Protein AF-A0A956YXD3-F1 (afdb_monomer_lite)

Sequence (419 aa):
MSHVFISYSRTDVDAANAFAALLRTSGHSVFIDYQSIAPGEDFPERLAREIEKSDMLLYLVSAASVDSRWVKSEVQYAFNHRKQIIVVRLDLTPLPRTLFFLTMTDYVEATYWNTSSTLRPETVEKLSRALSLTPNPAPAPPSPSPATKPGLVVARIGPADFRSIGDAIKKAPEGSTIYVKPGLYRESITLNKPVELIGDGPREDIVIEVTQGNCLRMSTDYAIVRGLTLRQRSGAEAENTAVYVPQGRLVLEDCDLTSDSVACLETKGGGSDPIVRRCRIFNGNQGGIFVHEYGRGTYEDCQVFGNGLAGIEAKVNANPVIRRCQIYDNRGSGIFVHTEGAGSFEDCEIHANLFHGVNIRNQGNPTLRGCTITRNEEYGVRAHDGAKGTVTNCDLRDNGWGTWHIDDSSNVTRRDNQE

Secondary structure (DSSP, 8-state):
--EEEEE--GGGHHHHHHHHHHHHHTT-EEE-------TT--HHHHHHHHHHH-SEEEEEE-HHHHH-HHHHHHHHHHHHTT-EEEEEESSSPPPPGGGGGGTTSPEEE-TTGGGTSS--HHHHHHHHHHHHSPP-PPPPPPP---S-S-PEEE-SSSS-SBS-HHHHHHHSPTTEEEEE-SEEE-S-EEE-S-EEEEESS-GGGEEEEESSS-SEEE-SSEEEEES-EEEE---TT----SEEESSBEEEEES-EEEESSS-SEEEESTTB--EEES-EEE--SS-SEEEETT---EEES-EEES-SS-SEEEETT---EEES-EEES-SS-SEEEETT-EEEEES-EEES-SS-SEEEETT-EEEEES-EEES-SSEEEEE-SS-EEEEES-B--S-TTEEEEE-TT-EEEEES-B-

Foldseek 3Di:
DFEEEEQDAPVCLLVSVQVCVLCVVVPYHYDDDDPDDDPPDDSVVVLLVSLLRGQAYEYEDDPRLQPDPVSLVSLVSNVVVQHHYAYEYCAPDDHPPSVVVCVPPDHQYNVCCPPPSHGDPSSSVVVVVSVVDDGPGPPDPDDPDDDDDPAFEAECDDDGPYPAPQVSQVPDDAAGEYEYEFDEHADAHECQGEYEYEYPDAQVRAEQEYQDAENYEYNYAAYEYERHEQYHHHDPDDQHENYEFQAHEYEYEHYEFEHPHAERYEFHALRAEYEYYNYEQEHGQYERYEYEHNGEYEHENYEQEHYNEESYEFEHNYEYEYEQYEQEHYQYASYEFEHLGEYEYELYEQEHHAEEVYEFEHQGEYEYYNYEQAHHAAEPYEYDHQGEYEHENYEQPHHNNYHYDHDPNYYYHYYNYHD

pLDDT: mean 87.58, std 15.03, range [33.19, 98.94]

Radius of gyration: 24.77 Å; chains: 1; bounding box: 69×68×56 Å

Structure (mmCIF, N/CA/C/O backbone):
data_AF-A0A956YXD3-F1
#
_entry.id   AF-A0A956YXD3-F1
#
loop_
_atom_site.group_PDB
_atom_site.id
_atom_site.type_symbol
_atom_site.label_atom_id
_atom_site.label_alt_id
_atom_site.label_comp_id
_atom_site.label_asym_id
_atom_site.label_entity_id
_atom_site.label_seq_id
_atom_site.pdbx_PDB_ins_code
_atom_site.Cartn_x
_atom_site.Cartn_y
_atom_site.Cartn_z
_atom_site.occupancy
_atom_site.B_iso_or_equiv
_atom_site.auth_seq_id
_atom_site.auth_comp_id
_atom_site.auth_asym_id
_atom_site.auth_atom_id
_atom_site.pdbx_PDB_model_num
ATOM 1 N N . MET A 1 1 ? 7.866 -29.640 29.293 1.00 72.50 1 MET A N 1
ATOM 2 C CA . MET A 1 1 ? 8.375 -30.602 28.297 1.00 72.50 1 MET A CA 1
ATOM 3 C C . MET A 1 1 ? 7.837 -30.139 26.959 1.00 72.50 1 MET A C 1
ATOM 5 O O . MET A 1 1 ? 6.625 -30.016 26.872 1.00 72.50 1 MET A O 1
ATOM 9 N N . SER A 1 2 ? 8.700 -29.788 26.005 1.00 85.44 2 SER A N 1
ATOM 10 C CA . SER A 1 2 ? 8.283 -29.103 24.766 1.00 85.44 2 SER A CA 1
ATOM 11 C C . SER A 1 2 ? 8.669 -29.909 23.532 1.00 85.44 2 SER A C 1
ATOM 13 O O . SER A 1 2 ? 9.699 -30.588 23.558 1.00 85.44 2 SER A O 1
ATOM 15 N N . HIS A 1 3 ? 7.879 -29.801 22.469 1.00 89.56 3 HIS A N 1
ATOM 16 C CA . HIS A 1 3 ? 8.189 -30.326 21.149 1.00 89.56 3 HIS A CA 1
ATOM 17 C C . HIS A 1 3 ? 8.945 -29.283 20.317 1.00 89.56 3 HIS A C 1
ATOM 19 O O . HIS A 1 3 ? 8.449 -28.182 20.083 1.00 89.56 3 HIS A O 1
ATOM 25 N N . VAL A 1 4 ? 10.167 -29.611 19.899 1.00 91.25 4 VAL A N 1
ATOM 26 C CA . VAL A 1 4 ? 11.081 -28.696 19.206 1.00 91.25 4 VAL A CA 1
ATOM 27 C C . VAL A 1 4 ? 11.290 -29.157 17.767 1.00 91.25 4 VAL A C 1
ATOM 29 O O . VAL A 1 4 ? 11.765 -30.271 17.535 1.00 91.25 4 VAL A O 1
ATOM 32 N N . PHE A 1 5 ? 10.995 -28.277 16.812 1.00 92.94 5 PHE A N 1
ATOM 33 C CA . PHE A 1 5 ? 11.357 -28.452 15.407 1.00 92.94 5 PHE A CA 1
ATOM 34 C C . PHE A 1 5 ? 12.743 -27.859 15.159 1.00 92.94 5 PHE A C 1
ATOM 36 O O . PHE A 1 5 ? 12.948 -26.680 15.439 1.00 92.94 5 PHE A O 1
ATOM 43 N N . ILE A 1 6 ? 13.694 -28.621 14.619 1.00 93.44 6 ILE A N 1
ATOM 44 C CA . ILE A 1 6 ? 15.007 -28.077 14.243 1.00 93.44 6 ILE A CA 1
ATOM 45 C C . ILE A 1 6 ? 15.022 -27.789 12.743 1.00 93.44 6 ILE A C 1
ATOM 47 O O . ILE A 1 6 ? 14.970 -28.715 11.939 1.00 93.44 6 ILE A O 1
ATOM 51 N N . SER A 1 7 ? 15.137 -26.510 12.376 1.00 92.19 7 SER A N 1
ATOM 52 C CA . SER A 1 7 ? 15.312 -26.069 10.988 1.00 92.19 7 SER A CA 1
ATOM 53 C C . SER A 1 7 ? 16.785 -25.764 10.722 1.00 92.19 7 SER A C 1
ATOM 55 O O . SER A 1 7 ? 17.401 -24.951 11.419 1.00 92.19 7 SER A O 1
ATOM 57 N N . TYR A 1 8 ? 17.365 -26.456 9.742 1.00 91.94 8 TYR A N 1
ATOM 58 C CA . TYR A 1 8 ? 18.797 -26.428 9.442 1.00 91.94 8 TYR A CA 1
ATOM 59 C C . TYR A 1 8 ? 19.062 -26.778 7.969 1.00 91.94 8 TYR A C 1
ATOM 61 O O . TYR A 1 8 ? 18.238 -27.403 7.299 1.00 91.94 8 TYR A O 1
ATOM 69 N N . SER A 1 9 ? 20.227 -26.390 7.442 1.00 88.94 9 SER A N 1
ATOM 70 C CA . SER A 1 9 ? 20.691 -26.897 6.144 1.00 88.94 9 SER A CA 1
ATOM 71 C C . SER A 1 9 ? 21.234 -28.316 6.298 1.00 88.94 9 SER A C 1
ATOM 73 O O . SER A 1 9 ? 21.919 -28.602 7.270 1.00 88.94 9 SER A O 1
ATOM 75 N N . ARG A 1 10 ? 21.052 -29.193 5.302 1.00 84.44 10 ARG A N 1
ATOM 76 C CA . ARG A 1 10 ? 21.628 -30.558 5.307 1.00 84.44 10 ARG A CA 1
ATOM 77 C C . ARG A 1 10 ? 23.146 -30.589 5.517 1.00 84.44 10 ARG A C 1
ATOM 79 O O . ARG A 1 10 ? 23.666 -31.576 6.021 1.00 84.44 10 ARG A O 1
ATOM 86 N N . THR A 1 11 ? 23.846 -29.519 5.143 1.00 86.12 11 THR A N 1
ATOM 87 C CA . THR A 1 11 ? 25.287 -29.343 5.399 1.00 86.12 11 THR A CA 1
ATOM 88 C C . THR A 1 11 ? 25.628 -29.283 6.887 1.00 86.12 11 THR A C 1
ATOM 90 O O . THR A 1 11 ? 26.762 -29.555 7.260 1.00 86.12 11 THR A O 1
ATOM 93 N N . ASP A 1 12 ? 24.645 -28.959 7.726 1.00 88.62 12 ASP A N 1
ATOM 94 C CA . ASP A 1 12 ? 24.790 -28.714 9.158 1.00 88.62 12 ASP A CA 1
ATOM 95 C C . ASP A 1 12 ? 24.176 -29.858 9.988 1.00 88.62 12 ASP A C 1
ATOM 97 O O . ASP A 1 12 ? 23.850 -29.681 11.163 1.00 88.62 12 ASP A O 1
ATOM 101 N N . VAL A 1 13 ? 23.989 -31.041 9.385 1.00 87.00 13 VAL A N 1
ATOM 102 C CA . VAL A 1 13 ? 23.320 -32.197 10.012 1.00 87.00 13 VAL A CA 1
ATOM 103 C C . VAL A 1 13 ? 23.990 -32.654 11.304 1.00 87.00 13 VAL A C 1
ATOM 105 O O . VAL A 1 13 ? 23.301 -32.994 12.263 1.00 87.00 13 VAL A O 1
ATOM 108 N N . ASP A 1 14 ? 25.317 -32.581 11.385 1.00 87.25 14 ASP A N 1
ATOM 109 C CA . ASP A 1 14 ? 26.050 -32.939 12.601 1.00 87.25 14 ASP A CA 1
ATOM 110 C C . ASP A 1 14 ? 25.746 -31.968 13.750 1.00 87.25 14 ASP A C 1
ATOM 112 O O . ASP A 1 14 ? 25.576 -32.389 14.896 1.00 87.25 14 ASP A O 1
ATOM 116 N N . ALA A 1 15 ? 25.612 -30.672 13.441 1.00 87.81 15 ALA A N 1
ATOM 117 C CA . ALA A 1 15 ? 25.190 -29.663 14.411 1.00 87.81 15 ALA A CA 1
ATOM 118 C C . ALA A 1 15 ? 23.764 -29.922 14.877 1.00 87.81 15 ALA A C 1
ATOM 120 O O . ALA A 1 15 ? 23.498 -29.993 16.078 1.00 87.81 15 ALA A O 1
ATOM 121 N N . ALA A 1 16 ? 22.858 -30.130 13.927 1.00 89.88 16 ALA A N 1
ATOM 122 C CA . ALA A 1 16 ? 21.465 -30.403 14.217 1.00 89.88 16 ALA A CA 1
ATOM 123 C C . ALA A 1 16 ? 21.300 -31.653 15.097 1.00 89.88 16 ALA A C 1
ATOM 125 O O . ALA A 1 16 ? 20.595 -31.600 16.106 1.00 89.88 16 ALA A O 1
ATOM 126 N N . ASN A 1 17 ? 22.015 -32.740 14.798 1.00 89.56 17 ASN A N 1
ATOM 127 C CA . ASN A 1 17 ? 21.982 -33.974 15.584 1.00 89.56 17 ASN A CA 1
ATOM 128 C C . ASN A 1 17 ? 22.461 -33.779 17.022 1.00 89.56 17 ASN A C 1
ATOM 130 O O . ASN A 1 17 ? 21.886 -34.355 17.948 1.00 89.56 17 ASN A O 1
ATOM 134 N N . ALA A 1 18 ? 23.474 -32.949 17.240 1.00 88.25 18 ALA A N 1
ATOM 135 C CA . ALA A 1 18 ? 23.951 -32.678 18.585 1.00 88.25 18 ALA A CA 1
ATOM 136 C C . ALA A 1 18 ? 23.004 -31.803 19.403 1.00 88.25 18 ALA A C 1
ATOM 138 O O . ALA A 1 18 ? 22.763 -32.098 20.576 1.00 88.25 18 ALA A O 1
ATOM 139 N N . PHE A 1 19 ? 22.414 -30.772 18.791 1.00 90.56 19 PHE A N 1
ATOM 140 C CA . PHE A 1 19 ? 21.342 -30.011 19.431 1.00 90.56 19 PHE A CA 1
ATOM 141 C C . PHE A 1 19 ? 20.138 -30.909 19.733 1.00 90.56 19 PHE A C 1
ATOM 143 O O . PHE A 1 19 ? 19.584 -30.835 20.828 1.00 90.56 19 PHE A O 1
ATOM 150 N N . ALA A 1 20 ? 19.781 -31.822 18.827 1.00 90.62 20 ALA A N 1
ATOM 151 C CA . ALA A 1 20 ? 18.720 -32.795 19.058 1.00 90.62 20 ALA A CA 1
ATOM 152 C C . ALA A 1 20 ? 19.033 -33.737 20.231 1.00 90.62 20 ALA A C 1
ATOM 154 O O . ALA A 1 20 ? 18.166 -33.980 21.068 1.00 90.62 20 ALA A O 1
ATOM 155 N N . ALA A 1 21 ? 20.260 -34.261 20.315 1.00 89.50 21 ALA A N 1
ATOM 156 C CA . ALA A 1 21 ? 20.692 -35.125 21.412 1.00 89.50 21 ALA A CA 1
ATOM 157 C C . ALA A 1 21 ? 20.653 -34.395 22.763 1.00 89.50 21 ALA A C 1
ATOM 159 O O . ALA A 1 21 ? 20.149 -34.947 23.746 1.00 89.50 21 ALA A O 1
ATOM 160 N N . LEU A 1 22 ? 21.117 -33.141 22.800 1.00 88.31 22 LEU A N 1
ATOM 161 C CA . LEU A 1 22 ? 21.039 -32.293 23.987 1.00 88.31 22 LEU A CA 1
ATOM 162 C C . LEU A 1 22 ? 19.585 -32.094 24.427 1.00 88.31 22 LEU A C 1
ATOM 164 O O . LEU A 1 22 ? 19.237 -32.414 25.560 1.00 88.31 22 LEU A O 1
ATOM 168 N N . LEU A 1 23 ? 18.729 -31.628 23.517 1.00 89.38 23 LEU A N 1
ATOM 169 C CA . LEU A 1 23 ? 17.316 -31.366 23.791 1.00 89.38 23 LEU A CA 1
ATOM 170 C C . LEU A 1 23 ? 16.584 -32.617 24.296 1.00 89.38 23 LEU A C 1
ATOM 172 O O . LEU A 1 23 ? 15.842 -32.534 25.274 1.00 89.38 23 LEU A O 1
ATOM 176 N N . ARG A 1 24 ? 16.838 -33.781 23.684 1.00 91.56 24 ARG A N 1
ATOM 177 C CA . ARG A 1 24 ? 16.276 -35.073 24.115 1.00 91.56 24 ARG A CA 1
ATOM 178 C C . ARG A 1 24 ? 16.745 -35.472 25.512 1.00 91.56 24 ARG A C 1
ATOM 180 O O . ARG A 1 24 ? 15.934 -35.923 26.314 1.00 91.56 24 ARG A O 1
ATOM 187 N N . THR A 1 25 ? 18.024 -35.265 25.827 1.00 87.25 25 THR A N 1
ATOM 188 C CA . THR A 1 25 ? 18.585 -35.549 27.162 1.00 87.25 25 THR A CA 1
ATOM 189 C C . THR A 1 25 ? 17.997 -34.621 28.229 1.00 87.25 25 THR A C 1
ATOM 191 O O . THR A 1 25 ? 17.760 -35.042 29.357 1.00 87.25 25 THR A O 1
ATOM 194 N N . SER A 1 26 ? 17.677 -33.382 27.855 1.00 84.62 26 SER A N 1
ATOM 195 C CA . SER A 1 26 ? 16.943 -32.417 28.684 1.00 84.62 26 SER A CA 1
ATOM 196 C C . SER A 1 26 ? 15.428 -32.683 28.752 1.00 84.62 26 SER A C 1
ATOM 198 O O . SER A 1 26 ? 14.692 -31.904 29.354 1.00 84.62 26 SER A O 1
ATOM 200 N N . GLY A 1 27 ? 14.947 -33.778 28.154 1.00 87.00 27 GLY A N 1
ATOM 201 C CA . GLY A 1 27 ? 13.556 -34.224 28.209 1.00 87.00 27 GLY A CA 1
ATOM 202 C C . GLY A 1 27 ? 12.644 -33.664 27.115 1.00 87.00 27 GLY A C 1
ATOM 203 O O . GLY A 1 27 ? 11.463 -33.976 27.123 1.00 87.00 27 GLY A O 1
ATOM 204 N N . HIS A 1 28 ? 13.124 -32.863 26.165 1.00 89.19 28 HIS A N 1
ATOM 205 C CA . HIS A 1 28 ? 12.295 -32.344 25.069 1.00 89.19 28 HIS A CA 1
ATOM 206 C C . HIS A 1 28 ? 12.116 -33.377 23.948 1.00 89.19 28 HIS A C 1
ATOM 208 O O . HIS A 1 28 ? 13.030 -34.144 23.639 1.00 89.19 28 HIS A O 1
ATOM 214 N N . SER A 1 29 ? 10.956 -33.384 23.288 1.00 90.94 29 SER A N 1
ATOM 215 C CA . SER A 1 29 ? 10.777 -34.165 22.061 1.00 90.94 29 SER A CA 1
ATOM 216 C C . SER A 1 29 ? 11.278 -33.347 20.872 1.00 90.94 29 SER A C 1
ATOM 218 O O . SER A 1 29 ? 11.001 -32.156 20.772 1.00 90.94 29 SER A O 1
ATOM 220 N N . VAL A 1 30 ? 12.026 -33.968 19.961 1.00 91.19 30 VAL A N 1
ATOM 221 C CA . VAL A 1 30 ? 12.692 -33.249 18.862 1.00 91.19 30 VAL A CA 1
ATOM 222 C C . VAL A 1 30 ? 12.339 -33.865 17.524 1.00 91.19 30 VAL A C 1
ATOM 224 O O . VAL A 1 30 ? 12.601 -35.056 17.316 1.00 91.19 30 VAL A O 1
ATOM 227 N N . PHE A 1 31 ? 11.833 -33.027 16.621 1.00 89.88 31 PHE A N 1
ATOM 228 C CA . PHE A 1 31 ? 11.720 -33.325 15.202 1.00 89.88 31 PHE A CA 1
ATOM 229 C C . PHE A 1 31 ? 12.954 -32.781 14.465 1.00 89.88 31 PHE A C 1
ATOM 231 O O . PHE A 1 31 ? 13.237 -31.582 14.500 1.00 89.88 31 PHE A O 1
ATOM 238 N N . ILE A 1 32 ? 13.711 -33.684 13.841 1.00 82.94 32 ILE A N 1
ATOM 239 C CA . ILE A 1 32 ? 14.901 -33.387 13.042 1.00 82.94 32 ILE A CA 1
ATOM 240 C C . ILE A 1 32 ? 14.959 -34.377 11.874 1.00 82.94 32 ILE A C 1
ATOM 242 O O . ILE A 1 32 ? 14.913 -35.586 12.085 1.00 82.94 32 ILE A O 1
ATOM 246 N N . ASP A 1 33 ? 15.104 -33.835 10.670 1.00 65.38 33 ASP A N 1
ATOM 247 C CA . ASP A 1 33 ? 15.398 -34.539 9.417 1.00 65.38 33 ASP A CA 1
ATOM 248 C C . ASP A 1 33 ? 14.247 -35.280 8.691 1.00 65.38 33 ASP A C 1
ATOM 250 O O . ASP A 1 33 ? 13.277 -35.793 9.246 1.00 65.38 33 ASP A O 1
ATOM 254 N N . TYR A 1 34 ? 14.444 -35.305 7.373 1.00 62.66 34 TYR A N 1
ATOM 255 C CA . TYR A 1 34 ? 13.570 -35.369 6.211 1.00 62.66 34 TYR A CA 1
ATOM 256 C C . TYR A 1 34 ? 13.603 -36.737 5.506 1.00 62.66 34 TYR A C 1
ATOM 258 O O . TYR A 1 34 ? 13.417 -36.814 4.289 1.00 62.66 34 TYR A O 1
ATOM 266 N N . GLN A 1 35 ? 13.872 -37.831 6.219 1.00 50.03 35 GLN A N 1
ATOM 267 C CA . GLN A 1 35 ? 14.003 -39.159 5.607 1.00 50.03 35 GLN A CA 1
ATOM 268 C C . GLN A 1 35 ? 12.926 -40.135 6.076 1.00 50.03 35 GLN A C 1
ATOM 270 O O . GLN A 1 35 ? 13.082 -40.849 7.062 1.00 50.03 35 GLN A O 1
ATOM 275 N N . SER A 1 36 ? 11.817 -40.146 5.332 1.00 44.41 36 SER A N 1
ATOM 276 C CA . SER A 1 36 ? 10.974 -41.312 4.997 1.00 44.41 36 SER A CA 1
ATOM 277 C C . SER A 1 36 ? 9.654 -40.791 4.427 1.00 44.41 36 SER A C 1
ATOM 279 O O . SER A 1 36 ? 8.682 -40.594 5.151 1.00 44.41 36 SER A O 1
ATOM 281 N N . ILE A 1 37 ? 9.629 -40.502 3.126 1.00 44.12 37 ILE A N 1
ATOM 282 C CA . ILE A 1 37 ? 8.395 -40.168 2.408 1.00 44.12 37 ILE A CA 1
ATOM 283 C C . ILE A 1 37 ? 8.151 -41.281 1.403 1.00 44.12 37 ILE A C 1
ATOM 285 O O . ILE A 1 37 ? 9.023 -41.593 0.589 1.00 44.12 37 ILE A O 1
ATOM 289 N N . ALA A 1 38 ? 6.977 -41.899 1.485 1.00 47.72 38 ALA A N 1
ATOM 290 C CA . ALA A 1 38 ? 6.504 -42.778 0.432 1.00 47.72 38 ALA A CA 1
ATOM 291 C C . ALA A 1 38 ? 6.222 -41.936 -0.830 1.00 47.72 38 ALA A C 1
ATOM 293 O O . ALA A 1 38 ? 5.742 -40.808 -0.703 1.00 47.72 38 ALA A O 1
ATOM 294 N N . PRO A 1 39 ? 6.495 -42.438 -2.046 1.00 41.12 39 PRO A N 1
ATOM 295 C CA . PRO A 1 39 ? 6.170 -41.717 -3.274 1.00 41.12 39 PRO A CA 1
ATOM 296 C C . PRO A 1 39 ? 4.698 -41.265 -3.277 1.00 41.12 39 PRO A C 1
ATOM 298 O O . PRO A 1 39 ? 3.807 -42.107 -3.190 1.00 41.12 39 PRO A O 1
ATOM 301 N N . GLY A 1 40 ? 4.447 -39.952 -3.366 1.00 53.19 40 GLY A N 1
ATOM 302 C CA . GLY A 1 40 ? 3.096 -39.375 -3.460 1.00 53.19 40 GLY A CA 1
ATOM 303 C C . GLY A 1 40 ? 2.608 -38.529 -2.272 1.00 53.19 40 GLY A C 1
ATOM 304 O O . GLY A 1 40 ? 1.499 -38.013 -2.350 1.00 53.19 40 GLY A O 1
ATOM 305 N N . GLU A 1 41 ? 3.388 -38.352 -1.200 1.00 53.94 41 GLU A N 1
ATOM 306 C CA . GLU A 1 41 ? 3.047 -37.415 -0.109 1.00 53.94 41 GLU A CA 1
ATOM 307 C C . GLU A 1 41 ? 3.475 -35.969 -0.453 1.00 53.94 41 GLU A C 1
ATOM 309 O O . GLU A 1 41 ? 4.602 -35.746 -0.907 1.00 53.94 41 GLU A O 1
ATOM 314 N N . ASP A 1 42 ? 2.599 -34.983 -0.220 1.00 62.16 42 ASP A N 1
ATOM 315 C CA . ASP A 1 42 ? 2.903 -33.554 -0.393 1.00 62.16 42 ASP A CA 1
ATOM 316 C C . ASP A 1 42 ? 3.879 -33.080 0.705 1.00 62.16 42 ASP A C 1
ATOM 318 O O . ASP A 1 42 ? 3.535 -32.924 1.881 1.00 62.16 42 ASP A O 1
ATOM 322 N N . PHE A 1 43 ? 5.143 -32.910 0.316 1.00 62.16 43 PHE A N 1
ATOM 323 C CA . PHE A 1 43 ? 6.252 -32.576 1.208 1.00 62.16 43 PHE A CA 1
ATOM 324 C C . PHE A 1 43 ? 6.063 -31.236 1.952 1.00 62.16 43 PHE A C 1
ATOM 326 O O . PHE A 1 43 ? 6.197 -31.231 3.180 1.00 62.16 43 PHE A O 1
ATOM 333 N N . PRO A 1 44 ? 5.714 -30.121 1.278 1.00 64.12 44 PRO A N 1
ATOM 334 C CA . PRO A 1 44 ? 5.296 -28.883 1.935 1.00 64.12 44 PRO A CA 1
ATOM 335 C C . PRO A 1 44 ? 4.223 -29.056 3.018 1.00 64.12 44 PRO A C 1
ATOM 337 O O . PRO A 1 44 ? 4.389 -28.528 4.120 1.00 64.12 44 PRO A O 1
ATOM 340 N N . GLU A 1 45 ? 3.154 -29.816 2.755 1.00 66.75 45 GLU A N 1
ATOM 341 C CA . GLU A 1 45 ? 2.076 -30.011 3.737 1.00 66.75 45 GLU A CA 1
ATOM 342 C C . GLU A 1 45 ? 2.524 -30.802 4.968 1.00 66.75 45 GLU A C 1
ATOM 344 O O . GLU A 1 45 ? 2.016 -30.601 6.075 1.00 66.75 45 GLU A O 1
ATOM 349 N N . ARG A 1 46 ? 3.454 -31.745 4.802 1.00 74.25 46 ARG A N 1
ATOM 350 C CA . ARG A 1 46 ? 4.009 -32.489 5.935 1.00 74.25 46 ARG A CA 1
ATOM 351 C C . ARG A 1 46 ? 4.878 -31.595 6.817 1.00 74.25 46 ARG A C 1
ATOM 353 O O . ARG A 1 46 ? 4.718 -31.623 8.033 1.00 74.25 46 ARG A O 1
ATOM 360 N N . LEU A 1 47 ? 5.758 -30.784 6.223 1.00 75.19 47 LEU A N 1
ATOM 361 C CA . LEU A 1 47 ? 6.594 -29.829 6.965 1.00 75.19 47 LEU A CA 1
ATOM 362 C C . LEU A 1 47 ? 5.732 -28.834 7.749 1.00 75.19 47 LEU A C 1
ATOM 364 O O . LEU A 1 47 ? 5.975 -28.606 8.933 1.00 75.19 47 LEU A O 1
ATOM 368 N N . ALA A 1 48 ? 4.693 -28.300 7.107 1.00 76.50 48 ALA A N 1
ATOM 369 C CA . ALA A 1 48 ? 3.707 -27.435 7.742 1.00 76.50 48 ALA A CA 1
ATOM 370 C C . ALA A 1 48 ? 3.078 -28.093 8.983 1.00 76.50 48 ALA A C 1
ATOM 372 O O . ALA A 1 48 ? 3.116 -27.520 10.073 1.00 76.50 48 ALA A O 1
ATOM 373 N N . ARG A 1 49 ? 2.593 -29.337 8.845 1.00 80.44 49 ARG A N 1
ATOM 374 C CA . ARG A 1 49 ? 1.989 -30.108 9.945 1.00 80.44 49 ARG A CA 1
ATOM 375 C C . ARG A 1 49 ? 2.943 -30.349 11.115 1.00 80.44 49 ARG A C 1
ATOM 377 O O . ARG A 1 49 ? 2.523 -30.283 12.267 1.00 80.44 49 ARG A O 1
ATOM 384 N N . GLU A 1 50 ? 4.214 -30.639 10.855 1.00 84.75 50 GLU A N 1
ATOM 385 C CA . GLU A 1 50 ? 5.192 -30.878 11.927 1.00 84.75 50 GLU A CA 1
ATOM 386 C C . GLU A 1 50 ? 5.593 -29.581 12.644 1.00 84.75 50 GLU A C 1
ATOM 388 O O . GLU A 1 50 ? 5.703 -29.560 13.874 1.00 84.75 50 GLU A O 1
ATOM 393 N N . ILE A 1 51 ? 5.714 -28.468 11.914 1.00 85.06 51 ILE A N 1
ATOM 394 C CA . ILE A 1 51 ? 5.905 -27.147 12.527 1.00 85.06 51 ILE A CA 1
ATOM 395 C C . ILE A 1 51 ? 4.688 -26.783 13.387 1.00 85.06 51 ILE A C 1
ATOM 397 O O . ILE A 1 51 ? 4.851 -26.306 14.509 1.00 85.06 51 ILE A O 1
ATOM 401 N N . GLU A 1 52 ? 3.468 -27.044 12.914 1.00 84.50 52 GLU A N 1
ATOM 402 C CA . GLU A 1 52 ? 2.230 -26.800 13.664 1.00 84.50 52 GLU A CA 1
ATOM 403 C C . GLU A 1 52 ? 2.141 -27.599 14.965 1.00 84.50 52 GLU A C 1
ATOM 405 O O . GLU A 1 52 ? 1.707 -27.043 15.976 1.00 84.50 52 GLU A O 1
ATOM 410 N N . LYS A 1 53 ? 2.586 -28.860 14.971 1.00 86.69 53 LYS A N 1
ATOM 411 C CA . LYS A 1 53 ? 2.642 -29.703 16.179 1.00 86.69 53 LYS A CA 1
ATOM 412 C C . LYS A 1 53 ? 3.726 -29.277 17.165 1.00 86.69 53 LYS A C 1
ATOM 414 O O . LYS A 1 53 ? 3.622 -29.586 18.348 1.00 86.69 53 LYS A O 1
ATOM 419 N N . SER A 1 54 ? 4.778 -28.623 16.684 1.00 90.19 54 SER A N 1
ATOM 420 C CA . SER A 1 54 ? 5.913 -28.210 17.509 1.00 90.19 54 SER A CA 1
ATOM 421 C C . SER A 1 54 ? 5.565 -26.983 18.345 1.00 90.19 54 SER A C 1
ATOM 423 O O . SER A 1 54 ? 4.897 -26.071 17.868 1.00 90.19 54 SER A O 1
ATOM 425 N N . ASP A 1 55 ? 6.030 -26.910 19.587 1.00 86.06 55 ASP A N 1
ATOM 426 C CA . ASP A 1 55 ? 5.834 -25.732 20.441 1.00 86.06 55 ASP A CA 1
ATOM 427 C C . ASP A 1 55 ? 6.736 -24.569 19.998 1.00 86.06 55 ASP A C 1
ATOM 429 O O . ASP A 1 55 ? 6.389 -23.395 20.134 1.00 86.06 55 ASP A O 1
ATOM 433 N N . MET A 1 56 ? 7.905 -24.901 19.445 1.00 89.06 56 MET A N 1
ATOM 434 C CA . MET A 1 56 ? 8.930 -23.943 19.043 1.00 89.06 56 MET A CA 1
ATOM 435 C C . MET A 1 56 ? 9.786 -24.465 17.889 1.00 89.06 56 MET A C 1
ATOM 437 O O . MET A 1 56 ? 9.887 -25.673 17.660 1.00 89.06 56 MET A O 1
ATOM 441 N N . LEU A 1 57 ? 10.437 -23.533 17.197 1.00 92.38 57 LEU A N 1
ATOM 442 C CA . LEU 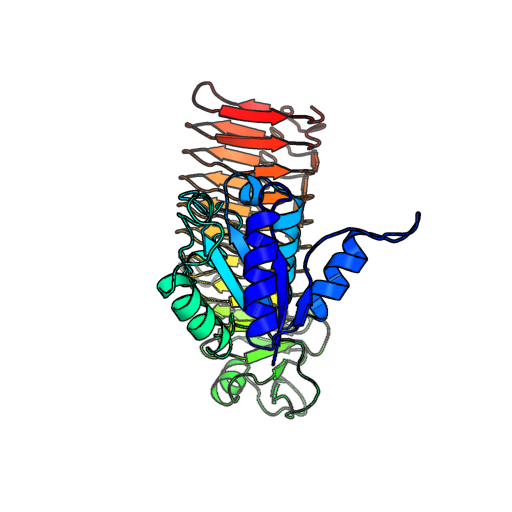A 1 57 ? 11.410 -23.800 16.151 1.00 92.38 57 LEU A CA 1
ATOM 443 C C . LEU A 1 57 ? 12.806 -23.365 16.616 1.00 92.38 57 LEU A C 1
ATOM 445 O O . LEU A 1 57 ? 13.024 -22.216 16.996 1.00 92.38 57 LEU A O 1
ATOM 449 N N . LEU A 1 58 ? 13.766 -24.283 16.562 1.00 93.25 58 LEU A N 1
ATOM 450 C CA . LEU A 1 58 ? 15.188 -24.008 16.717 1.00 93.25 58 LEU A CA 1
ATOM 451 C C . LEU A 1 58 ? 15.789 -23.793 15.325 1.00 93.25 58 LEU A C 1
ATOM 453 O O . LEU A 1 58 ? 15.899 -24.737 14.543 1.00 93.25 58 LEU A O 1
ATOM 457 N N . TYR A 1 59 ? 16.160 -22.557 15.007 1.00 93.81 59 TYR A N 1
ATOM 458 C CA . TYR A 1 59 ? 16.750 -22.206 13.719 1.00 93.81 59 TYR A CA 1
ATOM 459 C C . TYR A 1 59 ? 18.275 -22.190 13.825 1.00 93.81 59 TYR A C 1
ATOM 461 O O . TYR A 1 59 ? 18.836 -21.347 14.527 1.00 93.81 59 TYR A O 1
ATOM 469 N N . LEU A 1 60 ? 18.943 -23.100 13.115 1.00 93.06 60 LEU A N 1
ATOM 470 C CA . LEU A 1 60 ? 20.400 -23.134 13.023 1.00 93.06 60 LEU A CA 1
ATOM 471 C C . LEU A 1 60 ? 20.878 -22.259 11.858 1.00 93.06 60 LEU A C 1
ATOM 473 O O . LEU A 1 60 ? 20.761 -22.640 10.695 1.00 93.06 60 LEU A O 1
ATOM 477 N N . VAL A 1 61 ? 21.415 -21.086 12.186 1.00 91.56 61 VAL A N 1
ATOM 478 C CA . VAL A 1 61 ? 21.908 -20.089 11.233 1.00 91.56 61 VAL A CA 1
ATOM 479 C C . VAL A 1 61 ? 23.356 -20.382 10.858 1.00 91.56 61 VAL A C 1
ATOM 481 O O . VAL A 1 61 ? 24.264 -20.259 11.677 1.00 91.56 61 VAL A O 1
ATOM 484 N N . SER A 1 62 ? 23.547 -20.711 9.593 1.00 90.94 62 SER A N 1
ATOM 485 C CA . SER A 1 62 ? 24.810 -20.841 8.864 1.00 90.94 62 SER A CA 1
ATOM 486 C C . SER A 1 62 ? 24.703 -20.208 7.472 1.00 90.94 62 SER A C 1
ATOM 488 O O . SER A 1 62 ? 23.587 -20.012 6.972 1.00 90.94 62 SER A O 1
ATOM 490 N N . ALA A 1 63 ? 25.833 -19.988 6.795 1.00 88.44 63 ALA A N 1
ATOM 491 C CA . ALA A 1 63 ? 25.882 -19.574 5.387 1.00 88.44 63 ALA A CA 1
ATOM 492 C C . ALA A 1 63 ? 24.996 -20.449 4.474 1.00 88.44 63 ALA A C 1
ATOM 494 O O . ALA A 1 63 ? 24.268 -19.944 3.624 1.00 88.44 63 ALA A O 1
ATOM 495 N N . ALA A 1 64 ? 24.983 -21.766 4.694 1.00 87.19 64 ALA A N 1
ATOM 496 C CA . ALA A 1 64 ? 24.178 -22.687 3.896 1.00 87.19 64 ALA A CA 1
ATOM 497 C C . ALA A 1 64 ? 22.678 -22.607 4.233 1.00 87.19 64 ALA A C 1
ATOM 499 O O . ALA A 1 64 ? 21.823 -22.659 3.345 1.00 87.19 64 ALA A O 1
ATOM 500 N N . SER A 1 65 ? 22.338 -22.449 5.514 1.00 88.81 65 SER A N 1
ATOM 501 C CA . SER A 1 65 ? 20.946 -22.324 5.963 1.00 88.81 65 SER A CA 1
ATOM 502 C C . SER A 1 65 ? 20.283 -21.048 5.429 1.00 88.81 65 SER A C 1
ATOM 504 O O . SER A 1 65 ? 19.131 -21.084 4.994 1.00 88.81 65 SER A O 1
ATOM 506 N N . VAL A 1 66 ? 21.032 -19.937 5.370 1.00 84.75 66 VAL A N 1
ATOM 507 C CA . VAL A 1 66 ? 20.521 -18.643 4.913 1.00 84.75 66 VAL A CA 1
ATOM 508 C C . VAL A 1 66 ? 20.378 -18.564 3.400 1.00 84.75 66 VAL A C 1
ATOM 510 O O . VAL A 1 66 ? 19.733 -17.639 2.919 1.00 84.75 66 VAL A O 1
ATOM 513 N N . ASP A 1 67 ? 20.930 -19.510 2.644 1.00 81.19 67 ASP A N 1
ATOM 514 C CA . ASP A 1 67 ? 20.727 -19.633 1.198 1.00 81.19 67 ASP A CA 1
ATOM 515 C C . ASP A 1 67 ? 19.666 -20.686 0.847 1.00 81.19 67 ASP A C 1
ATOM 517 O O . ASP A 1 67 ? 19.073 -20.646 -0.235 1.00 81.19 67 ASP A O 1
ATOM 521 N N . SER A 1 68 ? 19.316 -21.563 1.791 1.00 80.38 68 SER A N 1
ATOM 522 C CA . SER A 1 68 ? 18.296 -22.591 1.603 1.00 80.38 68 SER A CA 1
ATOM 523 C C . SER A 1 68 ? 16.879 -22.004 1.546 1.00 80.38 68 SER A C 1
ATOM 525 O O . SER A 1 68 ? 16.348 -21.469 2.522 1.00 80.38 68 SER A O 1
ATOM 527 N N . ARG A 1 69 ? 16.214 -22.157 0.390 1.00 68.81 69 ARG A N 1
ATOM 528 C CA . ARG A 1 69 ? 14.794 -21.791 0.205 1.00 68.81 69 ARG A CA 1
ATOM 529 C C . ARG A 1 69 ? 13.881 -22.528 1.190 1.00 68.81 69 ARG A C 1
ATOM 531 O O . ARG A 1 69 ? 12.902 -21.951 1.656 1.00 68.81 69 ARG A O 1
ATOM 538 N N . TRP A 1 70 ? 14.205 -23.781 1.500 1.00 75.50 70 TRP A N 1
ATOM 539 C CA . TRP A 1 70 ? 13.418 -24.623 2.399 1.00 75.50 70 TRP A CA 1
ATOM 540 C C . TRP A 1 70 ? 13.492 -24.127 3.838 1.00 75.50 70 TRP A C 1
ATOM 542 O O . TRP A 1 70 ? 12.457 -23.832 4.420 1.00 75.50 70 TRP A O 1
ATOM 552 N N . VAL A 1 71 ? 14.702 -23.898 4.351 1.00 83.50 71 VAL A N 1
ATOM 553 C CA . VAL A 1 71 ? 14.917 -23.363 5.705 1.00 83.50 71 VAL A CA 1
ATOM 554 C C . VAL A 1 71 ? 14.238 -22.002 5.866 1.00 83.50 71 VAL A C 1
ATOM 556 O O . VAL A 1 71 ? 13.509 -21.777 6.827 1.00 83.50 71 VAL A O 1
ATOM 559 N N . LYS A 1 72 ? 14.371 -21.106 4.875 1.00 79.44 72 LYS A N 1
ATOM 560 C CA . LYS A 1 72 ? 13.644 -19.823 4.867 1.00 79.44 72 LYS A CA 1
ATOM 561 C C . LYS A 1 72 ? 12.132 -20.004 4.955 1.00 79.44 72 LYS A C 1
ATOM 563 O O . LYS A 1 72 ? 11.478 -19.256 5.676 1.00 79.44 72 LYS A O 1
ATOM 568 N N . SER A 1 73 ? 11.588 -20.970 4.216 1.00 72.19 73 SER A N 1
ATOM 569 C CA . SER A 1 73 ? 10.150 -21.245 4.197 1.00 72.19 73 SER A CA 1
ATOM 570 C C . SER A 1 73 ? 9.673 -21.778 5.546 1.00 72.19 73 SER A C 1
ATOM 572 O O . SER A 1 73 ? 8.652 -21.317 6.033 1.00 72.19 73 SER A O 1
ATOM 574 N N . GLU A 1 74 ? 10.429 -22.666 6.192 1.00 83.31 74 GLU A N 1
ATOM 575 C CA . GLU A 1 74 ? 10.112 -23.193 7.526 1.00 83.31 74 GLU A CA 1
ATOM 576 C C . GLU A 1 74 ? 10.159 -22.110 8.604 1.00 83.31 74 GLU A C 1
ATOM 578 O O . GLU A 1 74 ? 9.223 -21.977 9.389 1.00 83.31 74 GLU A O 1
ATOM 583 N N . VAL A 1 75 ? 11.215 -21.292 8.614 1.00 85.12 75 VAL A N 1
ATOM 584 C CA . VAL A 1 75 ? 11.370 -20.182 9.565 1.00 85.12 75 VAL A CA 1
ATOM 585 C C . VAL A 1 75 ? 10.256 -19.151 9.374 1.00 85.12 75 VAL A C 1
ATOM 587 O O . VAL A 1 75 ? 9.659 -18.699 10.352 1.00 85.12 75 VAL A O 1
ATOM 590 N N . GLN A 1 76 ? 9.919 -18.814 8.125 1.00 76.50 76 GLN A N 1
ATOM 591 C CA . GLN A 1 76 ? 8.805 -17.917 7.816 1.00 76.50 76 GLN A CA 1
ATOM 592 C C . GLN A 1 76 ? 7.451 -18.532 8.196 1.00 76.50 76 GLN A C 1
ATOM 594 O O . GLN A 1 76 ? 6.594 -17.835 8.737 1.00 76.50 76 GLN A O 1
ATOM 599 N N . TYR A 1 77 ? 7.248 -19.826 7.942 1.00 77.69 77 TYR A N 1
ATOM 600 C CA . TYR A 1 77 ? 6.021 -20.537 8.296 1.00 77.69 77 TYR A CA 1
ATOM 601 C C . TYR A 1 77 ? 5.831 -20.580 9.813 1.00 77.69 77 TYR A C 1
ATOM 603 O O . TYR A 1 77 ? 4.764 -20.221 10.308 1.00 77.69 77 TYR A O 1
ATOM 611 N N . ALA A 1 78 ? 6.878 -20.932 10.559 1.00 81.50 78 ALA A N 1
ATOM 612 C CA . ALA A 1 78 ? 6.887 -20.927 12.016 1.00 81.50 78 ALA A CA 1
ATOM 613 C C . ALA A 1 78 ? 6.620 -19.527 12.585 1.00 81.50 78 ALA A C 1
ATOM 615 O O . ALA A 1 78 ? 5.818 -19.386 13.509 1.00 81.50 78 ALA A O 1
ATOM 616 N N . PHE A 1 79 ? 7.213 -18.486 11.990 1.00 79.62 79 PHE A N 1
ATOM 617 C CA . PHE A 1 79 ? 6.941 -17.096 12.354 1.00 79.62 79 PHE A CA 1
ATOM 618 C C . PHE A 1 79 ? 5.464 -16.735 12.139 1.00 79.62 79 PHE A C 1
ATOM 620 O O . PHE A 1 79 ? 4.809 -16.224 13.048 1.00 79.62 79 PHE A O 1
ATOM 627 N N . ASN A 1 80 ? 4.908 -17.073 10.971 1.00 67.25 80 ASN A N 1
ATOM 628 C CA . ASN A 1 80 ? 3.501 -16.828 10.641 1.00 67.25 80 ASN A CA 1
ATOM 629 C C . ASN A 1 80 ? 2.537 -17.577 11.584 1.00 67.25 80 ASN A C 1
ATOM 631 O O . ASN A 1 80 ? 1.455 -17.074 11.880 1.00 67.25 80 ASN A O 1
ATOM 635 N N . HIS A 1 81 ? 2.950 -18.735 12.108 1.00 73.62 81 HIS A N 1
ATOM 636 C CA . HIS A 1 81 ? 2.195 -19.546 13.072 1.00 73.62 81 HIS A CA 1
ATOM 637 C C . HIS A 1 81 ? 2.523 -19.224 14.538 1.00 73.62 81 HIS A C 1
ATOM 639 O O . HIS A 1 81 ? 2.161 -19.987 15.435 1.00 73.62 81 HIS A O 1
ATOM 645 N N . ARG A 1 82 ? 3.191 -18.089 14.794 1.00 74.19 82 ARG A N 1
ATOM 646 C CA . ARG A 1 82 ? 3.562 -17.597 16.133 1.00 74.19 82 ARG A CA 1
ATOM 647 C C . ARG A 1 82 ? 4.343 -18.610 16.974 1.00 74.19 82 ARG A C 1
ATOM 649 O O . ARG A 1 82 ? 4.227 -18.621 18.200 1.00 74.19 82 ARG A O 1
ATOM 656 N N . LYS A 1 83 ? 5.136 -19.466 16.333 1.00 81.81 83 LYS A N 1
ATOM 657 C CA . LYS A 1 83 ? 6.050 -20.359 17.045 1.00 81.81 83 LYS A CA 1
ATOM 658 C C . LYS A 1 83 ? 7.165 -19.530 17.668 1.00 81.81 83 LYS A C 1
ATOM 660 O O . LYS A 1 83 ? 7.641 -18.567 17.067 1.00 81.81 83 LYS A O 1
ATOM 665 N N . GLN A 1 84 ? 7.599 -19.911 18.865 1.00 84.62 84 GLN A N 1
ATOM 666 C CA . GLN A 1 84 ? 8.821 -19.355 19.435 1.00 84.62 84 GLN A CA 1
ATOM 667 C C . GLN A 1 84 ? 9.989 -19.775 18.543 1.00 84.62 84 GLN A C 1
ATOM 669 O O . GLN A 1 84 ? 10.184 -20.967 18.323 1.00 84.62 84 GLN A O 1
ATOM 674 N N . ILE A 1 85 ? 10.742 -18.811 18.015 1.00 88.69 85 ILE A N 1
ATOM 675 C CA . ILE A 1 85 ? 11.930 -19.092 17.207 1.00 88.69 85 ILE A CA 1
ATOM 676 C C . ILE A 1 85 ? 13.156 -18.810 18.064 1.00 88.69 85 ILE A C 1
ATOM 678 O O . ILE A 1 85 ? 13.406 -17.668 18.442 1.00 88.69 85 ILE A O 1
ATOM 682 N N . ILE A 1 86 ? 13.918 -19.855 18.371 1.00 89.94 86 ILE A N 1
ATOM 683 C CA . ILE A 1 86 ? 15.219 -19.736 19.025 1.00 89.94 86 ILE A CA 1
ATOM 684 C C . ILE A 1 86 ? 16.274 -19.777 17.929 1.00 89.94 86 ILE A C 1
ATOM 686 O O . ILE A 1 86 ? 16.399 -20.766 17.208 1.00 89.94 86 ILE A O 1
ATOM 690 N N . VAL A 1 87 ? 17.026 -18.690 17.798 1.00 90.25 87 VAL A N 1
ATOM 691 C CA . VAL A 1 87 ? 18.039 -18.543 16.755 1.00 90.25 87 VAL A CA 1
ATOM 692 C C . VAL A 1 87 ? 19.398 -18.955 17.312 1.00 90.25 87 VAL A C 1
ATOM 694 O O . VAL A 1 87 ? 19.900 -18.349 18.260 1.00 90.25 87 VAL A O 1
ATOM 697 N N . VAL A 1 88 ? 20.001 -19.976 16.710 1.00 91.62 88 VAL A N 1
ATOM 698 C CA . VAL A 1 88 ? 21.329 -20.485 17.059 1.00 91.62 88 VAL A CA 1
ATOM 699 C C . VAL A 1 88 ? 22.296 -20.150 15.935 1.00 91.62 88 VAL A C 1
ATOM 701 O O . VAL A 1 88 ? 22.119 -20.615 14.814 1.00 91.62 88 VAL A O 1
ATOM 704 N N . ARG A 1 89 ? 23.337 -19.368 16.210 1.00 88.94 89 ARG A N 1
ATOM 705 C CA . ARG A 1 89 ? 24.341 -19.001 15.200 1.00 88.94 89 ARG A CA 1
ATOM 706 C C . ARG A 1 89 ? 25.476 -20.016 15.181 1.00 88.94 89 ARG A C 1
ATOM 708 O O . ARG A 1 89 ? 26.230 -20.111 16.147 1.00 88.94 89 ARG A O 1
ATOM 715 N N . LEU A 1 90 ? 25.592 -20.770 14.089 1.00 88.38 90 LEU A N 1
ATOM 716 C CA . LEU A 1 90 ? 26.678 -21.727 13.848 1.00 88.38 90 LEU A CA 1
ATOM 717 C C . LEU A 1 90 ? 27.925 -21.064 13.252 1.00 88.38 90 LEU A C 1
ATOM 719 O O . LEU A 1 90 ? 29.021 -21.601 13.384 1.00 88.38 90 LEU A O 1
ATOM 723 N N . ASP A 1 91 ? 27.774 -19.903 12.616 1.00 83.94 91 ASP A N 1
ATOM 724 C CA . ASP A 1 91 ? 28.867 -19.101 12.069 1.00 83.94 91 ASP A CA 1
ATOM 725 C C . ASP A 1 91 ? 28.553 -17.588 12.148 1.00 83.94 91 ASP A C 1
ATOM 727 O O . ASP A 1 91 ? 27.534 -17.156 12.697 1.00 83.94 91 ASP A O 1
ATOM 731 N N . LEU A 1 92 ? 29.465 -16.755 11.632 1.00 81.06 92 LEU A N 1
ATOM 732 C CA . LEU A 1 92 ? 29.333 -15.293 11.650 1.00 81.06 92 LEU A CA 1
ATOM 733 C C . LEU A 1 92 ? 28.416 -14.741 10.547 1.00 81.06 92 LEU A C 1
ATOM 735 O O . LEU A 1 92 ? 28.350 -13.522 10.374 1.00 81.06 92 LEU A O 1
ATOM 739 N N . THR A 1 93 ? 27.692 -15.597 9.826 1.00 81.19 93 THR A N 1
ATOM 740 C CA . THR A 1 93 ? 26.809 -15.171 8.741 1.00 81.19 93 THR A CA 1
ATOM 741 C C . THR A 1 93 ? 25.744 -14.205 9.269 1.00 81.19 93 THR A C 1
ATOM 743 O O . THR A 1 93 ? 25.105 -14.480 10.294 1.00 81.19 93 THR A O 1
ATOM 746 N N . PRO A 1 94 ? 25.549 -13.043 8.618 1.00 77.31 94 PRO A N 1
ATOM 747 C CA . PRO A 1 94 ? 24.464 -12.140 8.963 1.00 77.31 94 PRO A CA 1
ATOM 748 C C . PRO A 1 94 ? 23.122 -12.733 8.523 1.00 77.31 94 PRO A C 1
ATOM 750 O O . PRO A 1 94 ? 23.015 -13.348 7.462 1.00 77.31 94 PRO A O 1
ATOM 753 N N . LEU A 1 95 ? 22.069 -12.504 9.311 1.00 76.69 95 LEU A N 1
ATOM 754 C CA . LEU A 1 95 ? 20.721 -12.888 8.901 1.00 76.69 95 LEU A CA 1
ATOM 755 C C . LEU A 1 95 ? 20.330 -12.165 7.597 1.00 76.69 95 LEU A C 1
ATOM 757 O O . LEU A 1 95 ? 20.546 -10.954 7.477 1.00 76.69 95 LEU A O 1
ATOM 761 N N . PRO A 1 96 ? 19.715 -12.865 6.627 1.00 69.00 96 PRO A N 1
ATOM 762 C CA . PRO A 1 96 ? 19.161 -12.236 5.437 1.00 69.00 96 PRO A CA 1
ATOM 763 C C . PRO A 1 96 ? 18.157 -11.151 5.805 1.00 69.00 96 PRO A C 1
ATOM 765 O O . PRO A 1 96 ? 17.367 -11.320 6.733 1.00 69.00 96 PRO A O 1
ATOM 768 N N . ARG A 1 97 ? 18.094 -10.082 5.004 1.00 63.59 97 ARG A N 1
ATOM 769 C CA . ARG A 1 97 ? 17.100 -9.005 5.183 1.00 63.59 97 ARG A CA 1
ATOM 770 C C . ARG A 1 97 ? 15.655 -9.519 5.201 1.00 63.59 97 ARG A C 1
ATOM 772 O O . ARG A 1 97 ? 14.799 -8.891 5.806 1.00 63.59 97 ARG A O 1
ATOM 779 N N . THR A 1 98 ? 15.380 -10.663 4.575 1.00 55.00 98 THR A N 1
ATOM 780 C CA . THR A 1 98 ? 14.064 -11.322 4.587 1.00 55.00 98 THR A CA 1
ATOM 781 C C . THR A 1 98 ? 13.681 -11.902 5.949 1.00 55.00 98 THR A C 1
ATOM 783 O O . THR A 1 98 ? 12.501 -12.083 6.207 1.00 55.00 98 THR A O 1
ATOM 786 N N . LEU A 1 99 ? 14.653 -12.168 6.827 1.00 72.25 99 LEU A N 1
ATOM 787 C CA . LEU A 1 99 ? 14.447 -12.650 8.195 1.00 72.25 99 LEU A CA 1
ATOM 788 C C . LEU A 1 99 ? 14.667 -11.532 9.228 1.00 72.25 99 LEU A C 1
ATOM 790 O O . LEU A 1 99 ? 15.035 -11.806 10.369 1.00 72.25 99 LEU A O 1
ATOM 794 N N . PHE A 1 100 ? 14.451 -10.263 8.848 1.00 59.88 100 PHE A N 1
ATOM 795 C CA . PHE A 1 100 ? 14.671 -9.115 9.740 1.00 59.88 100 PHE A CA 1
ATOM 796 C C . PHE A 1 100 ? 13.842 -9.190 11.031 1.00 59.88 100 PHE A C 1
ATOM 798 O O . PHE A 1 100 ? 14.223 -8.616 12.040 1.00 59.88 100 PHE A O 1
ATOM 805 N N . PHE A 1 101 ? 12.726 -9.922 11.032 1.00 60.94 101 PHE A N 1
ATOM 806 C CA . PHE A 1 101 ? 11.918 -10.146 12.231 1.00 60.94 101 PHE A CA 1
ATOM 807 C C . PHE A 1 101 ? 12.674 -10.887 13.347 1.00 60.94 101 PHE A C 1
ATOM 809 O O . PHE A 1 101 ? 12.281 -10.797 14.506 1.00 60.94 101 PHE A O 1
ATOM 816 N N . LEU A 1 102 ? 13.777 -11.569 13.022 1.00 69.50 102 LEU A N 1
ATOM 817 C CA . LEU A 1 102 ? 14.657 -12.225 13.988 1.00 69.50 102 LEU A CA 1
ATOM 818 C C . LEU A 1 102 ? 15.756 -11.302 14.537 1.00 69.50 102 LEU A C 1
ATOM 820 O O . LEU A 1 102 ? 16.455 -11.697 15.464 1.00 69.50 102 LEU A O 1
ATOM 824 N N . THR A 1 103 ? 15.922 -10.071 14.024 1.00 58.47 103 THR A N 1
ATOM 825 C CA . THR A 1 103 ? 16.988 -9.162 14.499 1.00 58.47 103 THR A CA 1
ATOM 826 C C . THR A 1 103 ? 16.746 -8.619 15.904 1.00 58.47 103 THR A C 1
ATOM 828 O O . THR A 1 103 ? 17.653 -8.046 16.497 1.00 58.47 103 THR A O 1
ATOM 831 N N . MET A 1 104 ? 15.524 -8.781 16.416 1.00 52.78 104 MET A N 1
ATOM 832 C CA . MET A 1 104 ? 15.104 -8.397 17.767 1.00 52.78 104 MET A CA 1
ATOM 833 C C . MET A 1 104 ? 15.158 -9.576 18.757 1.00 52.78 104 MET A C 1
ATOM 835 O O . MET A 1 104 ? 14.745 -9.425 19.904 1.00 52.78 104 MET A O 1
ATOM 839 N N . THR A 1 105 ? 15.606 -10.758 18.318 1.00 60.59 105 THR A N 1
ATOM 840 C CA . THR A 1 105 ? 15.706 -11.970 19.141 1.00 60.59 105 THR A CA 1
ATOM 841 C C . THR A 1 105 ? 17.135 -12.139 19.653 1.00 60.59 105 THR A C 1
ATOM 843 O O . THR A 1 105 ? 18.087 -12.023 18.883 1.00 60.59 105 THR A O 1
ATOM 846 N N . ASP A 1 106 ? 17.294 -12.453 20.940 1.00 65.88 106 ASP A N 1
ATOM 847 C CA . ASP A 1 106 ? 18.597 -12.834 21.492 1.00 65.88 106 ASP A CA 1
ATOM 848 C C . ASP A 1 106 ? 19.097 -14.136 20.843 1.00 65.88 106 ASP A C 1
ATOM 850 O O . ASP A 1 106 ? 18.373 -15.134 20.770 1.00 65.88 106 ASP A O 1
ATOM 854 N N . TYR A 1 107 ? 20.350 -14.138 20.385 1.00 79.06 107 TYR A N 1
ATOM 855 C CA . TYR A 1 107 ? 20.964 -15.295 19.731 1.00 79.06 107 TYR A CA 1
ATOM 856 C C . TYR A 1 107 ? 21.643 -16.235 20.732 1.00 79.06 107 TYR A C 1
ATOM 858 O O . TYR A 1 107 ? 22.335 -15.808 21.662 1.00 79.06 107 TYR A O 1
ATOM 866 N N . VAL A 1 108 ? 21.538 -17.538 20.474 1.00 82.00 108 VAL A N 1
ATOM 867 C CA . VAL A 1 108 ? 22.410 -18.546 21.081 1.00 82.00 108 VAL A CA 1
ATOM 868 C C . VAL A 1 108 ? 23.644 -18.698 20.193 1.00 82.00 108 VAL A C 1
ATOM 870 O O . VAL A 1 108 ? 23.573 -19.199 19.075 1.00 82.00 108 VAL A O 1
ATOM 873 N N . GLU A 1 109 ? 24.793 -18.247 20.684 1.00 83.44 109 GLU A N 1
ATOM 874 C CA . GLU A 1 109 ? 26.061 -18.362 19.959 1.00 83.44 109 GLU A CA 1
ATOM 875 C C . GLU A 1 109 ? 26.617 -19.796 20.052 1.00 83.44 109 GLU A C 1
ATOM 877 O O . GLU A 1 109 ? 26.821 -20.341 21.144 1.00 83.44 109 GLU A O 1
ATOM 882 N N . ALA A 1 110 ? 26.869 -20.402 18.890 1.00 79.06 110 ALA A N 1
ATOM 883 C CA . ALA A 1 110 ? 27.431 -21.743 18.714 1.00 79.06 110 ALA A CA 1
ATOM 884 C C . ALA A 1 110 ? 28.508 -21.773 17.607 1.00 79.06 110 ALA A C 1
ATOM 886 O O . ALA A 1 110 ? 28.787 -22.818 17.020 1.00 79.06 110 ALA A O 1
ATOM 887 N N . THR A 1 111 ? 29.156 -20.630 17.364 1.00 70.25 111 THR A N 1
ATOM 888 C CA . THR A 1 111 ? 30.132 -20.364 16.286 1.00 70.25 111 THR A CA 1
ATOM 889 C C . THR A 1 111 ? 31.381 -21.257 16.273 1.00 70.25 111 THR A C 1
ATOM 891 O O . THR A 1 111 ? 32.154 -21.229 15.320 1.00 70.25 111 THR A O 1
ATOM 894 N N . TYR A 1 112 ? 31.573 -22.080 17.307 1.00 63.59 112 TYR A N 1
ATOM 895 C CA . TYR A 1 112 ? 32.685 -23.026 17.451 1.00 63.59 112 TYR A CA 1
ATOM 896 C C . TYR A 1 112 ? 32.226 -24.490 17.524 1.00 63.59 112 TYR A C 1
ATOM 898 O O . TYR A 1 112 ? 32.933 -25.344 18.054 1.00 63.59 112 TYR A O 1
ATOM 906 N N . TRP A 1 113 ? 31.025 -24.800 17.033 1.00 65.62 113 TRP A N 1
ATOM 907 C CA . TRP A 1 113 ? 30.485 -26.161 17.055 1.00 65.62 113 TRP A CA 1
ATOM 908 C C . TRP A 1 113 ? 31.417 -27.193 16.380 1.00 65.62 113 TRP A C 1
ATOM 910 O O . TRP A 1 113 ? 31.609 -28.303 16.879 1.00 65.62 113 TRP A O 1
ATOM 920 N N . ASN A 1 114 ? 32.059 -26.801 15.276 1.00 57.94 114 ASN A N 1
ATOM 921 C CA . ASN A 1 114 ? 32.898 -27.672 14.448 1.00 57.94 114 ASN A CA 1
ATOM 922 C C . ASN A 1 114 ? 34.233 -28.101 15.088 1.00 57.94 114 ASN A C 1
ATOM 924 O O . ASN A 1 114 ? 34.944 -28.911 14.500 1.00 57.94 114 ASN A O 1
ATOM 928 N N . THR A 1 115 ? 34.599 -27.561 16.256 1.00 56.59 115 THR A N 1
ATOM 929 C CA . THR A 1 115 ? 35.931 -27.771 16.848 1.00 56.59 115 THR A CA 1
ATOM 930 C C . THR A 1 115 ? 35.973 -28.839 17.942 1.00 56.59 115 THR A C 1
ATOM 932 O O . THR A 1 115 ? 37.067 -29.277 18.286 1.00 56.59 115 THR A O 1
ATOM 935 N N . SER A 1 116 ? 34.836 -29.298 18.483 1.00 57.91 116 SER A N 1
ATOM 936 C CA . SER A 1 116 ? 34.843 -30.347 19.523 1.00 57.91 116 SER A CA 1
ATOM 937 C C . SER A 1 116 ? 33.690 -31.355 19.476 1.00 57.91 116 SER A C 1
ATOM 939 O O . SER A 1 116 ? 33.627 -32.217 20.357 1.00 57.91 116 SER A O 1
ATOM 941 N N . SER A 1 117 ? 32.770 -31.290 18.499 1.00 62.38 117 SER A N 1
ATOM 942 C CA . SER A 1 117 ? 31.561 -32.153 18.413 1.00 62.38 117 SER A CA 1
ATOM 943 C C . SER A 1 117 ? 30.742 -32.233 19.719 1.00 62.38 117 SER A C 1
ATOM 945 O O . SER A 1 117 ? 29.903 -33.108 19.913 1.00 62.38 117 SER A O 1
ATOM 947 N N . THR A 1 118 ? 30.990 -31.298 20.632 1.00 68.19 118 THR A N 1
ATOM 948 C CA . THR A 1 118 ? 30.419 -31.195 21.971 1.00 68.19 118 THR A CA 1
ATOM 949 C C . THR A 1 118 ? 30.057 -29.735 22.181 1.00 68.19 118 THR A C 1
ATOM 951 O O . THR A 1 118 ? 30.861 -28.839 21.919 1.00 68.19 118 THR A O 1
ATOM 954 N N . LEU A 1 119 ? 28.817 -29.475 22.600 1.00 78.75 119 LEU A N 1
ATOM 955 C CA . LEU A 1 119 ? 28.352 -28.109 22.811 1.00 78.75 119 LEU A CA 1
ATOM 956 C C . LEU A 1 119 ? 29.083 -27.538 24.024 1.00 78.75 119 LEU A C 1
ATOM 958 O O . LEU A 1 119 ? 29.191 -28.198 25.059 1.00 78.75 119 LEU A O 1
ATOM 962 N N . ARG A 1 120 ? 29.588 -26.308 23.905 1.00 81.50 120 ARG A N 1
ATOM 963 C CA . ARG A 1 120 ? 30.234 -25.633 25.034 1.00 81.50 120 ARG A CA 1
ATOM 964 C C . ARG A 1 120 ? 29.216 -25.433 26.165 1.00 81.50 120 ARG A C 1
ATOM 966 O O . ARG A 1 120 ? 28.058 -25.130 25.864 1.00 81.50 120 ARG A O 1
ATOM 973 N N . PRO A 1 121 ? 29.628 -25.519 27.443 1.00 80.69 121 PRO A N 1
ATOM 974 C CA . PRO A 1 121 ? 28.727 -25.316 28.579 1.00 80.69 121 PRO A CA 1
ATOM 975 C C . PRO A 1 121 ? 27.912 -24.015 28.496 1.00 80.69 121 PRO A C 1
ATOM 977 O O . PRO A 1 121 ? 26.716 -24.029 28.757 1.00 80.69 121 PRO A O 1
ATOM 980 N N . GLU A 1 122 ? 28.517 -22.918 28.028 1.00 81.06 122 GLU A N 1
ATOM 981 C CA . GLU A 1 122 ? 27.837 -21.625 27.840 1.00 81.06 122 GLU A CA 1
ATOM 982 C C . GLU A 1 122 ? 26.705 -21.681 26.801 1.00 81.06 122 GLU A C 1
ATOM 984 O O . GLU A 1 122 ? 25.648 -21.075 26.985 1.00 81.06 122 GLU A O 1
ATOM 989 N N . THR A 1 123 ? 26.905 -22.416 25.701 1.00 83.06 123 THR A N 1
ATOM 990 C CA . THR A 1 123 ? 25.879 -22.627 24.671 1.00 83.06 123 THR A CA 1
ATOM 991 C C . THR A 1 123 ? 24.723 -23.444 25.244 1.00 83.06 123 THR A C 1
ATOM 993 O O . THR A 1 123 ? 23.562 -23.107 25.015 1.00 83.06 123 THR A O 1
ATOM 996 N N . VAL A 1 124 ? 25.032 -24.480 26.034 1.00 84.62 124 VAL A N 1
ATOM 997 C CA . VAL A 1 124 ? 24.033 -25.313 26.722 1.00 84.62 124 VAL A CA 1
ATOM 998 C C . VAL A 1 124 ? 23.218 -24.484 27.715 1.00 84.62 124 VAL A C 1
ATOM 1000 O O . VAL A 1 124 ? 21.991 -24.577 27.728 1.00 84.62 124 VAL A O 1
ATOM 1003 N N . GLU A 1 125 ? 23.871 -23.643 28.515 1.00 84.38 125 GLU A N 1
ATOM 1004 C CA . GLU A 1 125 ? 23.219 -22.780 29.502 1.00 84.38 125 GLU A CA 1
ATOM 1005 C C . GLU A 1 125 ? 22.302 -21.746 28.833 1.00 84.38 125 GLU A C 1
ATOM 1007 O O . GLU A 1 125 ? 21.129 -21.630 29.197 1.00 84.38 125 GLU A O 1
ATOM 1012 N N . LYS A 1 126 ? 22.794 -21.037 27.806 1.00 84.06 126 LYS A N 1
ATOM 1013 C CA . LYS A 1 126 ? 21.992 -20.058 27.052 1.00 84.06 126 LYS A CA 1
ATOM 1014 C C . LYS A 1 126 ? 20.794 -20.702 26.370 1.00 84.06 126 LYS A C 1
ATOM 1016 O O . LYS A 1 126 ? 19.701 -20.143 26.431 1.00 84.06 126 LYS A O 1
ATOM 1021 N N . LEU A 1 127 ? 20.981 -21.872 25.759 1.00 85.31 127 LEU A N 1
ATOM 1022 C CA . LEU A 1 127 ? 19.882 -22.610 25.149 1.00 85.31 127 LEU A CA 1
ATOM 1023 C C . LEU A 1 127 ? 18.861 -23.041 26.208 1.00 85.31 127 LEU A C 1
ATOM 1025 O O . LEU A 1 127 ? 17.673 -22.803 26.030 1.00 85.31 127 LEU A O 1
ATOM 1029 N N . SER A 1 128 ? 19.309 -23.584 27.342 1.00 84.44 128 SER A N 1
ATOM 1030 C CA . SER A 1 128 ? 18.429 -23.982 28.452 1.00 84.44 128 SER A CA 1
ATOM 1031 C C . SER A 1 128 ? 17.618 -22.800 28.988 1.00 84.44 128 SER A C 1
ATOM 1033 O O . SER A 1 128 ? 16.418 -22.925 29.238 1.00 84.44 128 SER A O 1
ATOM 1035 N N . ARG A 1 129 ? 18.243 -21.621 29.100 1.00 83.81 129 ARG A N 1
ATOM 1036 C CA . ARG A 1 129 ? 17.558 -20.377 29.466 1.00 83.81 129 ARG A CA 1
ATOM 1037 C C . ARG A 1 129 ? 16.537 -19.971 28.405 1.00 83.81 129 ARG A C 1
ATOM 1039 O O . ARG A 1 129 ? 15.401 -19.697 28.766 1.00 83.81 129 ARG A O 1
ATOM 1046 N N . ALA A 1 130 ? 16.906 -19.976 27.124 1.00 81.06 130 ALA A N 1
ATOM 1047 C CA . ALA A 1 130 ? 16.008 -19.626 26.022 1.00 81.06 130 ALA A CA 1
ATOM 1048 C C . ALA A 1 130 ? 14.782 -20.554 25.937 1.00 81.06 130 ALA A C 1
ATOM 1050 O O . ALA A 1 130 ? 13.680 -20.082 25.678 1.00 81.06 130 ALA A O 1
ATOM 1051 N N . LEU A 1 131 ? 14.963 -21.847 26.227 1.00 79.94 131 LEU A N 1
ATOM 1052 C CA . LEU A 1 131 ? 13.894 -22.852 26.308 1.00 79.94 131 LEU A CA 1
ATOM 1053 C C . LEU A 1 131 ? 12.986 -22.678 27.536 1.00 79.94 131 LEU A C 1
ATOM 1055 O O . LEU A 1 131 ? 11.832 -23.097 27.509 1.00 79.94 131 LEU A O 1
ATOM 1059 N N . SER A 1 132 ? 13.516 -22.097 28.616 1.00 74.56 132 SER A N 1
ATOM 1060 C CA . SER A 1 132 ? 12.792 -21.868 29.876 1.00 74.56 132 SER A CA 1
ATOM 1061 C C . SER A 1 132 ? 12.050 -20.532 29.902 1.00 74.56 132 SER A C 1
ATOM 1063 O O . SER A 1 132 ? 11.150 -20.341 30.720 1.00 74.56 132 SER A O 1
ATOM 1065 N N . LEU A 1 133 ? 12.425 -19.593 29.028 1.00 67.19 133 LEU A N 1
ATOM 1066 C CA . LEU A 1 133 ? 11.676 -18.362 28.826 1.00 67.19 133 LEU A CA 1
ATOM 1067 C C . LEU A 1 133 ? 10.335 -18.724 28.189 1.00 67.19 133 LEU A C 1
ATOM 1069 O O . LEU A 1 133 ? 10.287 -19.246 27.075 1.00 67.19 133 LEU A O 1
ATOM 1073 N N . THR A 1 134 ? 9.240 -18.429 28.892 1.00 50.88 134 THR A N 1
ATOM 1074 C CA . THR A 1 134 ? 7.911 -18.432 28.278 1.00 50.88 134 THR A CA 1
ATOM 1075 C C . THR A 1 134 ? 7.952 -17.509 27.062 1.00 50.88 134 THR A C 1
ATOM 1077 O O . THR A 1 134 ? 8.533 -16.425 27.182 1.00 50.88 134 THR A O 1
ATOM 1080 N N . PRO A 1 135 ? 7.373 -17.910 25.917 1.00 47.47 135 PRO A N 1
ATOM 1081 C CA . PRO A 1 135 ? 7.475 -17.156 24.677 1.00 47.47 135 PRO A CA 1
ATOM 1082 C C . PRO A 1 135 ? 7.151 -15.688 24.932 1.00 47.47 135 PRO A C 1
ATOM 1084 O O . PRO A 1 135 ? 6.075 -15.378 25.439 1.00 47.47 135 PRO A O 1
ATOM 1087 N N . ASN A 1 136 ? 8.079 -14.790 24.592 1.00 38.94 136 ASN A N 1
ATOM 1088 C CA . ASN A 1 136 ? 7.717 -13.395 24.405 1.00 38.94 136 ASN A CA 1
ATOM 1089 C C . ASN A 1 136 ? 6.791 -13.397 23.183 1.00 38.94 136 ASN A C 1
ATOM 1091 O O . ASN A 1 136 ? 7.263 -13.749 22.096 1.00 38.94 136 ASN A O 1
ATOM 1095 N N . PRO A 1 137 ? 5.480 -13.152 23.334 1.00 37.12 137 PRO A N 1
ATOM 1096 C CA . PRO A 1 137 ? 4.589 -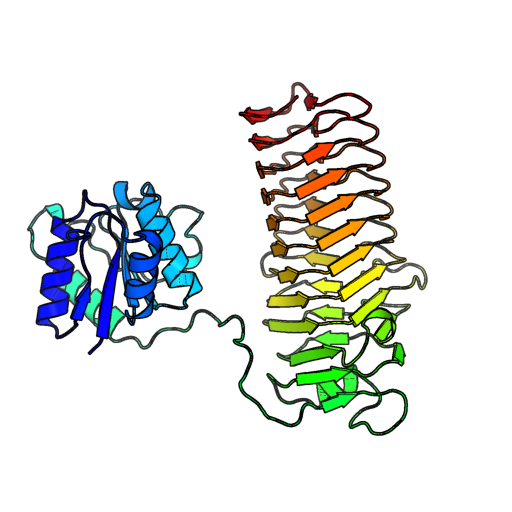13.251 22.199 1.00 37.12 137 PRO A CA 1
ATOM 1097 C C . PRO A 1 137 ? 5.031 -12.195 21.189 1.00 37.12 137 PRO A C 1
ATOM 1099 O O . PRO A 1 137 ? 5.010 -11.000 21.479 1.00 37.12 137 PRO A O 1
ATOM 1102 N N . ALA A 1 138 ? 5.412 -12.626 19.984 1.00 40.03 138 ALA A N 1
ATOM 1103 C CA . ALA A 1 138 ? 5.289 -11.739 18.839 1.00 40.03 138 ALA A CA 1
ATOM 1104 C C . ALA A 1 138 ? 3.851 -11.185 18.878 1.00 40.03 138 ALA A C 1
ATOM 1106 O O . ALA A 1 138 ? 2.924 -11.987 19.073 1.00 40.03 138 ALA A O 1
ATOM 1107 N N . PRO A 1 139 ? 3.638 -9.859 18.780 1.00 37.09 139 PRO A N 1
ATOM 1108 C CA . PRO A 1 139 ? 2.305 -9.288 18.893 1.00 37.09 139 PRO A CA 1
ATOM 1109 C C . PRO A 1 139 ? 1.397 -9.983 17.879 1.00 37.09 139 PRO A C 1
ATOM 1111 O O . PRO A 1 139 ? 1.644 -9.970 16.672 1.00 37.09 139 PRO A O 1
ATOM 1114 N N . ALA A 1 140 ? 0.390 -10.677 18.399 1.00 34.28 140 ALA A N 1
ATOM 1115 C CA . ALA A 1 140 ? -0.568 -11.418 17.605 1.00 34.28 140 ALA A CA 1
ATOM 1116 C C . ALA A 1 140 ? -1.226 -10.475 16.578 1.00 34.28 140 ALA A C 1
ATOM 1118 O O . ALA A 1 140 ? -1.761 -9.450 16.997 1.00 34.28 140 ALA A O 1
ATOM 1119 N N . PRO A 1 141 ? -1.300 -10.791 15.268 1.00 40.19 141 PRO A N 1
ATOM 1120 C CA . PRO A 1 141 ? -2.439 -10.302 14.495 1.00 40.19 141 PRO A CA 1
ATOM 1121 C C . PRO A 1 141 ? -3.672 -10.911 15.171 1.00 40.19 141 PRO A C 1
ATOM 1123 O O . PRO A 1 141 ? -3.694 -12.133 15.267 1.00 40.19 141 PRO A O 1
ATOM 1126 N N . PRO A 1 142 ? -4.633 -10.159 15.726 1.00 36.78 142 PRO A N 1
ATOM 1127 C CA . PRO A 1 142 ? -5.738 -10.745 16.470 1.00 36.78 142 PRO A CA 1
ATOM 1128 C C . PRO A 1 142 ? -6.393 -11.838 15.640 1.00 36.78 142 PRO A C 1
ATOM 1130 O O . PRO A 1 142 ? -6.793 -11.652 14.490 1.00 36.78 142 PRO A O 1
ATOM 1133 N N . SER A 1 143 ? -6.425 -13.019 16.241 1.00 33.19 143 SER A N 1
ATOM 1134 C CA . SER A 1 143 ? -7.258 -14.106 15.764 1.00 33.19 143 SER A CA 1
ATOM 1135 C C . SER A 1 143 ? -8.718 -13.654 15.905 1.00 33.19 143 SER A C 1
ATOM 1137 O O . SER A 1 143 ? -9.013 -12.970 16.889 1.00 33.19 143 SER A O 1
ATOM 1139 N N . PRO A 1 144 ? -9.631 -14.013 14.981 1.00 35.66 144 PRO A N 1
ATOM 1140 C CA . PRO A 1 144 ? -11.051 -13.737 15.166 1.00 35.66 144 PRO A CA 1
ATOM 1141 C C . PRO A 1 144 ? -11.482 -14.334 16.507 1.00 35.66 144 PRO A C 1
ATOM 1143 O O . PRO A 1 144 ? -11.372 -15.540 16.732 1.00 35.66 144 PRO A O 1
ATOM 1146 N N . SER A 1 145 ? -11.865 -13.457 17.432 1.00 35.78 145 SER A N 1
ATOM 1147 C CA . SER A 1 145 ? -12.226 -13.839 18.790 1.00 35.78 145 SER A CA 1
ATOM 1148 C C . SER A 1 145 ? -13.451 -14.764 18.758 1.00 35.78 145 SER A C 1
ATOM 1150 O O . SER A 1 145 ? -14.420 -14.449 18.058 1.00 35.78 145 SER A O 1
ATOM 1152 N N . PRO A 1 146 ? -13.469 -15.884 19.503 1.00 36.03 146 PRO A N 1
ATOM 1153 C CA . PRO A 1 146 ? -14.707 -16.606 19.761 1.00 36.03 146 PRO A CA 1
ATOM 1154 C C . PRO A 1 146 ? -15.662 -15.684 20.545 1.00 36.03 146 PRO A C 1
ATOM 1156 O O . PRO A 1 146 ? -15.253 -15.071 21.530 1.00 36.03 146 PRO A O 1
ATOM 1159 N N . ALA A 1 147 ? -16.917 -15.573 20.089 1.00 40.69 147 ALA A N 1
ATOM 1160 C CA . ALA A 1 147 ? -18.063 -14.909 20.740 1.00 40.69 147 ALA A CA 1
ATOM 1161 C C . ALA A 1 147 ? -17.992 -14.926 22.291 1.00 40.69 147 ALA A C 1
ATOM 1163 O O . ALA A 1 147 ? -17.682 -15.957 22.875 1.00 40.69 147 ALA A O 1
ATOM 1164 N N . THR A 1 148 ? -18.294 -13.888 23.081 1.00 44.12 148 THR A N 1
ATOM 1165 C CA . THR A 1 148 ? -19.140 -12.693 22.912 1.00 44.12 148 THR A CA 1
ATOM 1166 C C . THR A 1 148 ? -18.897 -11.793 24.136 1.00 44.12 148 THR A C 1
ATOM 1168 O O . THR A 1 148 ? -19.309 -12.137 25.243 1.00 44.12 148 THR A O 1
ATOM 1171 N N . LYS A 1 149 ? -18.284 -10.617 23.965 1.00 48.34 149 LYS A N 1
ATOM 1172 C CA . LYS A 1 149 ? -18.754 -9.429 24.702 1.00 48.34 149 LYS A CA 1
ATOM 1173 C C . LYS A 1 149 ? -19.815 -8.798 23.799 1.00 48.34 149 LYS A C 1
ATOM 1175 O O . LYS A 1 149 ? -19.575 -8.778 22.591 1.00 48.34 149 LYS A O 1
ATOM 1180 N N . PRO A 1 150 ? -20.976 -8.345 24.306 1.00 59.31 150 PRO A N 1
ATOM 1181 C CA . PRO A 1 150 ? -21.923 -7.633 23.457 1.00 59.31 150 PRO A CA 1
ATOM 1182 C C . PRO A 1 150 ? -21.183 -6.432 22.865 1.00 59.31 150 PRO A C 1
ATOM 1184 O O . PRO A 1 150 ? -20.703 -5.571 23.603 1.00 59.31 150 PRO A O 1
ATOM 1187 N N . GLY A 1 151 ? -20.967 -6.463 21.549 1.00 80.50 151 GLY A N 1
ATOM 1188 C CA . GLY A 1 151 ? -20.312 -5.363 20.859 1.00 80.50 151 GLY A CA 1
ATOM 1189 C C . GLY A 1 151 ? -21.195 -4.131 20.956 1.00 80.50 151 GLY A C 1
ATOM 1190 O O . GLY A 1 151 ? -22.420 -4.246 20.940 1.00 80.50 151 GLY A O 1
ATOM 1191 N N . LEU A 1 152 ? -20.571 -2.966 21.089 1.00 94.62 152 LEU A N 1
ATOM 1192 C CA . LEU A 1 152 ? -21.310 -1.714 21.189 1.00 94.62 152 LEU A CA 1
ATOM 1193 C C . LEU A 1 152 ? -21.925 -1.399 19.830 1.00 94.62 152 LEU A C 1
ATOM 1195 O O . LEU A 1 152 ? -21.221 -1.405 18.822 1.00 94.62 152 LEU A O 1
ATOM 1199 N N . VAL A 1 153 ? -23.217 -1.103 19.796 1.00 96.12 153 VAL A N 1
ATOM 1200 C CA . VAL A 1 153 ? -23.918 -0.740 18.566 1.00 96.12 153 VAL A CA 1
ATOM 1201 C C . VAL A 1 153 ? -23.974 0.774 18.436 1.00 96.12 153 VAL A C 1
ATOM 1203 O O . VAL A 1 153 ? -24.489 1.484 19.303 1.00 96.12 153 VAL A O 1
ATOM 1206 N N . VAL A 1 154 ? -23.490 1.272 17.305 1.00 97.75 154 VAL A N 1
ATOM 1207 C CA . VAL A 1 154 ? -23.613 2.663 16.882 1.00 97.75 154 VAL A CA 1
ATOM 1208 C C . VAL A 1 154 ? -24.638 2.734 15.758 1.00 97.75 154 VAL A C 1
ATOM 1210 O O . VAL A 1 154 ? -24.478 2.081 14.729 1.00 97.75 154 VAL A O 1
ATOM 1213 N N . ALA A 1 155 ? -25.686 3.539 15.929 1.00 94.25 155 ALA A N 1
ATOM 1214 C CA . ALA A 1 155 ? -26.652 3.802 14.862 1.00 94.25 155 ALA A CA 1
ATOM 1215 C C . ALA A 1 155 ? -27.180 5.234 14.931 1.00 94.25 155 ALA A C 1
ATOM 1217 O O . ALA A 1 155 ? -27.428 5.768 16.015 1.00 94.25 155 ALA A O 1
ATOM 1218 N N . ARG A 1 156 ? -27.439 5.851 13.774 1.00 91.44 156 ARG A N 1
ATOM 1219 C CA . ARG A 1 156 ? -28.079 7.179 13.699 1.00 91.44 156 ARG A CA 1
ATOM 1220 C C . ARG A 1 156 ? -29.572 7.145 14.026 1.00 91.44 156 ARG A C 1
ATOM 1222 O O . ARG A 1 156 ? -30.101 8.129 14.535 1.00 91.44 156 ARG A O 1
ATOM 1229 N N . ILE A 1 157 ? -30.237 6.028 13.736 1.00 84.50 157 ILE A N 1
ATOM 1230 C CA . ILE A 1 157 ? -31.684 5.832 13.884 1.00 84.50 157 ILE A CA 1
ATOM 1231 C C . ILE A 1 157 ? -31.922 4.467 14.543 1.00 84.50 157 ILE A C 1
ATOM 1233 O O . ILE A 1 157 ? -31.144 3.539 14.343 1.00 84.50 157 ILE A O 1
ATOM 1237 N N . GLY A 1 158 ? -32.990 4.342 15.334 1.00 87.38 158 GLY A N 1
ATOM 1238 C CA . GLY A 1 158 ? -33.379 3.074 15.958 1.00 87.38 158 GLY A CA 1
ATOM 1239 C C . GLY A 1 158 ? -32.558 2.710 17.204 1.00 87.38 158 GLY A C 1
ATOM 1240 O O . GLY A 1 158 ? -31.891 3.580 17.774 1.00 87.38 158 GLY A O 1
ATOM 1241 N N . PRO A 1 159 ? -32.635 1.455 17.676 1.00 86.62 159 PRO A N 1
ATOM 1242 C CA . PRO A 1 159 ? -31.898 0.991 18.852 1.00 86.62 159 PRO A CA 1
ATOM 1243 C C . PRO A 1 159 ? -30.378 1.071 18.648 1.00 86.62 159 PRO A C 1
ATOM 1245 O O . PRO A 1 159 ? -29.866 0.591 17.640 1.00 86.62 159 PRO A O 1
ATOM 1248 N N . ALA A 1 160 ? -29.666 1.688 19.592 1.00 93.31 160 ALA A N 1
ATOM 1249 C CA . ALA A 1 160 ? -28.205 1.761 19.620 1.00 93.31 160 ALA A CA 1
ATOM 1250 C C . ALA A 1 160 ? -27.713 2.098 21.031 1.00 93.31 160 ALA A C 1
ATOM 1252 O O . ALA A 1 160 ? -28.418 2.789 21.770 1.00 93.31 160 ALA A O 1
ATOM 1253 N N . ASP A 1 161 ? -26.488 1.688 21.351 1.00 96.19 161 ASP A N 1
ATOM 1254 C CA . ASP A 1 161 ? -25.782 2.114 22.562 1.00 96.19 161 ASP A CA 1
ATOM 1255 C C . ASP A 1 161 ? -25.259 3.550 22.413 1.00 96.19 161 ASP A C 1
ATOM 1257 O O . ASP A 1 161 ? -25.270 4.334 23.363 1.00 96.19 161 ASP A O 1
ATOM 1261 N N . PHE A 1 162 ? -24.834 3.919 21.198 1.00 97.62 162 PHE A N 1
ATOM 1262 C CA . PHE A 1 162 ? -24.258 5.229 20.891 1.00 97.62 162 PHE A CA 1
ATOM 1263 C C . PHE A 1 162 ? -24.784 5.814 19.574 1.00 97.62 162 PHE A C 1
ATOM 1265 O O . PHE A 1 162 ? -25.200 5.106 18.655 1.00 97.62 162 PHE A O 1
ATOM 1272 N N . ARG A 1 163 ? -24.732 7.149 19.466 1.00 96.62 163 ARG A N 1
ATOM 1273 C CA . ARG A 1 163 ? -25.066 7.911 18.241 1.00 96.62 163 ARG A CA 1
ATOM 1274 C C . ARG A 1 163 ? -23.845 8.453 17.492 1.00 96.62 163 ARG A C 1
ATOM 1276 O O . ARG A 1 163 ? -23.995 8.942 16.371 1.00 96.62 163 ARG A O 1
ATOM 1283 N N . SER A 1 164 ? -22.678 8.382 18.130 1.00 97.81 164 SER A N 1
ATOM 1284 C CA . SER A 1 164 ? -21.366 8.761 17.606 1.00 97.81 164 SER A CA 1
ATOM 1285 C C . SER A 1 164 ? -20.422 7.576 17.764 1.00 97.81 164 SER A C 1
ATOM 1287 O O . SER A 1 164 ? -20.409 6.910 18.804 1.00 97.81 164 SER A O 1
ATOM 1289 N N . ILE A 1 165 ? -19.627 7.336 16.729 1.00 98.19 165 ILE A N 1
ATOM 1290 C CA . ILE A 1 165 ? -18.572 6.327 16.723 1.00 98.19 165 ILE A CA 1
ATOM 1291 C C . ILE A 1 165 ? -17.461 6.740 17.694 1.00 98.19 165 ILE A C 1
ATOM 1293 O O . ILE A 1 165 ? -16.986 5.918 18.475 1.00 98.19 165 ILE A O 1
ATOM 1297 N N . GLY A 1 166 ? -17.075 8.018 17.704 1.00 97.44 166 GLY A N 1
ATOM 1298 C CA . GLY A 1 166 ? -16.062 8.544 18.614 1.00 97.44 166 GLY A CA 1
ATOM 1299 C C . GLY A 1 166 ? -16.430 8.362 20.088 1.00 97.44 166 GLY A C 1
ATOM 1300 O O . GLY A 1 166 ? -15.577 7.983 20.893 1.00 97.44 166 GLY A O 1
ATOM 1301 N N . ASP A 1 167 ? -17.693 8.577 20.461 1.00 97.62 167 ASP A N 1
ATOM 1302 C CA . ASP A 1 167 ? -18.147 8.351 21.839 1.00 97.62 167 ASP A CA 1
ATOM 1303 C C . ASP A 1 167 ? -18.197 6.867 22.208 1.00 97.62 167 ASP A C 1
ATOM 1305 O O . ASP A 1 167 ? -17.801 6.510 23.324 1.00 97.62 167 ASP A O 1
ATOM 1309 N N . ALA A 1 168 ? -18.591 6.005 21.264 1.00 97.62 168 ALA A N 1
ATOM 1310 C CA . ALA A 1 168 ? -18.492 4.562 21.444 1.00 97.62 168 ALA A CA 1
ATOM 1311 C C . ALA A 1 168 ? -17.041 4.161 21.709 1.00 97.62 168 ALA A C 1
ATOM 1313 O O . ALA A 1 168 ? -16.776 3.551 22.740 1.00 97.62 168 ALA A O 1
ATOM 1314 N N . ILE A 1 169 ? -16.089 4.599 20.874 1.00 97.19 169 ILE A N 1
ATOM 1315 C CA . ILE A 1 169 ? -14.657 4.336 21.070 1.00 97.19 169 ILE A CA 1
ATOM 1316 C C . ILE A 1 169 ? -14.224 4.805 22.453 1.00 97.19 169 ILE A C 1
ATOM 1318 O O . ILE A 1 169 ? -13.675 4.006 23.199 1.00 97.19 169 ILE A O 1
ATOM 1322 N N . LYS A 1 170 ? -14.516 6.044 22.871 1.00 96.50 170 LYS A N 1
ATOM 1323 C CA . LYS A 1 170 ? -14.129 6.544 24.207 1.00 96.50 170 LYS A CA 1
ATOM 1324 C C . LYS A 1 170 ? -14.596 5.623 25.337 1.00 96.50 170 LYS A C 1
ATOM 1326 O O . LYS A 1 170 ? -13.815 5.367 26.253 1.00 96.50 170 LYS A O 1
ATOM 1331 N N . LYS A 1 171 ? -15.825 5.102 25.272 1.00 96.31 171 LYS A N 1
ATOM 1332 C CA . LYS A 1 171 ? -16.413 4.243 26.317 1.00 96.31 171 LYS A CA 1
ATOM 1333 C C . LYS A 1 171 ? -16.071 2.760 26.184 1.00 96.31 171 LYS A C 1
ATOM 1335 O O . LYS A 1 171 ? -16.132 2.047 27.182 1.00 96.31 171 LYS A O 1
ATOM 1340 N N . ALA A 1 172 ? -15.693 2.309 24.995 1.00 93.56 172 ALA A N 1
ATOM 1341 C CA . ALA A 1 172 ? -15.405 0.915 24.715 1.00 93.56 172 ALA A CA 1
ATOM 1342 C C . ALA A 1 172 ? -14.193 0.413 25.526 1.00 93.56 172 ALA A C 1
ATOM 1344 O O . ALA A 1 172 ? -13.165 1.097 25.569 1.00 93.56 172 ALA A O 1
ATOM 1345 N N . PRO A 1 173 ? -14.259 -0.764 26.168 1.00 90.62 173 PRO A N 1
ATOM 1346 C CA . PRO A 1 173 ? -13.067 -1.425 26.692 1.00 90.62 173 PRO A CA 1
ATOM 1347 C C . PRO A 1 173 ? -12.063 -1.723 25.568 1.00 90.62 173 PRO A C 1
ATOM 1349 O O . PRO A 1 173 ? -12.459 -1.917 24.419 1.00 90.62 173 PRO A O 1
ATOM 1352 N N . GLU A 1 174 ? -10.774 -1.806 25.884 1.00 88.06 174 GLU A N 1
ATOM 1353 C CA . GLU A 1 174 ? -9.769 -2.224 24.898 1.00 88.06 174 GLU A CA 1
ATOM 1354 C C . GLU A 1 174 ? -10.060 -3.638 24.366 1.00 88.06 174 GLU A C 1
ATOM 1356 O O . GLU A 1 174 ? -10.546 -4.513 25.092 1.00 88.06 174 GLU A O 1
ATOM 1361 N N . GLY A 1 175 ? -9.800 -3.841 23.076 1.00 84.00 175 GLY A N 1
ATOM 1362 C CA . GLY A 1 175 ? -10.064 -5.078 22.343 1.00 84.00 175 GLY A CA 1
ATOM 1363 C C . GLY A 1 175 ? -11.545 -5.358 22.074 1.00 84.00 175 GLY A C 1
ATOM 1364 O O . GLY A 1 175 ? -11.886 -6.478 21.710 1.00 84.00 175 GLY A O 1
ATOM 1365 N N . SER A 1 176 ? -12.442 -4.393 22.296 1.00 88.62 176 SER A N 1
ATOM 1366 C CA . SER A 1 176 ? -13.869 -4.576 22.013 1.00 88.62 176 SER A CA 1
ATOM 1367 C C . SER A 1 176 ? -14.233 -4.266 20.562 1.00 88.62 176 SER A C 1
ATOM 1369 O O . SER A 1 176 ? -13.570 -3.483 19.878 1.00 88.62 176 SER A O 1
ATOM 1371 N N . THR A 1 177 ? -15.331 -4.880 20.122 1.00 94.69 177 THR A N 1
ATOM 1372 C CA . THR A 1 177 ? -15.936 -4.659 18.810 1.00 94.69 177 THR A CA 1
ATOM 1373 C C . THR A 1 177 ? -17.054 -3.623 18.906 1.00 94.69 177 THR A C 1
ATOM 1375 O O . THR A 1 177 ? -17.899 -3.675 19.805 1.00 94.69 177 THR A O 1
ATOM 1378 N N . ILE A 1 178 ? -17.067 -2.694 17.956 1.00 97.56 178 ILE A N 1
ATOM 1379 C CA . ILE A 1 178 ? -18.072 -1.654 17.772 1.00 97.56 178 ILE A CA 1
ATOM 1380 C C . ILE A 1 178 ? -18.727 -1.888 16.410 1.00 97.56 178 ILE A C 1
ATOM 1382 O O . ILE A 1 178 ? -18.069 -1.784 15.374 1.00 97.56 178 ILE A O 1
ATOM 1386 N N . TYR A 1 179 ? -20.020 -2.196 16.413 1.00 97.00 179 TYR A N 1
ATOM 1387 C CA . TYR A 1 179 ? -20.819 -2.401 15.209 1.00 97.00 179 TYR A CA 1
ATOM 1388 C C . TYR A 1 179 ? -21.452 -1.083 14.771 1.00 97.00 179 TYR A C 1
ATOM 1390 O O . TYR A 1 179 ? -22.178 -0.454 15.541 1.00 97.00 179 TYR A O 1
ATOM 1398 N N . VAL A 1 180 ? -21.198 -0.662 13.536 1.00 98.06 180 VAL A N 1
ATOM 1399 C CA . VAL A 1 180 ? -21.707 0.592 12.976 1.00 98.06 180 VAL A CA 1
ATOM 1400 C C . VAL A 1 180 ? -22.804 0.281 11.972 1.00 98.06 180 VAL A C 1
ATOM 1402 O O . VAL A 1 180 ? -22.547 -0.268 10.906 1.00 98.06 180 VAL A O 1
ATOM 1405 N N . LYS A 1 181 ? -24.040 0.645 12.304 1.00 96.62 181 LYS A N 1
ATOM 1406 C CA . LYS A 1 181 ? -25.188 0.512 11.404 1.00 96.62 181 LYS A CA 1
ATOM 1407 C C . LYS A 1 181 ? -25.154 1.577 10.296 1.00 96.62 181 LYS A C 1
ATOM 1409 O O . LYS A 1 181 ? -24.552 2.638 10.504 1.00 96.62 181 LYS A O 1
ATOM 1414 N N . PRO A 1 182 ? -25.866 1.352 9.174 1.00 97.06 182 PRO A N 1
ATOM 1415 C CA . PRO A 1 182 ? -26.083 2.342 8.124 1.00 97.06 182 PRO A CA 1
ATOM 1416 C C . PRO A 1 182 ? -26.407 3.738 8.652 1.00 97.06 182 PRO A C 1
ATOM 1418 O O . PRO A 1 182 ? -27.224 3.924 9.561 1.00 97.06 182 PRO A O 1
ATOM 1421 N N . GLY A 1 183 ? -25.742 4.733 8.081 1.00 94.88 183 GLY A N 1
ATOM 1422 C CA . GLY A 1 183 ? -25.869 6.124 8.467 1.00 94.88 183 GLY A CA 1
ATOM 1423 C C . GLY A 1 183 ? -24.704 6.979 7.986 1.00 94.88 183 GLY A C 1
ATOM 1424 O O . GLY A 1 183 ? -23.613 6.495 7.695 1.00 94.88 183 GLY A O 1
ATOM 1425 N N . LEU A 1 184 ? -24.953 8.288 7.952 1.00 97.19 184 LEU A N 1
ATOM 1426 C CA . LEU A 1 184 ? -23.923 9.299 7.761 1.00 97.19 184 LEU A CA 1
ATOM 1427 C C . LEU A 1 184 ? -23.422 9.793 9.124 1.00 97.19 184 LEU A C 1
ATOM 1429 O O . LEU A 1 184 ? -24.178 10.389 9.901 1.00 97.19 184 LEU A O 1
ATOM 1433 N N . TYR A 1 185 ? -22.140 9.573 9.384 1.00 98.06 185 TYR A N 1
ATOM 1434 C CA . TYR A 1 185 ? -21.426 9.946 10.597 1.00 98.06 185 TYR A CA 1
ATOM 1435 C C . TYR A 1 185 ? -20.470 11.094 10.279 1.00 98.06 185 TYR A C 1
ATOM 1437 O O . TYR A 1 185 ? -19.423 10.900 9.668 1.00 98.06 185 TYR A O 1
ATOM 1445 N N . ARG A 1 186 ? -20.855 12.315 10.666 1.00 97.38 186 ARG A N 1
ATOM 1446 C CA . ARG A 1 186 ? -20.033 13.516 10.465 1.00 97.38 186 ARG A CA 1
ATOM 1447 C C . ARG A 1 186 ? -19.135 13.766 11.664 1.00 97.38 186 ARG A C 1
ATOM 1449 O O . ARG A 1 186 ? -19.461 14.575 12.529 1.00 97.38 186 ARG A O 1
ATOM 1456 N N . GLU A 1 187 ? -18.046 13.019 11.735 1.00 96.00 187 GLU A N 1
ATOM 1457 C CA . GLU A 1 187 ? -17.092 13.055 12.840 1.00 96.00 187 GLU A CA 1
ATOM 1458 C C . GLU A 1 187 ? -15.718 12.546 12.393 1.00 96.00 187 GLU A C 1
ATOM 1460 O O . GLU A 1 187 ? -15.614 11.723 11.487 1.00 96.00 187 GLU A O 1
ATOM 1465 N N . SER A 1 188 ? -14.661 13.035 13.045 1.00 96.06 188 SER A N 1
ATOM 1466 C CA . SER A 1 188 ? -13.298 12.531 12.860 1.00 96.06 188 SER A CA 1
ATOM 1467 C C . SER A 1 188 ? -13.003 11.457 13.903 1.00 96.06 188 SER A C 1
ATOM 1469 O O . SER A 1 188 ? -13.192 11.675 15.104 1.00 96.06 188 SER A O 1
ATOM 1471 N N . ILE A 1 189 ? -12.538 10.294 13.453 1.00 98.19 189 ILE A N 1
ATOM 1472 C CA . ILE A 1 189 ? -12.288 9.134 14.303 1.00 98.19 189 ILE A CA 1
ATOM 1473 C C . ILE A 1 189 ? -10.803 9.014 14.612 1.00 98.19 189 ILE A C 1
ATOM 1475 O O . ILE A 1 189 ? -9.971 8.846 13.724 1.00 98.19 189 ILE A O 1
ATOM 1479 N N . THR A 1 190 ? -10.467 9.036 15.899 1.00 98.19 190 THR A N 1
ATOM 1480 C CA . THR A 1 190 ? -9.117 8.724 16.380 1.00 98.19 190 THR A CA 1
ATOM 1481 C C . THR A 1 190 ? -9.110 7.357 17.050 1.00 98.19 190 THR A C 1
ATOM 1483 O O . THR A 1 190 ? -9.774 7.152 18.066 1.00 98.19 190 THR A O 1
ATOM 1486 N N . LEU A 1 191 ? -8.325 6.432 16.501 1.00 97.75 191 LEU A N 1
ATOM 1487 C CA . LEU A 1 191 ? -8.082 5.108 17.070 1.00 97.75 191 LEU A CA 1
ATOM 1488 C C . LEU A 1 191 ? -6.916 5.209 18.060 1.00 97.75 191 LEU A C 1
ATOM 1490 O O . LEU A 1 191 ? -5.761 4.989 17.705 1.00 97.75 191 LEU A O 1
ATOM 1494 N N . ASN A 1 192 ? -7.211 5.623 19.292 1.00 96.69 192 ASN A N 1
ATOM 1495 C CA . ASN A 1 192 ? -6.221 5.837 20.358 1.00 96.69 192 ASN A CA 1
ATOM 1496 C C . ASN A 1 192 ? -6.081 4.658 21.332 1.00 96.69 192 ASN A C 1
ATOM 1498 O O . ASN A 1 192 ? -5.303 4.734 22.277 1.00 96.69 192 ASN A O 1
ATOM 1502 N N . LYS A 1 193 ? -6.825 3.579 21.099 1.00 91.19 193 LYS A N 1
ATOM 1503 C CA . LYS A 1 193 ? -6.722 2.317 21.829 1.00 91.19 193 LYS A CA 1
ATOM 1504 C C . LYS A 1 193 ? -7.173 1.157 20.942 1.00 91.19 193 LYS A C 1
ATOM 1506 O O . LYS A 1 193 ? -7.912 1.409 19.983 1.00 91.19 193 LYS A O 1
ATOM 1511 N N . PRO A 1 194 ? -6.785 -0.089 21.255 1.00 91.56 194 PRO A N 1
ATOM 1512 C CA . PRO A 1 194 ? -7.172 -1.238 20.453 1.00 91.56 194 PRO A CA 1
ATOM 1513 C C . PRO A 1 194 ? -8.686 -1.430 20.456 1.00 91.56 194 PRO A C 1
ATOM 1515 O O . PRO A 1 194 ? -9.283 -1.634 21.511 1.00 91.56 194 PRO A O 1
ATOM 1518 N N . VAL A 1 195 ? -9.304 -1.359 19.281 1.00 94.38 195 VAL A N 1
ATOM 1519 C CA . VAL A 1 195 ? -10.732 -1.616 19.050 1.00 94.38 195 VAL A CA 1
ATOM 1520 C C . VAL A 1 195 ? -10.929 -2.175 17.645 1.00 94.38 195 VAL A C 1
ATOM 1522 O O . VAL A 1 195 ? -10.084 -1.989 16.763 1.00 94.38 195 VAL A O 1
ATOM 1525 N N . GLU A 1 196 ? -12.067 -2.826 17.435 1.00 97.25 196 GLU A N 1
ATOM 1526 C CA . GLU A 1 196 ? -12.535 -3.233 16.115 1.00 97.25 196 GLU A CA 1
ATOM 1527 C C . GLU A 1 196 ? -13.771 -2.421 15.742 1.00 97.25 196 GLU A C 1
ATOM 1529 O O . GLU A 1 196 ? -14.763 -2.427 16.466 1.00 97.25 196 GLU A O 1
ATOM 1534 N N . LEU A 1 197 ? -13.728 -1.729 14.609 1.00 97.75 197 LEU A N 1
ATOM 1535 C CA . LEU A 1 197 ? -14.862 -1.012 14.047 1.00 97.75 197 LEU A CA 1
ATOM 1536 C C . LEU A 1 197 ? -15.394 -1.795 12.847 1.00 97.75 197 LEU A C 1
ATOM 1538 O O . LEU A 1 197 ? -14.704 -1.920 11.837 1.00 97.75 197 LEU A O 1
ATOM 1542 N N . ILE A 1 198 ? -16.604 -2.337 12.958 1.00 97.81 198 ILE A N 1
ATOM 1543 C CA . ILE A 1 198 ? -17.191 -3.222 11.948 1.00 97.81 198 ILE A CA 1
ATOM 1544 C C . ILE A 1 198 ? -18.483 -2.605 11.424 1.00 97.81 198 ILE A C 1
ATOM 1546 O O . ILE A 1 198 ? -19.414 -2.361 12.189 1.00 97.81 198 ILE A O 1
ATOM 1550 N N . GLY A 1 199 ? -18.552 -2.375 10.117 1.00 95.62 199 GLY A N 1
ATOM 1551 C CA . GLY A 1 199 ? -19.791 -2.026 9.440 1.00 95.62 199 GLY A CA 1
ATOM 1552 C C . GLY A 1 199 ? -20.794 -3.178 9.494 1.00 95.62 199 GLY A C 1
ATOM 1553 O O . GLY A 1 199 ? -20.487 -4.303 9.111 1.00 95.62 199 GLY A O 1
ATOM 1554 N N . ASP A 1 200 ? -21.995 -2.898 9.987 1.00 93.25 200 ASP A N 1
ATOM 1555 C CA . ASP A 1 200 ? -23.099 -3.850 10.118 1.00 93.25 200 ASP A CA 1
ATOM 1556 C C . ASP A 1 200 ? -24.200 -3.485 9.114 1.00 93.25 200 ASP A C 1
ATOM 1558 O O . ASP A 1 200 ? -25.254 -2.934 9.451 1.00 93.25 200 ASP A O 1
ATOM 1562 N N . GLY A 1 201 ? -23.870 -3.716 7.843 1.00 88.06 201 GLY A N 1
ATOM 1563 C CA . GLY A 1 201 ? -24.656 -3.363 6.667 1.00 88.06 201 GLY A CA 1
ATOM 1564 C C . GLY A 1 201 ? -23.767 -3.193 5.426 1.00 88.06 201 GLY A C 1
ATOM 1565 O O . GLY A 1 201 ? -22.553 -3.397 5.510 1.00 88.06 201 GLY A O 1
ATOM 1566 N N . PRO A 1 202 ? -24.349 -2.826 4.271 1.00 88.69 202 PRO A N 1
ATOM 1567 C CA . PRO A 1 202 ? -23.585 -2.467 3.077 1.00 88.69 202 PRO A CA 1
ATOM 1568 C C . PRO A 1 202 ? -22.642 -1.291 3.362 1.00 88.69 202 PRO A C 1
ATOM 1570 O O . PRO A 1 202 ? -23.052 -0.293 3.959 1.00 88.69 202 PRO A O 1
ATOM 1573 N N . ARG A 1 203 ? -21.376 -1.388 2.938 1.00 91.75 203 ARG A N 1
ATOM 1574 C CA . ARG A 1 203 ? -20.344 -0.382 3.256 1.00 91.75 203 ARG A CA 1
ATOM 1575 C C . ARG A 1 203 ? -20.657 0.997 2.682 1.00 91.75 203 ARG A C 1
ATOM 1577 O O . ARG A 1 203 ? -20.306 2.007 3.288 1.00 91.75 203 ARG A O 1
ATOM 1584 N N . GLU A 1 204 ? -21.323 1.041 1.532 1.00 90.94 204 GLU A N 1
ATOM 1585 C CA . GLU A 1 204 ? -21.771 2.258 0.851 1.00 90.94 204 GLU A CA 1
ATOM 1586 C C . GLU A 1 204 ? -22.800 3.052 1.668 1.00 90.94 204 GLU A C 1
ATOM 1588 O O . GLU A 1 204 ? -22.876 4.275 1.541 1.00 90.94 204 GLU A O 1
ATOM 1593 N N . ASP A 1 205 ? -23.530 2.381 2.563 1.00 94.06 205 ASP A N 1
ATOM 1594 C CA . ASP A 1 205 ? -24.540 2.996 3.421 1.00 94.06 205 ASP A CA 1
ATOM 1595 C C . ASP A 1 205 ? -23.977 3.423 4.787 1.00 94.06 205 ASP A C 1
ATOM 1597 O O . ASP A 1 205 ? -24.679 4.058 5.579 1.00 94.06 205 ASP A O 1
ATOM 1601 N N . ILE A 1 206 ? -22.719 3.089 5.091 1.00 98.00 206 ILE A N 1
ATOM 1602 C CA . ILE A 1 206 ? -22.060 3.390 6.366 1.00 98.00 206 ILE A CA 1
ATOM 1603 C C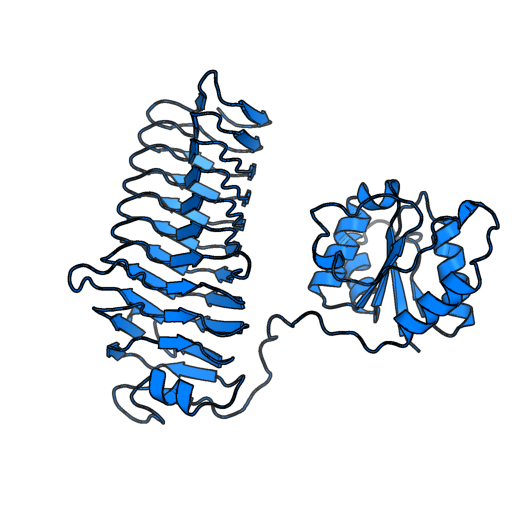 . ILE A 1 206 ? -20.912 4.363 6.104 1.00 98.00 206 ILE A C 1
ATOM 1605 O O . ILE A 1 206 ? -19.767 3.974 5.870 1.00 98.00 206 ILE A O 1
ATOM 1609 N N . VAL A 1 207 ? -21.234 5.655 6.130 1.00 98.44 207 VAL A N 1
ATOM 1610 C CA . VAL A 1 207 ? -20.330 6.713 5.671 1.00 98.44 207 VAL A CA 1
ATOM 1611 C C . VAL A 1 207 ? -19.823 7.527 6.851 1.00 98.44 207 VAL A C 1
ATOM 1613 O O . VAL A 1 207 ? -20.604 8.197 7.524 1.00 98.44 207 VAL A O 1
ATOM 1616 N N . ILE A 1 208 ? -18.509 7.536 7.054 1.00 98.56 208 ILE A N 1
ATOM 1617 C CA . ILE A 1 208 ? -17.820 8.516 7.894 1.00 98.56 208 ILE A CA 1
ATOM 1618 C C . ILE A 1 208 ? -17.366 9.655 6.987 1.00 98.56 208 ILE A C 1
ATOM 1620 O O . ILE A 1 208 ? -16.636 9.432 6.024 1.00 98.56 208 ILE A O 1
ATOM 1624 N N . GLU A 1 209 ? -17.814 10.872 7.276 1.00 97.69 209 GLU A N 1
ATOM 1625 C CA . GLU A 1 209 ? -17.514 12.062 6.481 1.00 97.69 209 GLU A CA 1
ATOM 1626 C C . GLU A 1 209 ? -16.936 13.175 7.350 1.00 97.69 209 GLU A C 1
ATOM 1628 O O . GLU A 1 209 ? -17.479 13.504 8.403 1.00 97.69 209 GLU A O 1
ATOM 1633 N N . VAL A 1 210 ? -15.883 13.826 6.863 1.00 95.00 210 VAL A N 1
ATOM 1634 C CA . VAL A 1 210 ? -15.331 15.038 7.483 1.00 95.00 210 VAL A CA 1
ATOM 1635 C C . VAL A 1 210 ? -15.053 16.097 6.429 1.00 95.00 210 VAL A C 1
ATOM 1637 O O . VAL A 1 210 ? -14.716 15.765 5.299 1.00 95.00 210 VAL A O 1
ATOM 1640 N N . THR A 1 211 ? -15.153 17.370 6.809 1.00 91.62 211 THR A N 1
ATOM 1641 C CA . THR A 1 211 ? -14.668 18.508 6.006 1.00 91.62 211 THR A CA 1
ATOM 1642 C C . THR A 1 211 ? -13.331 19.055 6.513 1.00 91.62 211 THR A C 1
ATOM 1644 O O . THR A 1 211 ? -12.640 19.776 5.804 1.00 91.62 211 THR A O 1
ATOM 1647 N N . GLN A 1 212 ? -12.952 18.720 7.748 1.00 87.69 212 GLN A N 1
ATOM 1648 C CA . GLN A 1 212 ? -11.697 19.122 8.378 1.00 87.69 212 GLN A CA 1
ATOM 1649 C C . GLN A 1 212 ? -11.095 17.929 9.122 1.00 87.69 212 GLN A C 1
ATOM 1651 O O . GLN A 1 212 ? -11.812 17.190 9.797 1.00 87.69 212 GLN A O 1
ATOM 1656 N N . GLY A 1 213 ? -9.778 17.762 9.016 1.00 91.44 213 GLY A N 1
ATOM 1657 C CA . GLY A 1 213 ? -9.067 16.613 9.571 1.00 91.44 213 GLY A CA 1
ATOM 1658 C C . GLY A 1 213 ? -9.249 15.342 8.740 1.00 91.44 213 GLY A C 1
ATOM 1659 O O . GLY A 1 213 ? -9.796 15.365 7.634 1.00 91.44 213 GLY A O 1
ATOM 1660 N N . ASN A 1 214 ? -8.783 14.221 9.290 1.00 95.06 214 ASN A N 1
ATOM 1661 C CA . ASN A 1 214 ? -8.930 12.898 8.686 1.00 95.06 214 ASN A CA 1
ATOM 1662 C C . ASN A 1 214 ? -10.257 12.246 9.096 1.00 95.06 214 ASN A C 1
ATOM 1664 O O . ASN A 1 214 ? -10.735 12.474 10.211 1.00 95.06 214 ASN A O 1
ATOM 1668 N N . CYS A 1 215 ? -10.829 11.381 8.249 1.00 96.94 215 CYS A N 1
ATOM 1669 C CA . CYS A 1 215 ? -11.946 10.531 8.692 1.00 96.94 215 CYS A CA 1
ATOM 1670 C C . CYS A 1 215 ? -11.463 9.568 9.775 1.00 96.94 215 CYS A C 1
ATOM 1672 O O . CYS A 1 215 ? -12.133 9.385 10.787 1.00 96.94 215 CYS A O 1
ATOM 1674 N N . LEU A 1 216 ? -10.281 8.986 9.558 1.00 98.25 216 LEU A N 1
ATOM 1675 C CA . LEU A 1 216 ? -9.650 8.040 10.460 1.00 98.25 216 LEU A CA 1
ATOM 1676 C C . LEU A 1 216 ? -8.181 8.405 10.686 1.00 98.25 216 LEU A C 1
ATOM 1678 O O . LEU A 1 216 ? -7.404 8.510 9.736 1.00 98.25 216 LEU A O 1
ATOM 1682 N N . ARG A 1 217 ? -7.786 8.535 11.951 1.00 97.94 217 ARG A N 1
ATOM 1683 C CA . ARG A 1 217 ? -6.394 8.711 12.372 1.00 97.94 217 ARG A CA 1
ATOM 1684 C C . ARG A 1 217 ? -5.975 7.582 13.303 1.00 97.94 217 ARG A C 1
ATOM 1686 O O . ARG A 1 217 ? -6.569 7.396 14.367 1.00 97.94 217 ARG A O 1
ATOM 1693 N N . MET A 1 218 ? -4.915 6.870 12.934 1.00 97.50 218 MET A N 1
ATOM 1694 C CA . MET A 1 218 ? -4.304 5.854 13.790 1.00 97.50 218 MET A CA 1
ATOM 1695 C C . MET A 1 218 ? -3.460 6.510 14.890 1.00 97.50 218 MET A C 1
ATOM 1697 O O . MET A 1 218 ? -2.726 7.468 14.646 1.00 97.50 218 MET A O 1
ATOM 1701 N N . SER A 1 219 ? -3.607 6.062 16.137 1.00 96.75 219 SER A N 1
ATOM 1702 C CA . SER A 1 219 ? -2.901 6.612 17.313 1.00 96.75 219 SER A CA 1
ATOM 1703 C C . SER A 1 219 ? -2.647 5.562 18.398 1.00 96.75 219 SER A C 1
ATOM 1705 O O . SER A 1 219 ? -2.411 5.902 19.552 1.00 96.75 219 SER A O 1
ATOM 1707 N N . THR A 1 220 ? -2.697 4.288 18.029 1.00 89.62 220 THR A N 1
ATOM 1708 C CA . THR A 1 220 ? -2.449 3.130 18.892 1.00 89.62 220 THR A CA 1
ATOM 1709 C C . THR A 1 220 ? -1.614 2.109 18.118 1.00 89.62 220 THR A C 1
ATOM 1711 O O . THR A 1 220 ? -1.377 2.294 16.924 1.00 89.62 220 THR A O 1
ATOM 1714 N N . ASP A 1 221 ? -1.161 1.043 18.771 1.00 84.81 221 ASP A N 1
ATOM 1715 C CA . ASP A 1 221 ? -0.310 0.029 18.138 1.00 84.81 221 ASP A CA 1
ATOM 1716 C C . ASP A 1 221 ? -1.092 -0.906 17.221 1.00 84.81 221 ASP A C 1
ATOM 1718 O O . ASP A 1 221 ? -0.515 -1.504 16.315 1.00 84.81 221 ASP A O 1
ATOM 1722 N N . TYR A 1 222 ? -2.399 -1.052 17.441 1.00 90.12 222 TYR A N 1
ATOM 1723 C CA . TYR A 1 222 ? -3.225 -1.970 16.673 1.00 90.12 222 TYR A CA 1
ATOM 1724 C C . TYR A 1 222 ? -4.710 -1.589 16.692 1.00 90.12 222 TYR A C 1
ATOM 1726 O O . TYR A 1 222 ? -5.251 -1.282 17.751 1.00 90.12 222 TYR A O 1
ATOM 1734 N N . ALA A 1 223 ? -5.382 -1.649 15.542 1.00 91.50 223 ALA A N 1
ATOM 1735 C CA . ALA A 1 223 ? -6.833 -1.493 15.437 1.00 91.50 223 ALA A CA 1
ATOM 1736 C C . ALA A 1 223 ? -7.363 -2.117 14.137 1.00 91.50 223 ALA A C 1
ATOM 1738 O O . ALA A 1 223 ? -6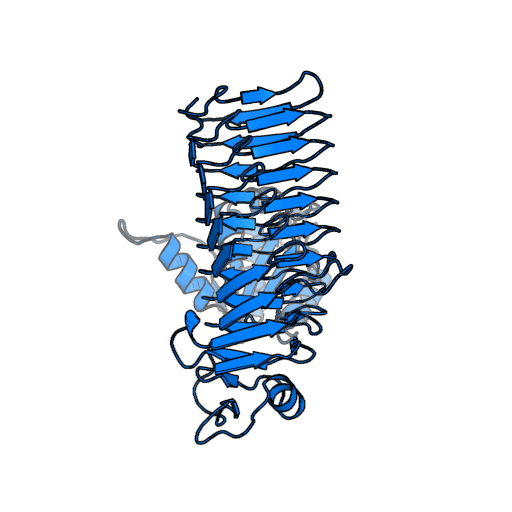.618 -2.258 13.164 1.00 91.50 223 ALA A O 1
ATOM 1739 N N . ILE A 1 224 ? -8.654 -2.455 14.113 1.00 97.62 224 ILE A N 1
ATOM 1740 C CA . ILE A 1 224 ? -9.332 -3.020 12.937 1.00 97.62 224 ILE A CA 1
ATOM 1741 C C . ILE A 1 224 ? -10.458 -2.098 12.500 1.00 97.62 224 ILE A C 1
ATOM 1743 O O . ILE A 1 224 ? -11.239 -1.639 13.329 1.00 97.62 224 ILE A O 1
ATOM 1747 N N . VAL A 1 225 ? -10.578 -1.880 11.194 1.00 98.69 225 VAL A N 1
ATOM 1748 C CA . VAL A 1 225 ? -11.707 -1.190 10.574 1.00 98.69 225 VAL A CA 1
ATOM 1749 C C . VAL A 1 225 ? -12.173 -1.986 9.357 1.00 98.69 225 VAL A C 1
ATOM 1751 O O . VAL A 1 225 ? -11.369 -2.298 8.479 1.00 98.69 225 VAL A O 1
ATOM 1754 N N . ARG A 1 226 ? -13.464 -2.331 9.308 1.00 98.25 226 ARG A N 1
ATOM 1755 C CA . ARG A 1 226 ? -14.047 -3.171 8.254 1.00 98.25 226 ARG A CA 1
ATOM 1756 C C . ARG A 1 226 ? -15.364 -2.640 7.724 1.00 98.25 226 ARG A C 1
ATOM 1758 O O . ARG A 1 226 ? -16.228 -2.283 8.519 1.00 98.25 226 ARG A O 1
ATOM 1765 N N . GLY A 1 227 ? -15.551 -2.695 6.407 1.00 96.88 227 GLY A N 1
ATOM 1766 C CA . GLY A 1 227 ? -16.866 -2.514 5.783 1.00 96.88 227 GLY A CA 1
ATOM 1767 C C . GLY A 1 227 ? -17.448 -1.107 5.930 1.00 96.88 227 GLY A C 1
ATOM 1768 O O . GLY A 1 227 ? -18.647 -0.969 6.149 1.00 96.88 227 GLY A O 1
ATOM 1769 N N . LEU A 1 228 ? -16.612 -0.067 5.842 1.00 98.44 228 LEU A N 1
ATOM 1770 C CA . LEU A 1 228 ? -17.033 1.335 5.962 1.00 98.44 228 LEU A CA 1
ATOM 1771 C C . LEU A 1 228 ? -16.630 2.151 4.731 1.00 98.44 228 LEU A C 1
ATOM 1773 O O . LEU A 1 228 ? -15.638 1.852 4.066 1.00 98.44 228 LEU A O 1
ATOM 1777 N N . THR A 1 229 ? -17.348 3.245 4.496 1.00 98.75 229 THR A N 1
ATOM 1778 C CA . THR A 1 229 ? -16.949 4.300 3.559 1.00 98.75 229 THR A CA 1
ATOM 1779 C C . THR A 1 229 ? -16.345 5.477 4.326 1.00 98.75 229 THR A C 1
ATOM 1781 O O . THR A 1 229 ? -16.980 6.035 5.220 1.00 98.75 229 THR A O 1
ATOM 1784 N N . LEU A 1 230 ? -15.125 5.879 3.971 1.00 98.62 230 LEU A N 1
ATOM 1785 C CA . LEU A 1 230 ? -14.364 6.969 4.584 1.00 98.62 230 LEU A CA 1
ATOM 1786 C C . LEU A 1 230 ? -14.205 8.103 3.567 1.00 98.62 230 LEU A C 1
ATOM 1788 O O . LEU A 1 230 ? -13.468 7.983 2.586 1.00 98.62 230 LEU A O 1
ATOM 1792 N N . ARG A 1 231 ? -14.922 9.204 3.794 1.00 97.81 231 ARG A N 1
ATOM 1793 C CA . ARG A 1 231 ? -15.066 10.304 2.840 1.00 97.81 231 ARG A CA 1
ATOM 1794 C C . ARG A 1 231 ? -14.519 11.613 3.392 1.00 97.81 231 ARG A C 1
ATOM 1796 O O . ARG A 1 231 ? -15.214 12.354 4.089 1.00 97.81 231 ARG A O 1
ATOM 1803 N N . GLN A 1 232 ? -13.277 11.918 3.035 1.00 95.44 232 GLN A N 1
ATOM 1804 C CA . GLN A 1 232 ? -12.694 13.227 3.300 1.00 95.44 232 GLN A CA 1
ATOM 1805 C C . GLN A 1 232 ? -13.211 14.207 2.242 1.00 95.44 232 GLN A C 1
ATOM 1807 O O . GLN A 1 232 ? -13.083 13.975 1.041 1.00 95.44 232 GLN A O 1
ATOM 1812 N N . ARG A 1 233 ? -13.841 15.287 2.697 1.00 92.75 233 ARG A N 1
ATOM 1813 C CA . ARG A 1 233 ? -14.312 16.405 1.880 1.00 92.75 233 ARG A CA 1
ATOM 1814 C C . ARG A 1 233 ? -13.430 17.618 2.134 1.00 92.75 233 ARG A C 1
ATOM 1816 O O . ARG A 1 233 ? -12.991 17.849 3.257 1.00 92.75 233 ARG A O 1
ATOM 1823 N N . SER A 1 234 ? -13.214 18.441 1.120 1.00 80.06 234 SER A N 1
ATOM 1824 C CA . SER A 1 234 ? -12.441 19.667 1.289 1.00 80.06 234 SER A CA 1
ATOM 1825 C C . SER A 1 234 ? -13.263 20.712 2.048 1.00 80.06 234 SER A C 1
ATOM 1827 O O . SER A 1 234 ? -14.293 21.190 1.573 1.00 80.06 234 SER A O 1
ATOM 1829 N N . GLY A 1 235 ? -12.811 21.061 3.249 1.00 63.34 235 GLY A N 1
ATOM 1830 C CA . GLY A 1 235 ? -12.946 22.394 3.818 1.00 63.34 235 GLY A CA 1
ATOM 1831 C C . GLY A 1 235 ? -11.595 23.079 3.635 1.00 63.34 235 GLY A C 1
ATOM 1832 O O . GLY A 1 235 ? -10.577 22.471 3.946 1.00 63.34 235 GLY A O 1
ATOM 1833 N N . ALA A 1 236 ? -11.594 24.285 3.069 1.00 52.88 236 ALA A N 1
ATOM 1834 C CA . ALA A 1 236 ? -10.425 25.040 2.608 1.00 52.88 236 ALA A CA 1
ATOM 1835 C C . ALA A 1 236 ? -9.091 24.819 3.377 1.00 52.88 236 ALA A C 1
ATOM 1837 O O . ALA A 1 236 ? -9.065 24.743 4.603 1.00 52.88 236 ALA A O 1
ATOM 1838 N N . GLU A 1 237 ? -7.987 24.812 2.616 1.00 55.91 237 GLU A N 1
ATOM 1839 C CA . GLU A 1 237 ? -6.577 24.978 3.040 1.00 55.91 237 GLU A CA 1
ATOM 1840 C C . GLU A 1 237 ? -5.860 23.844 3.802 1.00 55.91 237 GLU A C 1
ATOM 1842 O O . GLU A 1 237 ? -4.665 23.975 4.055 1.00 55.91 237 GLU A O 1
ATOM 1847 N N . ALA A 1 238 ? -6.493 22.715 4.131 1.00 59.81 238 ALA A N 1
ATOM 1848 C CA . ALA A 1 238 ? -5.825 21.668 4.917 1.00 59.81 238 ALA A CA 1
ATOM 1849 C C . ALA A 1 238 ? -5.423 20.425 4.097 1.00 59.81 238 ALA A C 1
ATOM 1851 O O . ALA A 1 238 ? -6.261 19.854 3.410 1.00 59.81 238 ALA A O 1
ATOM 1852 N N . GLU A 1 239 ? -4.176 19.953 4.247 1.00 81.69 239 GLU A N 1
ATOM 1853 C CA . GLU A 1 239 ? -3.623 18.719 3.646 1.00 81.69 239 GLU A CA 1
ATOM 1854 C C . GLU A 1 239 ? -4.124 17.445 4.363 1.00 81.69 239 GLU A C 1
ATOM 1856 O O . GLU A 1 239 ? -3.358 16.668 4.928 1.00 81.69 239 GLU A O 1
ATOM 1861 N N . ASN A 1 240 ? -5.441 17.231 4.392 1.00 89.38 240 ASN A N 1
ATOM 1862 C CA . ASN A 1 240 ? -6.044 16.078 5.067 1.00 89.38 240 ASN A CA 1
ATOM 1863 C C . ASN A 1 240 ? -6.300 14.895 4.126 1.00 89.38 240 ASN A C 1
ATOM 1865 O O . ASN A 1 240 ? -6.696 15.069 2.974 1.00 89.38 240 ASN A O 1
ATOM 1869 N N . THR A 1 241 ? -6.176 13.685 4.660 1.00 94.56 241 THR A N 1
ATOM 1870 C CA . THR A 1 241 ? -6.455 12.411 3.976 1.00 94.56 241 THR A CA 1
ATOM 1871 C C . THR A 1 241 ? -7.678 11.724 4.576 1.00 94.56 241 THR A C 1
ATOM 1873 O O . THR A 1 241 ? -8.066 12.029 5.707 1.00 94.56 241 THR A O 1
ATOM 1876 N N . ALA A 1 242 ? -8.297 10.772 3.872 1.00 97.38 242 ALA A N 1
ATOM 1877 C CA . ALA A 1 242 ? -9.380 9.985 4.474 1.00 97.38 242 ALA A CA 1
ATOM 1878 C C . ALA A 1 242 ? -8.859 9.123 5.626 1.00 97.38 242 ALA A C 1
ATOM 1880 O O . ALA A 1 242 ? -9.439 9.129 6.715 1.00 97.38 242 ALA A O 1
ATOM 1881 N N . VAL A 1 243 ? -7.726 8.457 5.414 1.00 98.62 243 VAL A N 1
ATOM 1882 C CA . VAL A 1 243 ? -7.054 7.647 6.427 1.00 98.62 243 VAL A CA 1
ATOM 1883 C C . VAL A 1 243 ? -5.610 8.093 6.582 1.00 98.62 243 VAL A C 1
ATOM 1885 O O . VAL A 1 243 ? -4.854 8.105 5.613 1.00 98.62 243 VAL A O 1
ATOM 1888 N N . TYR A 1 244 ? -5.218 8.390 7.818 1.00 98.25 244 TYR A N 1
ATOM 1889 C CA . TYR A 1 244 ? -3.848 8.734 8.173 1.00 98.25 244 TYR A CA 1
ATOM 1890 C C . TYR A 1 244 ? -3.272 7.744 9.188 1.00 98.25 244 TYR A C 1
ATOM 1892 O O . TYR A 1 244 ? -3.799 7.583 10.297 1.00 98.25 244 TYR A O 1
ATOM 1900 N N . VAL A 1 245 ? -2.168 7.097 8.811 1.00 98.44 245 VAL A N 1
ATOM 1901 C CA . VAL A 1 245 ? -1.463 6.092 9.614 1.00 98.44 245 VAL A CA 1
ATOM 1902 C C . VAL A 1 245 ? -0.033 6.573 9.899 1.00 98.44 245 VAL A C 1
ATOM 1904 O O . VAL A 1 245 ? 0.890 6.240 9.152 1.00 98.44 245 VAL A O 1
ATOM 1907 N N . PRO A 1 246 ? 0.178 7.365 10.967 1.00 96.19 246 PRO A N 1
ATOM 1908 C CA . PRO A 1 246 ? 1.516 7.802 11.379 1.00 96.19 246 PRO A CA 1
ATOM 1909 C C . PRO A 1 246 ? 2.308 6.725 12.138 1.00 96.19 246 PRO A C 1
ATOM 1911 O O . PRO A 1 246 ? 3.500 6.880 12.385 1.00 96.19 246 PRO A O 1
ATOM 1914 N N . GLN A 1 247 ? 1.626 5.675 12.600 1.00 90.19 247 GLN A N 1
ATOM 1915 C CA . GLN A 1 247 ? 2.196 4.606 13.412 1.00 90.19 247 GLN A CA 1
ATOM 1916 C C . GLN A 1 247 ? 1.242 3.414 13.475 1.00 90.19 247 GLN A C 1
ATOM 1918 O O . GLN A 1 247 ? 0.032 3.566 13.289 1.00 90.19 247 GLN A O 1
ATOM 1923 N N . GLY A 1 248 ? 1.789 2.265 13.850 1.00 84.88 248 GLY A N 1
ATOM 1924 C CA . GLY A 1 248 ? 1.028 1.114 14.296 1.00 84.88 248 GLY A CA 1
ATOM 1925 C C . GLY A 1 248 ? 0.417 0.258 13.188 1.00 84.88 248 GLY A C 1
ATOM 1926 O O . GLY A 1 248 ? 0.517 0.510 11.986 1.00 84.88 248 GLY A O 1
ATOM 1927 N N . ARG A 1 249 ? -0.186 -0.815 13.691 1.00 92.56 249 ARG A N 1
ATOM 1928 C CA . ARG A 1 249 ? -0.962 -1.898 13.091 1.00 92.56 249 ARG A CA 1
ATOM 1929 C C . ARG A 1 249 ? -2.386 -1.570 12.649 1.00 92.56 249 ARG A C 1
ATOM 1931 O O . ARG A 1 249 ? -3.282 -2.150 13.256 1.00 92.56 249 ARG A O 1
ATOM 1938 N N . LEU A 1 250 ? -2.661 -0.704 11.671 1.00 97.50 250 LEU A N 1
ATOM 1939 C CA . LEU A 1 250 ? -4.052 -0.562 11.194 1.00 97.50 250 LEU A CA 1
ATOM 1940 C C . LEU A 1 250 ? -4.413 -1.689 10.216 1.00 97.50 250 LEU A C 1
ATOM 1942 O O . LEU A 1 250 ? -3.807 -1.783 9.153 1.00 97.50 250 LEU A O 1
ATOM 1946 N N . VAL A 1 251 ? -5.419 -2.504 10.540 1.00 97.81 251 VAL A N 1
ATOM 1947 C CA . VAL A 1 251 ? -6.044 -3.437 9.590 1.00 97.81 251 VAL A CA 1
ATOM 1948 C C . VAL A 1 251 ? -7.290 -2.784 9.005 1.00 97.81 251 VAL A C 1
ATOM 1950 O O . VAL A 1 251 ? -8.249 -2.528 9.730 1.00 97.81 251 VAL A O 1
ATOM 1953 N N . LEU A 1 252 ? -7.271 -2.516 7.703 1.00 98.31 252 LEU A N 1
ATOM 1954 C CA . LEU A 1 252 ? -8.366 -1.894 6.968 1.00 98.31 252 LEU A CA 1
ATOM 1955 C C . LEU A 1 252 ? -8.855 -2.853 5.884 1.00 98.31 252 LEU A C 1
ATOM 1957 O O . LEU A 1 252 ? -8.121 -3.124 4.935 1.00 98.31 252 LEU A O 1
ATOM 1961 N N . GLU A 1 253 ? -10.070 -3.378 6.018 1.00 98.12 253 GLU A N 1
ATOM 1962 C CA . GLU A 1 253 ? -10.590 -4.374 5.074 1.00 98.12 253 GLU A CA 1
ATOM 1963 C C . GLU A 1 253 ? -11.968 -4.003 4.537 1.00 98.12 253 GLU A C 1
ATOM 1965 O O . GLU A 1 253 ? -12.823 -3.501 5.264 1.00 98.12 253 GLU A O 1
ATOM 1970 N N . ASP A 1 254 ? -12.199 -4.284 3.258 1.00 97.00 254 ASP A N 1
ATOM 1971 C CA . ASP A 1 254 ? -13.511 -4.129 2.628 1.00 97.00 254 ASP A CA 1
ATOM 1972 C C . ASP A 1 254 ? -14.062 -2.689 2.710 1.00 97.00 254 ASP A C 1
ATOM 1974 O O . ASP A 1 254 ? -15.274 -2.486 2.729 1.00 97.00 254 ASP A O 1
ATOM 1978 N N . CYS A 1 255 ? -13.190 -1.676 2.720 1.00 98.81 255 CYS A N 1
ATOM 1979 C CA . CYS A 1 255 ? -13.565 -0.265 2.851 1.00 98.81 255 CYS A CA 1
ATOM 1980 C C . CYS A 1 255 ? -13.462 0.520 1.534 1.00 98.81 255 CYS A C 1
ATOM 1982 O O . CYS A 1 255 ? -12.666 0.192 0.653 1.00 98.81 255 CYS A O 1
ATOM 1984 N N . ASP A 1 256 ? -14.216 1.616 1.459 1.00 98.81 256 ASP A N 1
ATOM 1985 C CA . ASP A 1 256 ? -14.121 2.617 0.394 1.00 98.81 256 ASP A CA 1
ATOM 1986 C C . ASP A 1 256 ? -13.476 3.896 0.927 1.00 98.81 256 ASP A C 1
ATOM 1988 O O . ASP A 1 256 ? -13.883 4.408 1.969 1.00 98.81 256 ASP A O 1
ATOM 1992 N N . LEU A 1 257 ? -12.466 4.418 0.231 1.00 98.75 257 LEU A N 1
ATOM 1993 C CA . LEU A 1 257 ? -11.717 5.601 0.648 1.00 98.75 257 LEU A CA 1
ATOM 1994 C C . LEU A 1 257 ? -11.701 6.639 -0.474 1.00 98.75 257 LEU A C 1
ATOM 1996 O O . LEU A 1 257 ? -11.175 6.371 -1.555 1.00 98.75 257 LEU A O 1
ATOM 2000 N N . THR A 1 258 ? -12.200 7.839 -0.180 1.00 98.12 258 THR A N 1
ATOM 2001 C CA . THR A 1 258 ? -12.200 8.989 -1.103 1.00 98.12 258 THR A CA 1
ATOM 2002 C C . THR A 1 258 ? -11.730 10.253 -0.393 1.00 98.12 258 THR A C 1
ATOM 2004 O O . THR A 1 258 ? -12.055 10.439 0.786 1.00 98.12 258 THR A O 1
ATOM 2007 N N . SER A 1 259 ? -11.029 11.145 -1.094 1.00 95.19 259 SER A N 1
ATOM 2008 C CA . SER A 1 259 ? -10.499 12.379 -0.507 1.00 95.19 259 SER A CA 1
ATOM 2009 C C . SER A 1 259 ? -10.517 13.544 -1.489 1.00 95.19 259 SER A C 1
ATOM 2011 O O . SER A 1 259 ? -9.799 13.527 -2.480 1.00 95.19 259 SER A O 1
ATOM 2013 N N . ASP A 1 260 ? -11.268 14.599 -1.179 1.00 93.00 260 ASP A N 1
ATOM 2014 C CA . ASP A 1 260 ? -11.296 15.825 -1.990 1.00 93.00 260 ASP A CA 1
ATOM 2015 C C . ASP A 1 260 ? -10.094 16.760 -1.695 1.00 93.00 260 ASP A C 1
ATOM 2017 O O . ASP A 1 260 ? -9.990 17.838 -2.279 1.00 93.00 260 ASP A O 1
ATOM 2021 N N . SER A 1 261 ? -9.204 16.390 -0.766 1.00 89.31 261 SER A N 1
ATOM 2022 C CA . SER A 1 261 ? -8.080 17.214 -0.294 1.00 89.31 261 SER A CA 1
ATOM 2023 C C . SER A 1 261 ? -6.733 16.759 -0.871 1.00 89.31 261 SER A C 1
ATOM 2025 O O . SER A 1 261 ? -6.219 17.373 -1.809 1.00 89.31 261 SER A O 1
ATOM 2027 N N . VAL A 1 262 ? -6.166 15.671 -0.341 1.00 90.00 262 VAL A N 1
ATOM 2028 C CA . VAL A 1 262 ? -4.888 15.095 -0.790 1.00 90.00 262 VAL A CA 1
ATOM 2029 C C . VAL A 1 262 ? -5.070 13.608 -1.097 1.00 90.00 262 VAL A C 1
ATOM 2031 O O . VAL A 1 262 ? -5.978 13.257 -1.852 1.00 90.00 262 VAL A O 1
ATOM 2034 N N . ALA A 1 263 ? -4.232 12.726 -0.547 1.00 94.31 263 ALA A N 1
ATOM 2035 C CA . ALA A 1 263 ? -4.365 11.296 -0.750 1.00 94.31 263 ALA A CA 1
ATOM 2036 C C . ALA A 1 263 ? -5.576 10.685 -0.025 1.00 94.31 263 ALA A C 1
ATOM 2038 O O . ALA A 1 263 ? -6.063 11.215 0.980 1.00 94.31 263 ALA A O 1
ATOM 2039 N N . CYS A 1 264 ? -6.061 9.542 -0.509 1.00 98.19 264 CYS A N 1
ATOM 2040 C CA . CYS A 1 264 ? -7.095 8.781 0.197 1.00 98.19 264 CYS A CA 1
ATOM 2041 C C . CYS A 1 264 ? -6.524 8.094 1.443 1.00 98.19 264 CYS A C 1
ATOM 2043 O O . CYS A 1 264 ? -7.135 8.142 2.513 1.00 98.19 264 CYS A O 1
ATOM 2045 N N . LEU A 1 265 ? -5.340 7.496 1.322 1.00 98.62 265 LEU A N 1
ATOM 2046 C CA . LEU A 1 265 ? -4.647 6.821 2.412 1.00 98.62 265 LEU A CA 1
ATOM 2047 C C . LEU A 1 265 ? -3.190 7.265 2.473 1.00 98.62 265 LEU A C 1
ATOM 2049 O O . LEU A 1 265 ? -2.441 7.080 1.518 1.00 98.62 265 LEU A O 1
ATOM 2053 N N . GLU A 1 266 ? -2.778 7.782 3.623 1.00 98.25 266 GLU A N 1
ATOM 2054 C CA . GLU A 1 266 ? -1.396 8.160 3.890 1.00 98.25 266 GLU A CA 1
ATOM 2055 C C . GLU A 1 266 ? -0.791 7.304 4.998 1.00 98.25 266 GLU A C 1
ATOM 2057 O O . GLU A 1 266 ? -1.359 7.134 6.080 1.00 98.25 266 GLU A O 1
ATOM 2062 N N . THR A 1 267 ? 0.395 6.780 4.713 1.00 98.19 267 THR A N 1
ATOM 2063 C CA . THR A 1 267 ? 1.229 6.006 5.624 1.00 98.19 267 THR A CA 1
ATOM 2064 C C . THR A 1 267 ? 2.556 6.721 5.803 1.00 98.19 267 THR A C 1
ATOM 2066 O O . THR A 1 267 ? 3.331 6.861 4.857 1.00 98.19 267 THR A O 1
ATOM 2069 N N . LYS A 1 268 ? 2.810 7.177 7.027 1.00 94.19 268 LYS A N 1
ATOM 2070 C CA . LYS A 1 268 ? 3.944 8.037 7.353 1.00 94.19 268 LYS A CA 1
ATOM 2071 C C . LYS A 1 268 ? 4.719 7.475 8.537 1.00 94.19 268 LYS A C 1
ATOM 2073 O O . LYS A 1 268 ? 4.106 7.093 9.526 1.00 94.19 268 LYS A O 1
ATOM 2078 N N . GLY A 1 269 ? 6.048 7.489 8.469 1.00 83.62 269 GLY A N 1
ATOM 2079 C CA . GLY A 1 269 ? 6.913 7.145 9.600 1.00 83.62 269 GLY A CA 1
ATOM 2080 C C . GLY A 1 269 ? 7.308 5.666 9.657 1.00 83.62 269 GLY A C 1
ATOM 2081 O O . GLY A 1 269 ? 6.519 4.773 9.355 1.00 83.62 269 GLY A O 1
ATOM 2082 N N . GLY A 1 270 ? 8.528 5.387 10.131 1.00 78.25 270 GLY A N 1
ATOM 2083 C CA . GLY A 1 270 ? 9.087 4.026 10.210 1.00 78.25 270 GLY A CA 1
ATOM 2084 C C . GLY A 1 270 ? 8.366 3.059 11.158 1.00 78.25 270 GLY A C 1
ATOM 2085 O O . GLY A 1 270 ? 8.601 1.854 11.092 1.00 78.25 270 GLY A O 1
ATOM 2086 N N . GLY A 1 271 ? 7.491 3.572 12.029 1.00 77.69 271 GLY A N 1
ATOM 2087 C CA . GLY A 1 271 ? 6.621 2.774 12.898 1.00 77.69 271 GLY A CA 1
ATOM 2088 C C . GLY A 1 271 ? 5.261 2.431 12.282 1.00 77.69 271 GLY A C 1
ATOM 2089 O O . GLY A 1 271 ? 4.440 1.826 12.966 1.00 77.69 271 GLY A O 1
ATOM 2090 N N . SER A 1 272 ? 4.990 2.845 11.041 1.00 87.19 272 SER A N 1
ATOM 2091 C CA . SER A 1 272 ? 3.710 2.635 10.362 1.00 87.19 272 SER A CA 1
ATOM 2092 C C . SER A 1 272 ? 3.769 1.443 9.405 1.00 87.19 272 SER A C 1
ATOM 2094 O O . SER A 1 272 ? 4.608 1.407 8.503 1.00 87.19 272 SER A O 1
ATOM 2096 N N . ASP A 1 273 ? 2.892 0.458 9.618 1.00 90.06 273 ASP A N 1
ATOM 2097 C CA . ASP A 1 273 ? 2.862 -0.798 8.853 1.00 90.06 273 ASP A CA 1
ATOM 2098 C C . ASP A 1 273 ? 1.425 -1.344 8.689 1.00 90.06 273 ASP A C 1
ATOM 2100 O O . ASP A 1 273 ? 1.109 -2.435 9.183 1.00 90.06 273 ASP A O 1
ATOM 2104 N N . PRO A 1 274 ? 0.514 -0.580 8.054 1.00 96.69 274 PRO A N 1
ATOM 2105 C CA . PRO A 1 274 ? -0.881 -0.973 7.902 1.00 96.69 274 PRO A CA 1
ATOM 2106 C C . PRO A 1 274 ? -1.039 -2.211 7.017 1.00 96.69 274 PRO A C 1
ATOM 2108 O O . PRO A 1 274 ? -0.215 -2.510 6.157 1.00 96.69 274 PRO A O 1
ATOM 2111 N N . ILE A 1 275 ? -2.154 -2.909 7.195 1.00 97.31 275 ILE A N 1
ATOM 2112 C CA . ILE A 1 275 ? -2.591 -4.005 6.337 1.00 97.31 275 ILE A CA 1
ATOM 2113 C C . ILE A 1 275 ? -3.921 -3.595 5.716 1.00 97.31 275 ILE A C 1
ATOM 2115 O O . ILE A 1 275 ? -4.914 -3.443 6.424 1.00 97.31 275 ILE A O 1
ATOM 2119 N N . VAL A 1 276 ? -3.944 -3.422 4.400 1.00 98.56 276 VAL A N 1
ATOM 2120 C CA . VAL A 1 276 ? -5.106 -2.944 3.649 1.00 98.56 276 VAL A CA 1
ATOM 2121 C C . VAL A 1 276 ? -5.539 -4.021 2.669 1.00 98.56 276 VAL A C 1
ATOM 2123 O O . VAL A 1 276 ? -4.731 -4.448 1.846 1.00 98.56 276 VAL A O 1
ATOM 2126 N N . ARG A 1 277 ? -6.788 -4.489 2.759 1.00 97.44 277 ARG A N 1
ATOM 2127 C CA . ARG A 1 277 ? -7.280 -5.587 1.913 1.00 97.44 277 ARG A CA 1
ATOM 2128 C C . ARG A 1 277 ? -8.650 -5.334 1.325 1.00 97.44 277 ARG A C 1
ATOM 2130 O O . ARG A 1 277 ? -9.548 -4.907 2.042 1.00 97.44 277 ARG A O 1
ATOM 2137 N N . ARG A 1 278 ? -8.849 -5.690 0.052 1.00 97.62 278 ARG A N 1
ATOM 2138 C CA . ARG A 1 278 ? -10.176 -5.630 -0.602 1.00 97.62 278 ARG A CA 1
ATOM 2139 C C . ARG A 1 278 ? -10.830 -4.243 -0.525 1.00 97.62 278 ARG A C 1
ATOM 2141 O O . ARG A 1 278 ? -12.057 -4.105 -0.516 1.00 97.62 278 ARG A O 1
ATOM 2148 N N . CYS A 1 279 ? -9.999 -3.207 -0.453 1.00 98.81 279 CYS A N 1
ATOM 2149 C CA . CYS A 1 279 ? -10.436 -1.822 -0.376 1.00 98.81 279 CYS A CA 1
ATOM 2150 C C . CYS A 1 279 ? -10.491 -1.192 -1.767 1.00 98.81 279 CYS A C 1
ATOM 2152 O O . CYS A 1 279 ? -9.694 -1.526 -2.650 1.00 98.81 279 CYS A O 1
ATOM 2154 N N . ARG A 1 280 ? -11.404 -0.235 -1.935 1.00 98.88 280 ARG A N 1
ATOM 2155 C CA . ARG A 1 280 ? -11.446 0.662 -3.093 1.00 98.88 280 ARG A CA 1
ATOM 2156 C C . ARG A 1 280 ? -10.919 2.024 -2.668 1.00 98.88 280 ARG A C 1
ATOM 2158 O O . ARG A 1 280 ? -11.450 2.633 -1.744 1.00 98.88 280 ARG A O 1
ATOM 2165 N N . ILE A 1 281 ? -9.871 2.495 -3.329 1.00 98.88 281 ILE A N 1
ATOM 2166 C CA . ILE A 1 281 ? -9.153 3.723 -2.983 1.00 98.88 281 ILE A CA 1
ATOM 2167 C C . ILE A 1 281 ? -9.174 4.616 -4.216 1.00 98.88 281 ILE A C 1
ATOM 2169 O O . ILE A 1 281 ? -8.435 4.384 -5.175 1.00 98.88 281 ILE A O 1
ATOM 2173 N N . PHE A 1 282 ? -10.084 5.585 -4.228 1.00 98.50 282 PHE A N 1
ATOM 2174 C CA . PHE A 1 282 ? -10.432 6.264 -5.467 1.00 98.50 282 PHE A CA 1
ATOM 2175 C C . PHE A 1 282 ? -10.859 7.708 -5.280 1.00 98.50 282 PHE A C 1
ATOM 2177 O O . PHE A 1 282 ? -11.243 8.121 -4.187 1.00 98.50 282 PHE A O 1
ATOM 2184 N N . ASN A 1 283 ? -10.811 8.469 -6.375 1.00 92.69 283 ASN A N 1
ATOM 2185 C CA . ASN A 1 283 ? -11.164 9.888 -6.403 1.00 92.69 283 ASN A CA 1
ATOM 2186 C C . ASN A 1 283 ? -10.436 10.709 -5.321 1.00 92.69 283 ASN A C 1
ATOM 2188 O O . ASN A 1 283 ? -11.011 11.633 -4.749 1.00 92.69 283 ASN A O 1
ATOM 2192 N N . GLY A 1 284 ? -9.184 10.361 -5.015 1.00 91.88 284 GLY A N 1
ATOM 2193 C CA . GLY A 1 284 ? -8.280 11.236 -4.280 1.00 91.88 284 GLY A CA 1
ATOM 2194 C C . GLY A 1 284 ? -7.930 12.447 -5.140 1.00 91.88 284 GLY A C 1
ATOM 2195 O O . GLY A 1 284 ? -7.605 12.287 -6.313 1.00 91.88 284 GLY A O 1
ATOM 2196 N N . ASN A 1 285 ? -7.972 13.659 -4.592 1.00 89.25 285 ASN A N 1
ATOM 2197 C CA . ASN A 1 285 ? -7.556 14.863 -5.316 1.00 89.25 285 ASN A CA 1
ATOM 2198 C C . ASN A 1 285 ? -6.050 14.833 -5.655 1.00 89.25 285 ASN A C 1
ATOM 2200 O O . ASN A 1 285 ? -5.628 15.402 -6.660 1.00 89.25 285 ASN A O 1
ATOM 2204 N N . GLN A 1 286 ? -5.251 14.120 -4.852 1.00 89.94 286 GLN A N 1
ATOM 2205 C CA . GLN A 1 286 ? -3.860 13.772 -5.156 1.00 89.94 286 GLN A CA 1
ATOM 2206 C C . GLN A 1 286 ? -3.709 12.264 -5.422 1.00 89.94 286 GLN A C 1
ATOM 2208 O O . GLN A 1 286 ? -4.412 11.728 -6.276 1.00 89.94 286 GLN A O 1
ATOM 2213 N N . GLY A 1 287 ? -2.762 11.581 -4.766 1.00 88.44 287 GLY A N 1
ATOM 2214 C CA . GLY A 1 287 ? -2.535 10.151 -4.970 1.00 88.44 287 GLY A CA 1
ATOM 2215 C C . GLY A 1 287 ? -3.576 9.260 -4.285 1.00 88.44 287 GLY A C 1
ATOM 2216 O O . GLY A 1 287 ? -4.272 9.693 -3.373 1.00 88.44 287 GLY A O 1
ATOM 2217 N N . GLY A 1 288 ? -3.696 7.996 -4.683 1.00 97.38 288 GLY A N 1
ATOM 2218 C CA . GLY A 1 288 ? -4.572 7.050 -3.979 1.00 97.38 288 GLY A CA 1
ATOM 2219 C C . GLY A 1 288 ? -3.971 6.626 -2.636 1.00 97.38 288 GLY A C 1
ATOM 2220 O O . GLY A 1 288 ? -4.507 6.924 -1.563 1.00 97.38 288 GLY A O 1
ATOM 2221 N N . ILE A 1 289 ? -2.822 5.953 -2.710 1.00 98.81 289 ILE A N 1
ATOM 2222 C CA . ILE A 1 289 ? -2.008 5.530 -1.566 1.00 98.81 289 ILE A CA 1
ATOM 2223 C C . ILE A 1 289 ? -0.709 6.332 -1.568 1.00 98.81 289 ILE A C 1
ATOM 2225 O O . ILE A 1 289 ? 0.024 6.315 -2.554 1.00 98.81 289 ILE A O 1
ATOM 2229 N N . PHE A 1 290 ? -0.390 6.970 -0.445 1.00 98.56 290 PHE A N 1
ATOM 2230 C CA . PHE A 1 290 ? 0.845 7.721 -0.264 1.00 98.56 290 PHE A CA 1
ATOM 2231 C C . PHE A 1 290 ? 1.661 7.167 0.905 1.00 98.56 290 PHE A C 1
ATOM 2233 O O . PHE A 1 290 ? 1.230 7.229 2.057 1.00 98.56 290 PHE A O 1
ATOM 2240 N N . VAL A 1 291 ? 2.840 6.617 0.616 1.00 98.56 291 VAL A N 1
ATOM 2241 C CA . VAL A 1 291 ? 3.739 6.023 1.611 1.00 98.56 291 VAL A CA 1
ATOM 2242 C C . VAL A 1 291 ? 5.037 6.812 1.652 1.00 98.56 291 VAL A C 1
ATOM 2244 O O . VAL A 1 291 ? 5.732 6.937 0.641 1.00 98.56 291 VAL A O 1
ATOM 2247 N N . HIS A 1 292 ? 5.387 7.349 2.818 1.00 97.44 292 HIS A N 1
ATOM 2248 C CA . HIS A 1 292 ? 6.587 8.169 2.947 1.00 97.44 292 HIS A CA 1
ATOM 2249 C C . HIS A 1 292 ? 7.226 8.146 4.334 1.00 97.44 292 HIS A C 1
ATOM 2251 O O . HIS A 1 292 ? 6.691 7.575 5.283 1.00 97.44 292 HIS A O 1
ATOM 2257 N N . GLU A 1 293 ? 8.424 8.727 4.423 1.00 92.25 293 GLU A N 1
ATOM 2258 C CA . GLU A 1 293 ? 9.221 8.835 5.650 1.00 92.25 293 GLU A CA 1
ATOM 2259 C C . GLU A 1 293 ? 9.403 7.476 6.347 1.00 92.25 293 GLU A C 1
ATOM 2261 O O . GLU A 1 293 ? 9.027 7.292 7.502 1.00 92.25 293 GLU A O 1
ATOM 2266 N N . TYR A 1 294 ? 9.985 6.503 5.638 1.00 89.12 294 TYR A N 1
ATOM 2267 C CA . TYR A 1 294 ? 10.184 5.118 6.101 1.00 89.12 294 TYR A CA 1
ATOM 2268 C C . TYR A 1 294 ? 8.901 4.299 6.316 1.00 89.12 294 TYR A C 1
ATOM 2270 O O . TYR A 1 294 ? 8.978 3.177 6.826 1.00 89.12 294 TYR A O 1
ATOM 2278 N N . GLY A 1 295 ? 7.741 4.825 5.912 1.00 86.56 295 GLY A N 1
ATOM 2279 C CA . GLY A 1 295 ? 6.469 4.113 5.954 1.00 86.56 295 GLY A CA 1
ATOM 2280 C C . GLY A 1 295 ? 6.530 2.759 5.242 1.00 86.56 295 GLY A C 1
ATOM 2281 O O . GLY A 1 295 ? 7.192 2.589 4.210 1.00 86.56 295 GLY A O 1
ATOM 2282 N N . ARG A 1 296 ? 5.836 1.780 5.817 1.00 92.94 296 ARG A N 1
ATOM 2283 C CA . ARG A 1 296 ? 5.670 0.431 5.267 1.00 92.94 296 ARG A CA 1
ATOM 2284 C C . ARG A 1 296 ? 4.187 0.163 5.039 1.00 92.94 296 ARG A C 1
ATOM 2286 O O . ARG A 1 296 ? 3.402 1.089 4.878 1.00 92.94 296 ARG A O 1
ATOM 2293 N N . GLY A 1 297 ? 3.809 -1.102 5.002 1.00 85.88 297 GLY A N 1
ATOM 2294 C CA . GLY A 1 297 ? 2.433 -1.528 4.845 1.00 85.88 297 GLY A CA 1
ATOM 2295 C C . GLY A 1 297 ? 2.288 -2.588 3.771 1.00 85.88 297 GLY A C 1
ATOM 2296 O O . GLY A 1 297 ? 3.099 -2.698 2.849 1.00 85.88 297 GLY A O 1
ATOM 2297 N N . THR A 1 298 ? 1.240 -3.383 3.915 1.00 96.62 298 THR A N 1
ATOM 2298 C CA . THR A 1 298 ? 0.855 -4.444 2.991 1.00 96.62 298 THR A CA 1
ATOM 2299 C C . THR A 1 298 ? -0.520 -4.128 2.421 1.00 96.62 298 THR A C 1
ATOM 2301 O O . THR A 1 298 ? -1.472 -3.943 3.174 1.00 96.62 298 THR A O 1
ATOM 2304 N N . TYR A 1 299 ? -0.621 -4.071 1.099 1.00 98.31 299 TYR A N 1
ATOM 2305 C CA . TYR A 1 299 ? -1.830 -3.708 0.370 1.00 98.31 299 TYR A CA 1
ATOM 2306 C C . TYR A 1 299 ? -2.151 -4.852 -0.584 1.00 98.31 299 TYR A C 1
ATOM 2308 O O . TYR A 1 299 ? -1.376 -5.124 -1.501 1.00 98.31 299 TYR A O 1
ATOM 2316 N N . GLU A 1 300 ? -3.249 -5.556 -0.335 1.00 96.62 300 GLU A N 1
ATOM 2317 C CA . GLU A 1 300 ? -3.585 -6.788 -1.048 1.00 96.62 300 GLU A CA 1
ATOM 2318 C C . GLU A 1 300 ? -4.990 -6.725 -1.627 1.00 96.62 300 GLU A C 1
ATOM 2320 O O . GLU A 1 300 ? -5.922 -6.265 -0.965 1.00 96.62 300 GLU A O 1
ATOM 2325 N N . ASP A 1 301 ? -5.158 -7.215 -2.852 1.00 97.56 301 ASP A N 1
ATOM 2326 C CA . ASP A 1 301 ? -6.480 -7.384 -3.462 1.00 97.56 301 ASP A CA 1
ATOM 2327 C C . ASP A 1 301 ? -7.286 -6.061 -3.499 1.00 97.56 301 ASP A C 1
ATOM 2329 O O . ASP A 1 301 ? -8.508 -6.048 -3.353 1.00 97.56 301 ASP A O 1
ATOM 2333 N N . CYS A 1 302 ? -6.594 -4.922 -3.619 1.00 98.81 302 CYS A N 1
ATOM 2334 C CA . CYS A 1 302 ? -7.184 -3.581 -3.611 1.00 98.81 302 CYS A CA 1
ATOM 2335 C C . CYS A 1 302 ? -7.350 -3.024 -5.030 1.00 98.81 302 CYS A C 1
ATOM 2337 O O . CYS A 1 302 ? -6.592 -3.357 -5.942 1.00 98.81 302 CYS A O 1
ATOM 2339 N N . GLN A 1 303 ? -8.302 -2.104 -5.186 1.00 98.88 303 GLN A N 1
ATOM 2340 C CA . GLN A 1 303 ? -8.495 -1.318 -6.407 1.00 98.88 303 GLN A CA 1
ATOM 2341 C C . GLN A 1 303 ? -8.124 0.140 -6.133 1.00 98.88 303 GLN A C 1
ATOM 2343 O O . GLN A 1 303 ? -8.691 0.756 -5.229 1.00 98.88 303 GLN A O 1
ATOM 2348 N N . VAL A 1 304 ? -7.187 0.693 -6.904 1.00 98.94 304 VAL A N 1
ATOM 2349 C CA . VAL A 1 304 ? -6.669 2.059 -6.747 1.00 98.94 304 VAL A CA 1
ATOM 2350 C C . VAL A 1 304 ? -6.852 2.830 -8.050 1.00 98.94 304 VAL A C 1
ATOM 2352 O O . VAL A 1 304 ? -6.100 2.617 -9.004 1.00 98.94 304 VAL A O 1
ATOM 2355 N N . PHE A 1 305 ? -7.866 3.696 -8.116 1.00 98.81 305 PHE A N 1
ATOM 2356 C CA . PHE A 1 305 ? -8.294 4.257 -9.400 1.00 98.81 305 PHE A CA 1
ATOM 2357 C C . PHE A 1 305 ? -8.878 5.664 -9.355 1.00 98.81 305 PHE A C 1
ATOM 2359 O O . PHE A 1 305 ? -9.322 6.133 -8.313 1.00 98.81 305 PHE A O 1
ATOM 2366 N N . GLY A 1 306 ? -8.900 6.354 -10.497 1.00 88.56 306 GLY A N 1
ATOM 2367 C CA . GLY A 1 306 ? -9.555 7.661 -10.614 1.00 88.56 306 GLY A CA 1
ATOM 2368 C C . GLY A 1 306 ? -8.915 8.771 -9.772 1.00 88.56 306 GLY A C 1
ATOM 2369 O O . GLY A 1 306 ? -9.562 9.784 -9.510 1.00 88.56 306 GLY A O 1
ATOM 2370 N N . ASN A 1 307 ? -7.680 8.587 -9.296 1.00 95.31 307 ASN A N 1
ATOM 2371 C CA . ASN A 1 307 ? -7.005 9.566 -8.444 1.00 95.31 307 ASN A CA 1
ATOM 2372 C C . ASN A 1 307 ? -6.372 10.690 -9.283 1.00 95.31 307 ASN A C 1
ATOM 2374 O O . ASN A 1 307 ? -6.003 10.499 -10.444 1.00 95.31 307 ASN A O 1
ATOM 2378 N N . GLY A 1 308 ? -6.272 11.883 -8.698 1.00 88.00 308 GLY A N 1
ATOM 2379 C CA . GLY A 1 308 ? -5.831 13.112 -9.354 1.00 88.00 308 GLY A CA 1
ATOM 2380 C C . GLY A 1 308 ? -4.337 13.159 -9.675 1.00 88.00 308 GLY A C 1
ATOM 2381 O O . GLY A 1 308 ? -3.941 13.908 -10.566 1.00 88.00 308 GLY A O 1
ATOM 2382 N N . LEU A 1 309 ? -3.529 12.343 -8.995 1.00 93.06 309 LEU A N 1
ATOM 2383 C CA . LEU A 1 309 ? -2.112 12.109 -9.282 1.00 93.06 309 LEU A CA 1
ATOM 2384 C C . LEU A 1 309 ? -1.846 10.600 -9.417 1.00 93.06 309 LEU A C 1
ATOM 2386 O O . LEU A 1 309 ? -2.617 9.898 -10.068 1.00 93.06 309 LEU A O 1
ATOM 2390 N N . ALA A 1 310 ? -0.737 10.098 -8.867 1.00 96.19 310 ALA A N 1
ATOM 2391 C CA . ALA A 1 310 ? -0.379 8.692 -8.985 1.00 96.19 310 ALA A CA 1
ATOM 2392 C C . ALA A 1 310 ? -1.342 7.782 -8.209 1.00 96.19 310 ALA A C 1
ATOM 2394 O O . ALA A 1 310 ? -1.823 8.149 -7.138 1.00 96.19 310 ALA A O 1
ATOM 2395 N N . GLY A 1 311 ? -1.585 6.567 -8.698 1.00 98.44 311 GLY A N 1
ATOM 2396 C CA . GLY A 1 311 ? -2.359 5.584 -7.933 1.00 98.44 311 GLY A CA 1
ATOM 2397 C C . GLY A 1 311 ? -1.670 5.267 -6.602 1.00 98.44 311 GLY A C 1
ATOM 2398 O O . GLY A 1 311 ? -2.257 5.421 -5.529 1.00 98.44 311 GLY A O 1
ATOM 2399 N N . ILE A 1 312 ? -0.392 4.894 -6.671 1.00 98.88 312 ILE A N 1
ATOM 2400 C CA . ILE A 1 312 ? 0.456 4.614 -5.508 1.00 98.88 312 ILE A CA 1
ATOM 2401 C C . ILE A 1 312 ? 1.737 5.439 -5.603 1.00 98.88 312 ILE A C 1
ATOM 2403 O O . ILE A 1 312 ? 2.468 5.329 -6.585 1.00 98.88 312 ILE A O 1
ATOM 2407 N N . GLU A 1 313 ? 2.046 6.212 -4.565 1.00 98.75 313 GLU A N 1
ATOM 2408 C CA . GLU A 1 313 ? 3.299 6.958 -4.434 1.00 98.75 313 GLU A CA 1
ATOM 2409 C C . GLU A 1 313 ? 4.106 6.452 -3.230 1.00 98.75 313 GLU A C 1
ATOM 2411 O O . GLU A 1 313 ? 3.592 6.385 -2.112 1.00 98.75 313 GLU A O 1
ATOM 2416 N N . ALA A 1 314 ? 5.379 6.112 -3.454 1.00 98.44 314 ALA A N 1
ATOM 2417 C CA . ALA A 1 314 ? 6.323 5.713 -2.412 1.00 98.44 314 ALA A CA 1
ATOM 2418 C C . ALA A 1 314 ? 7.590 6.576 -2.468 1.00 98.44 314 ALA A C 1
ATOM 2420 O O . ALA A 1 314 ? 8.314 6.573 -3.470 1.00 98.44 314 ALA A O 1
ATOM 2421 N N . LYS A 1 315 ? 7.890 7.295 -1.380 1.00 96.75 315 LYS A N 1
ATOM 2422 C CA . LYS A 1 315 ? 9.064 8.179 -1.310 1.00 96.75 315 LYS A CA 1
ATOM 2423 C C . LYS A 1 315 ? 9.730 8.243 0.053 1.00 96.75 315 LYS A C 1
ATOM 2425 O O . LYS A 1 315 ? 9.181 7.779 1.039 1.00 96.75 315 LYS A O 1
ATOM 2430 N N . VAL A 1 316 ? 10.912 8.853 0.128 1.00 91.19 316 VAL A N 1
ATOM 2431 C CA . VAL A 1 316 ? 11.645 9.096 1.386 1.00 91.19 316 VAL A CA 1
ATOM 2432 C C . VAL A 1 316 ? 11.808 7.788 2.166 1.00 91.19 316 VAL A C 1
ATOM 2434 O O . VAL A 1 316 ? 11.272 7.617 3.261 1.00 91.19 316 VAL A O 1
ATOM 2437 N N . ASN A 1 317 ? 12.514 6.832 1.558 1.00 90.44 317 ASN A N 1
ATOM 24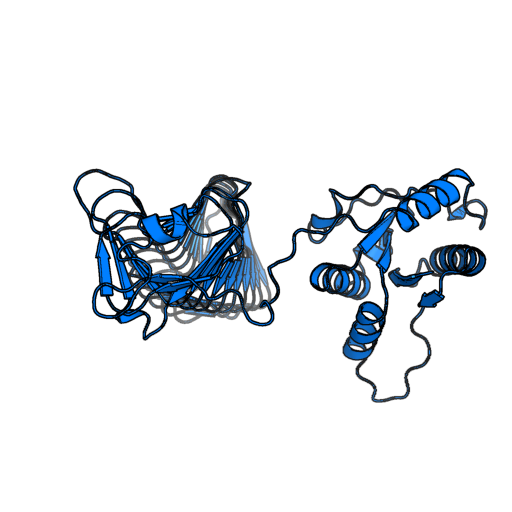38 C CA . ASN A 1 317 ? 12.807 5.516 2.140 1.00 90.44 317 ASN A CA 1
ATOM 2439 C C . ASN A 1 317 ? 11.573 4.653 2.495 1.00 90.44 317 ASN A C 1
ATOM 2441 O O . ASN A 1 317 ? 11.693 3.677 3.238 1.00 90.44 317 ASN A O 1
ATOM 2445 N N . ALA A 1 318 ? 10.389 4.980 1.965 1.00 92.19 318 ALA A N 1
ATOM 2446 C CA . ALA A 1 318 ? 9.215 4.115 2.041 1.00 92.19 318 ALA A CA 1
ATOM 2447 C C . ALA A 1 318 ? 9.467 2.750 1.389 1.00 92.19 318 ALA A C 1
ATOM 2449 O O . ALA A 1 318 ? 10.192 2.655 0.400 1.00 92.19 318 ALA A O 1
ATOM 2450 N N . ASN A 1 319 ? 8.842 1.698 1.916 1.00 95.12 319 ASN A N 1
ATOM 2451 C CA . ASN A 1 319 ? 8.970 0.347 1.370 1.00 95.12 319 ASN A CA 1
ATOM 2452 C C . ASN A 1 319 ? 7.669 -0.462 1.547 1.00 95.12 319 ASN A C 1
ATOM 2454 O O . ASN A 1 319 ? 7.618 -1.361 2.393 1.00 95.12 319 ASN A O 1
ATOM 2458 N N . PRO A 1 320 ? 6.599 -0.117 0.808 1.00 97.31 320 PRO A N 1
ATOM 2459 C CA . PRO A 1 320 ? 5.342 -0.849 0.854 1.00 97.31 320 PRO A CA 1
ATOM 2460 C C . PRO A 1 320 ? 5.407 -2.169 0.081 1.00 97.31 320 PRO A C 1
ATOM 2462 O O . PRO A 1 320 ? 6.213 -2.361 -0.831 1.00 97.31 320 PRO A O 1
ATOM 2465 N N . VAL A 1 321 ? 4.488 -3.066 0.417 1.00 98.25 321 VAL A N 1
ATOM 2466 C CA . VAL A 1 321 ? 4.284 -4.346 -0.253 1.00 98.25 321 VAL A CA 1
ATOM 2467 C C . VAL A 1 321 ? 2.888 -4.363 -0.866 1.00 98.25 321 VAL A C 1
ATOM 2469 O O . VAL A 1 321 ? 1.895 -4.359 -0.146 1.00 98.25 321 VAL A O 1
ATOM 2472 N N . ILE A 1 322 ? 2.806 -4.383 -2.192 1.00 98.31 322 ILE A N 1
ATOM 2473 C CA . ILE A 1 322 ? 1.560 -4.358 -2.960 1.00 98.31 322 ILE A CA 1
ATOM 2474 C C . ILE A 1 322 ? 1.394 -5.704 -3.670 1.00 98.31 322 ILE A C 1
ATOM 2476 O O . ILE A 1 322 ? 2.303 -6.122 -4.388 1.00 98.31 322 ILE A O 1
ATOM 2480 N N . ARG A 1 323 ? 0.261 -6.389 -3.481 1.00 96.88 323 ARG A N 1
ATOM 2481 C CA . ARG A 1 323 ? 0.007 -7.702 -4.098 1.00 96.88 323 ARG A CA 1
ATOM 2482 C C . ARG A 1 323 ? -1.383 -7.816 -4.692 1.00 96.88 323 ARG A C 1
ATOM 2484 O O . ARG A 1 323 ? -2.351 -7.485 -4.014 1.00 96.88 323 ARG A O 1
ATOM 2491 N N . ARG A 1 324 ? -1.495 -8.382 -5.897 1.00 98.06 324 ARG A N 1
ATOM 2492 C CA . ARG A 1 324 ? -2.798 -8.687 -6.525 1.00 98.06 324 ARG A CA 1
ATOM 2493 C C . ARG A 1 324 ? -3.729 -7.469 -6.587 1.00 98.06 324 ARG A C 1
ATOM 2495 O O . ARG A 1 324 ? -4.939 -7.586 -6.430 1.00 98.06 324 ARG A O 1
ATOM 2502 N N . CYS A 1 325 ? -3.154 -6.280 -6.750 1.00 98.81 325 CYS A N 1
ATOM 2503 C CA . CYS A 1 325 ? -3.905 -5.029 -6.802 1.00 98.81 325 CYS A CA 1
ATOM 2504 C C . CYS A 1 325 ? -4.138 -4.594 -8.248 1.00 98.81 325 CYS A C 1
ATOM 2506 O O . CYS A 1 325 ? -3.293 -4.822 -9.115 1.00 98.81 325 CYS A O 1
ATOM 2508 N N . GLN A 1 326 ? -5.248 -3.893 -8.467 1.00 98.88 326 GLN A N 1
ATOM 2509 C CA . GLN A 1 326 ? -5.570 -3.227 -9.727 1.00 98.88 326 GLN A CA 1
ATOM 2510 C C . GLN A 1 326 ? -5.356 -1.721 -9.573 1.00 98.88 326 GLN A C 1
ATOM 2512 O O . GLN A 1 326 ? -5.918 -1.106 -8.666 1.00 98.88 326 GLN A O 1
ATOM 2517 N N . ILE A 1 327 ? -4.537 -1.126 -10.438 1.00 98.94 327 ILE A N 1
ATOM 2518 C CA . ILE A 1 327 ? -4.109 0.274 -10.359 1.00 98.94 327 ILE A CA 1
ATOM 2519 C C . ILE A 1 327 ? -4.355 0.936 -11.717 1.00 98.94 327 ILE A C 1
ATOM 2521 O O . ILE A 1 327 ? -3.586 0.734 -12.662 1.00 98.94 327 ILE A O 1
ATOM 2525 N N . TYR A 1 328 ? -5.442 1.697 -11.831 1.00 98.81 328 TYR A N 1
ATOM 2526 C CA . TYR A 1 328 ? -5.944 2.103 -13.143 1.00 98.81 328 TYR A CA 1
ATOM 2527 C C . TYR A 1 328 ? -6.680 3.437 -13.182 1.00 98.81 328 TYR A C 1
ATOM 2529 O O . TYR A 1 328 ? -7.090 3.947 -12.149 1.00 98.81 328 TYR A O 1
ATOM 2537 N N . ASP A 1 329 ? -6.844 4.020 -14.371 1.00 95.69 329 ASP A N 1
ATOM 2538 C CA . ASP A 1 329 ? -7.578 5.278 -14.592 1.00 95.69 329 ASP A CA 1
ATOM 2539 C C . ASP A 1 329 ? -7.119 6.440 -13.683 1.00 95.69 329 ASP A C 1
ATOM 2541 O O . ASP A 1 329 ? -7.900 7.330 -13.338 1.00 95.69 329 ASP A O 1
ATOM 2545 N N . ASN A 1 330 ? -5.855 6.444 -13.246 1.00 96.56 330 ASN A N 1
ATOM 2546 C CA . ASN A 1 330 ? -5.293 7.549 -12.470 1.00 96.56 330 ASN A CA 1
ATOM 2547 C C . ASN A 1 330 ? -4.768 8.640 -13.414 1.00 96.56 330 ASN A C 1
ATOM 2549 O O . ASN A 1 330 ? -4.259 8.351 -14.498 1.00 96.56 330 ASN A O 1
ATOM 2553 N N . ARG A 1 331 ? -4.872 9.909 -13.002 1.00 92.31 331 ARG A N 1
ATOM 2554 C CA . ARG A 1 331 ? -4.422 11.065 -13.801 1.00 92.31 331 ARG A CA 1
ATOM 2555 C C . ARG A 1 331 ? -2.902 11.257 -13.802 1.00 92.31 331 ARG A C 1
ATOM 2557 O O . ARG A 1 331 ? -2.397 12.046 -14.592 1.00 92.31 331 ARG A O 1
ATOM 2564 N N . GLY A 1 332 ? -2.181 10.572 -12.918 1.00 94.12 332 GLY A N 1
ATOM 2565 C CA . GLY A 1 332 ? -0.725 10.442 -12.963 1.00 94.12 332 GLY A CA 1
ATOM 2566 C C . GLY A 1 332 ? -0.288 9.059 -13.440 1.00 94.12 332 GLY A C 1
ATOM 2567 O O . GLY A 1 332 ? -1.016 8.359 -14.141 1.00 94.12 332 GLY A O 1
ATOM 2568 N N . SER A 1 333 ? 0.914 8.645 -13.037 1.00 98.12 333 SER A N 1
ATOM 2569 C CA . SER A 1 333 ? 1.365 7.268 -13.249 1.00 98.12 333 SER A CA 1
ATOM 2570 C C . SER A 1 333 ? 0.621 6.292 -12.340 1.00 98.12 333 SER A C 1
ATOM 2572 O O . SER A 1 333 ? 0.213 6.660 -11.240 1.00 98.12 333 SER A O 1
ATOM 2574 N N . GLY A 1 334 ? 0.493 5.028 -12.740 1.00 98.50 334 GLY A N 1
ATOM 2575 C CA . GLY A 1 334 ? -0.088 4.016 -11.850 1.00 98.50 334 GLY A CA 1
ATOM 2576 C C . GLY A 1 334 ? 0.703 3.912 -10.542 1.00 98.50 334 GLY A C 1
ATOM 2577 O O . GLY A 1 334 ? 0.157 4.061 -9.447 1.00 98.50 334 GLY A O 1
ATOM 2578 N N . ILE A 1 335 ? 2.018 3.743 -10.666 1.00 98.88 335 ILE A N 1
ATOM 2579 C CA . ILE A 1 335 ? 2.964 3.683 -9.551 1.00 98.88 335 ILE A CA 1
ATOM 2580 C C . ILE A 1 335 ? 4.029 4.766 -9.725 1.00 98.88 335 ILE A C 1
ATOM 2582 O O . ILE A 1 335 ? 4.601 4.905 -10.805 1.00 98.88 335 ILE A O 1
ATOM 2586 N N . PHE A 1 336 ? 4.347 5.488 -8.653 1.00 98.81 336 PHE A N 1
ATOM 2587 C CA . PHE A 1 336 ? 5.425 6.468 -8.620 1.00 98.81 336 PHE A CA 1
ATOM 2588 C C . PHE A 1 336 ? 6.362 6.229 -7.436 1.00 98.81 336 PHE A C 1
ATOM 2590 O O . PHE A 1 336 ? 5.962 6.321 -6.279 1.00 98.81 336 PHE A O 1
ATOM 2597 N N . VAL A 1 337 ? 7.626 5.920 -7.720 1.00 98.75 337 VAL A N 1
ATOM 2598 C CA . VAL A 1 337 ? 8.623 5.590 -6.695 1.00 98.75 337 VAL A CA 1
ATOM 2599 C C . VAL A 1 337 ? 9.815 6.517 -6.830 1.00 98.75 337 VAL A C 1
ATOM 2601 O O . VAL A 1 337 ? 10.507 6.509 -7.850 1.00 98.75 337 VAL A O 1
ATOM 2604 N N . HIS A 1 338 ? 10.072 7.338 -5.812 1.00 98.00 338 HIS A N 1
ATOM 2605 C CA . HIS A 1 338 ? 11.149 8.318 -5.902 1.00 98.00 338 HIS A CA 1
ATOM 2606 C C . HIS A 1 338 ? 11.751 8.741 -4.568 1.00 98.00 338 HIS A C 1
ATOM 2608 O O . HIS A 1 338 ? 11.244 8.400 -3.512 1.00 98.00 338 HIS A O 1
ATOM 2614 N N . THR A 1 339 ? 12.844 9.508 -4.597 1.00 94.38 339 THR A N 1
ATOM 2615 C CA . THR A 1 339 ? 13.516 10.013 -3.384 1.00 94.38 339 THR A CA 1
ATOM 2616 C C . THR A 1 339 ? 13.858 8.853 -2.448 1.00 94.38 339 THR A C 1
ATOM 2618 O O . THR A 1 339 ? 13.349 8.769 -1.332 1.00 94.38 339 THR A O 1
ATOM 2621 N N . GLU A 1 340 ? 14.644 7.901 -2.958 1.00 93.81 340 GLU A N 1
ATOM 2622 C CA . GLU A 1 340 ? 15.045 6.673 -2.244 1.00 93.81 340 GLU A CA 1
ATOM 2623 C C . GLU A 1 340 ? 13.873 5.771 -1.807 1.00 93.81 340 GLU A C 1
ATOM 2625 O O . GLU A 1 340 ? 14.050 4.850 -1.013 1.00 93.81 340 GLU A O 1
ATOM 2630 N N . GLY A 1 341 ? 12.661 6.014 -2.316 1.00 93.94 341 GLY A N 1
ATOM 2631 C CA . GLY A 1 341 ? 11.538 5.101 -2.151 1.00 93.94 341 GLY A CA 1
ATOM 2632 C C . GLY A 1 341 ? 11.836 3.733 -2.765 1.00 93.94 341 GLY A C 1
ATOM 2633 O O . GLY A 1 341 ? 12.517 3.612 -3.784 1.00 93.94 341 GLY A O 1
ATOM 2634 N N . ALA A 1 342 ? 11.300 2.693 -2.151 1.00 95.94 342 ALA A N 1
ATOM 2635 C CA . ALA A 1 342 ? 11.327 1.322 -2.628 1.00 95.94 342 ALA A CA 1
ATOM 2636 C C . ALA A 1 342 ? 9.896 0.763 -2.636 1.00 95.94 342 ALA A C 1
ATOM 2638 O O . ALA A 1 342 ? 8.916 1.503 -2.562 1.00 95.94 342 ALA A O 1
ATOM 2639 N N . GLY A 1 343 ? 9.779 -0.554 -2.744 1.00 91.00 343 GLY A N 1
ATOM 2640 C CA . GLY A 1 343 ? 8.520 -1.277 -2.627 1.00 91.00 343 GLY A CA 1
ATOM 2641 C C . GLY A 1 343 ? 8.533 -2.542 -3.470 1.00 91.00 343 GLY A C 1
ATOM 2642 O O . GLY A 1 343 ? 9.254 -2.615 -4.469 1.00 91.00 343 GLY A O 1
ATOM 2643 N N . SER A 1 344 ? 7.748 -3.543 -3.076 1.00 96.81 344 SER A N 1
ATOM 2644 C CA . SER A 1 344 ? 7.527 -4.740 -3.890 1.00 96.81 344 SER A CA 1
ATOM 2645 C C . SER A 1 344 ? 6.108 -4.759 -4.435 1.00 96.81 344 SER A C 1
ATOM 2647 O O . SER A 1 344 ? 5.158 -4.675 -3.662 1.00 96.81 344 SER A O 1
ATOM 2649 N N . PHE A 1 345 ? 5.975 -4.929 -5.743 1.00 98.38 345 PHE A N 1
ATOM 2650 C CA . PHE A 1 345 ? 4.709 -5.042 -6.452 1.00 98.38 345 PHE A CA 1
ATOM 2651 C C . PHE A 1 345 ? 4.661 -6.434 -7.074 1.00 98.38 345 PHE A C 1
ATOM 2653 O O . PHE A 1 345 ? 5.507 -6.766 -7.906 1.00 98.38 345 PHE A O 1
ATOM 2660 N N . GLU A 1 346 ? 3.731 -7.264 -6.615 1.00 98.19 346 GLU A N 1
ATOM 2661 C CA . GLU A 1 346 ? 3.648 -8.673 -6.996 1.00 98.19 346 GLU A CA 1
ATOM 2662 C C . GLU A 1 346 ? 2.264 -8.981 -7.567 1.00 98.19 346 GLU A C 1
ATOM 2664 O O . GLU A 1 346 ? 1.249 -8.734 -6.915 1.00 98.19 346 GLU A O 1
ATOM 2669 N N . ASP A 1 347 ? 2.226 -9.529 -8.779 1.00 98.38 347 ASP A N 1
ATOM 2670 C CA . ASP A 1 347 ? 0.995 -9.988 -9.429 1.00 98.38 347 ASP A CA 1
ATOM 2671 C C . ASP A 1 347 ? -0.069 -8.876 -9.564 1.00 98.38 347 ASP A C 1
ATOM 2673 O O . ASP A 1 347 ? -1.264 -9.112 -9.403 1.00 98.38 347 ASP A O 1
ATOM 2677 N N . CYS A 1 348 ? 0.366 -7.633 -9.808 1.00 98.81 348 CYS A N 1
ATOM 2678 C CA . CYS A 1 348 ? -0.516 -6.470 -9.949 1.00 98.81 348 CYS A CA 1
ATOM 2679 C C . CYS A 1 348 ? -0.883 -6.183 -11.413 1.00 98.81 348 CYS A C 1
ATOM 2681 O O . CYS A 1 348 ? -0.076 -6.385 -12.322 1.00 98.81 348 CYS A O 1
ATOM 2683 N N . GLU A 1 349 ? -2.062 -5.599 -11.621 1.00 98.88 349 GLU A N 1
ATOM 2684 C CA . GLU A 1 349 ? -2.531 -5.078 -12.909 1.00 98.88 349 GLU A CA 1
ATOM 2685 C C . GLU A 1 349 ? -2.461 -3.545 -12.893 1.00 98.88 349 GLU A C 1
ATOM 2687 O O . GLU A 1 349 ? -3.110 -2.893 -12.077 1.00 98.88 349 GLU A O 1
ATOM 2692 N N . ILE A 1 350 ? -1.654 -2.954 -13.775 1.00 98.88 350 ILE A N 1
ATOM 2693 C CA . ILE A 1 350 ? -1.392 -1.512 -13.844 1.00 98.88 350 ILE A CA 1
ATOM 2694 C C . ILE A 1 350 ? -1.719 -1.029 -15.257 1.00 98.88 350 ILE A C 1
ATOM 2696 O O . ILE A 1 350 ? -0.952 -1.273 -16.193 1.00 98.88 350 ILE A O 1
ATOM 2700 N N . HIS A 1 351 ? -2.863 -0.372 -15.435 1.00 98.81 351 HIS A N 1
ATOM 2701 C CA . HIS A 1 351 ? -3.354 -0.064 -16.778 1.00 98.81 351 HIS A CA 1
ATOM 2702 C C . HIS A 1 351 ? -4.184 1.206 -16.884 1.00 98.81 351 HIS A C 1
ATOM 2704 O O . HIS A 1 351 ? -4.758 1.649 -15.903 1.00 98.81 351 HIS A O 1
ATOM 2710 N N . ALA A 1 352 ? -4.328 1.752 -18.092 1.00 96.12 352 ALA A N 1
ATOM 2711 C CA . ALA A 1 352 ? -5.179 2.915 -18.369 1.00 96.12 352 ALA A CA 1
ATOM 2712 C C . ALA A 1 352 ? -4.854 4.154 -17.512 1.00 96.12 352 ALA A C 1
ATOM 2714 O O . ALA A 1 352 ? -5.711 4.996 -17.271 1.00 96.12 352 ALA A O 1
ATOM 2715 N N . ASN A 1 353 ? -3.617 4.273 -17.024 1.00 96.69 353 ASN A N 1
ATOM 2716 C CA . ASN A 1 353 ? -3.177 5.482 -16.337 1.00 96.69 353 ASN A CA 1
ATOM 2717 C C . ASN A 1 353 ? -2.757 6.536 -17.369 1.00 96.69 353 ASN A C 1
ATOM 2719 O O . ASN A 1 353 ? -2.220 6.198 -18.426 1.00 96.69 353 ASN A O 1
ATOM 2723 N N . LEU A 1 354 ? -3.003 7.809 -17.048 1.00 94.31 354 LEU A N 1
ATOM 2724 C CA . LEU A 1 354 ? -2.825 8.923 -17.982 1.00 94.31 354 LEU A CA 1
ATOM 2725 C C . LEU A 1 354 ? -1.356 9.180 -18.331 1.00 94.31 354 LEU A C 1
ATOM 2727 O O . LEU A 1 354 ? -1.089 9.744 -19.384 1.00 94.31 354 LEU A O 1
ATOM 2731 N N . PHE A 1 355 ? -0.419 8.793 -17.459 1.00 95.56 355 PHE A N 1
ATOM 2732 C CA . PHE A 1 355 ? 1.026 8.831 -17.722 1.00 95.56 355 PHE A CA 1
ATOM 2733 C C . PHE A 1 355 ? 1.581 7.399 -17.807 1.00 95.56 355 PHE A C 1
ATOM 2735 O O . PHE A 1 355 ? 0.943 6.488 -18.327 1.00 95.56 355 PHE A O 1
ATOM 2742 N N . HIS A 1 356 ? 2.794 7.173 -17.305 1.00 98.00 356 HIS A N 1
ATOM 2743 C CA . HIS A 1 356 ? 3.425 5.857 -17.271 1.00 98.00 356 HIS A CA 1
ATOM 2744 C C . HIS A 1 356 ? 2.670 4.837 -16.406 1.00 98.00 356 HIS A C 1
ATOM 2746 O O . HIS A 1 356 ? 2.044 5.195 -15.406 1.00 98.00 356 HIS A O 1
ATOM 2752 N N . GLY A 1 357 ? 2.837 3.547 -16.698 1.00 98.56 357 GLY A N 1
ATOM 2753 C CA . GLY A 1 357 ? 2.442 2.502 -15.750 1.00 98.56 357 GLY A CA 1
ATOM 2754 C C . GLY A 1 357 ? 3.227 2.634 -14.442 1.00 98.56 357 GLY A C 1
ATOM 2755 O O . GLY A 1 357 ? 2.651 2.741 -13.357 1.00 98.56 357 GLY A O 1
ATOM 2756 N N . VAL A 1 358 ? 4.554 2.717 -14.554 1.00 98.88 358 VAL A N 1
ATOM 2757 C CA . VAL A 1 358 ? 5.471 2.880 -13.422 1.00 98.88 358 VAL A CA 1
ATOM 2758 C C . VAL A 1 358 ? 6.476 3.984 -13.718 1.00 98.88 358 VAL A C 1
ATOM 2760 O O . VAL A 1 358 ? 7.216 3.913 -14.697 1.00 98.88 358 VAL A O 1
ATOM 2763 N N . ASN A 1 359 ? 6.538 4.985 -12.847 1.00 98.69 359 ASN A N 1
ATOM 2764 C CA . ASN A 1 359 ? 7.537 6.043 -12.885 1.00 98.69 359 ASN A CA 1
ATOM 2765 C C . ASN A 1 359 ? 8.523 5.881 -11.723 1.00 98.69 359 ASN A C 1
ATOM 2767 O O . ASN A 1 359 ? 8.122 5.757 -10.564 1.00 98.69 359 ASN A O 1
ATOM 2771 N N . ILE A 1 360 ? 9.815 5.890 -12.034 1.00 98.81 360 ILE A N 1
ATOM 2772 C CA . ILE A 1 360 ? 10.895 5.750 -11.068 1.00 98.81 360 ILE A CA 1
ATOM 2773 C C . ILE A 1 360 ? 11.874 6.900 -11.261 1.00 98.81 360 ILE A C 1
ATOM 2775 O O . ILE A 1 360 ? 12.376 7.101 -12.368 1.00 98.81 360 ILE A O 1
ATOM 2779 N N . ARG A 1 361 ? 12.189 7.630 -10.185 1.00 97.44 361 ARG A N 1
ATOM 2780 C CA . ARG A 1 361 ? 13.229 8.669 -10.239 1.00 97.44 361 ARG A CA 1
ATOM 2781 C C . ARG A 1 361 ? 13.928 8.946 -8.923 1.00 97.44 361 ARG A C 1
ATOM 2783 O O . ARG A 1 361 ? 13.510 8.439 -7.892 1.00 97.44 361 ARG A O 1
ATOM 2790 N N . ASN A 1 362 ? 14.966 9.778 -8.915 1.00 92.75 362 ASN A N 1
ATOM 2791 C CA . ASN A 1 362 ? 15.646 10.230 -7.694 1.00 92.75 362 ASN A CA 1
ATOM 2792 C C . ASN A 1 362 ? 16.032 9.058 -6.773 1.00 92.75 362 ASN A C 1
ATOM 2794 O O . ASN A 1 362 ? 15.596 8.999 -5.620 1.00 92.75 362 ASN A O 1
ATOM 2798 N N . GLN A 1 363 ? 16.797 8.095 -7.293 1.00 95.81 363 GLN A N 1
ATOM 2799 C CA . GLN A 1 363 ? 17.215 6.886 -6.561 1.00 95.81 363 GLN A CA 1
ATOM 2800 C C . GLN A 1 363 ? 16.071 5.957 -6.106 1.00 95.81 363 GLN A C 1
ATOM 2802 O O . GLN A 1 363 ? 16.306 5.076 -5.278 1.00 95.81 363 GLN A O 1
ATOM 2807 N N . GLY A 1 364 ? 14.852 6.115 -6.634 1.00 98.12 364 GLY A N 1
ATOM 2808 C CA . GLY A 1 364 ? 13.771 5.150 -6.430 1.00 98.12 364 GLY A CA 1
ATOM 2809 C C . GLY A 1 364 ? 14.188 3.744 -6.876 1.00 98.12 364 GLY A C 1
ATOM 2810 O O . GLY A 1 364 ? 14.929 3.607 -7.846 1.00 98.12 364 GLY A O 1
ATOM 2811 N N . ASN A 1 365 ? 13.763 2.707 -6.154 1.00 98.31 365 ASN A N 1
ATOM 2812 C CA . ASN A 1 365 ? 14.219 1.332 -6.369 1.00 98.31 365 ASN A CA 1
ATOM 2813 C C . ASN A 1 365 ? 13.120 0.283 -6.091 1.00 98.31 365 ASN A C 1
ATOM 2815 O O . ASN A 1 365 ? 13.232 -0.492 -5.133 1.00 98.31 365 ASN A O 1
ATOM 2819 N N . PRO A 1 366 ? 12.032 0.253 -6.879 1.00 98.62 366 PRO A N 1
ATOM 2820 C CA . PRO A 1 366 ? 10.999 -0.759 -6.721 1.00 98.62 366 PRO A CA 1
ATOM 2821 C C . PRO A 1 366 ? 11.410 -2.118 -7.298 1.00 98.62 366 PRO A C 1
ATOM 2823 O O . PRO A 1 366 ? 12.230 -2.222 -8.214 1.00 98.62 366 PRO A O 1
ATOM 2826 N N . THR A 1 367 ? 10.777 -3.169 -6.785 1.00 98.69 367 THR A N 1
ATOM 2827 C CA . THR A 1 367 ? 10.791 -4.515 -7.364 1.00 98.69 367 THR A CA 1
ATOM 2828 C C . THR A 1 367 ? 9.400 -4.856 -7.877 1.00 98.69 367 THR A C 1
ATOM 2830 O O . THR A 1 367 ? 8.440 -4.822 -7.114 1.00 98.69 367 THR A O 1
ATOM 2833 N N . LEU A 1 368 ? 9.293 -5.208 -9.152 1.00 98.69 368 LEU A N 1
ATOM 2834 C CA . LEU A 1 368 ? 8.061 -5.636 -9.799 1.00 98.69 368 LEU A CA 1
ATOM 2835 C C . LEU A 1 368 ? 8.211 -7.084 -10.266 1.00 98.69 368 LEU A C 1
ATOM 2837 O O . LEU A 1 368 ? 9.188 -7.417 -10.943 1.00 98.69 368 LEU A O 1
ATOM 2841 N N . ARG A 1 369 ? 7.256 -7.942 -9.897 1.00 98.50 369 ARG A N 1
ATOM 2842 C CA . ARG A 1 369 ? 7.252 -9.360 -10.267 1.00 98.50 369 ARG A CA 1
ATOM 2843 C C . ARG A 1 369 ? 5.861 -9.830 -10.666 1.00 98.50 369 ARG A C 1
ATOM 2845 O O . ARG A 1 369 ? 4.932 -9.650 -9.891 1.00 98.50 369 ARG A O 1
ATOM 2852 N N . GLY A 1 370 ? 5.730 -10.486 -11.818 1.00 98.12 370 GLY A N 1
ATOM 2853 C CA . GLY A 1 370 ? 4.443 -11.069 -12.225 1.00 98.12 370 GLY A CA 1
ATOM 2854 C C . GLY A 1 370 ? 3.377 -10.030 -12.588 1.00 98.12 370 GLY A C 1
ATOM 2855 O O . GLY A 1 370 ? 2.200 -10.361 -12.653 1.00 98.12 370 GLY A O 1
ATOM 2856 N N . CYS A 1 371 ? 3.757 -8.764 -12.779 1.00 98.81 371 CYS A N 1
ATOM 2857 C CA . CYS A 1 371 ? 2.803 -7.686 -13.022 1.00 98.81 371 CYS A CA 1
ATOM 2858 C C . CYS A 1 371 ? 2.432 -7.571 -14.504 1.00 98.81 371 CYS A C 1
ATOM 2860 O O . CYS A 1 371 ? 3.265 -7.781 -15.385 1.00 98.81 371 CYS A O 1
ATOM 2862 N N . THR A 1 372 ? 1.207 -7.127 -14.767 1.00 98.88 372 THR A N 1
ATOM 2863 C CA . THR A 1 372 ? 0.739 -6.724 -16.099 1.00 98.88 372 THR A CA 1
ATOM 2864 C C . THR A 1 372 ? 0.651 -5.202 -16.144 1.00 98.88 372 THR A C 1
ATOM 2866 O O . THR A 1 372 ? -0.184 -4.614 -15.465 1.00 98.88 372 THR A O 1
ATOM 2869 N N . ILE A 1 373 ? 1.520 -4.557 -16.917 1.00 98.81 373 ILE A N 1
ATOM 2870 C CA . ILE A 1 373 ? 1.669 -3.103 -17.029 1.00 98.81 373 ILE A CA 1
ATOM 2871 C C . ILE A 1 373 ? 1.340 -2.711 -18.469 1.00 98.81 373 ILE A C 1
ATOM 2873 O O . ILE A 1 373 ? 2.227 -2.651 -19.311 1.00 98.81 373 ILE A O 1
ATOM 2877 N N . THR A 1 374 ? 0.070 -2.491 -18.788 1.00 98.62 374 THR A N 1
ATOM 2878 C CA . THR A 1 374 ? -0.390 -2.380 -20.187 1.00 98.62 374 THR A CA 1
ATOM 2879 C C . THR A 1 374 ? -1.366 -1.231 -20.359 1.00 98.62 374 THR A C 1
ATOM 2881 O O . THR A 1 374 ? -1.981 -0.796 -19.392 1.00 98.62 374 THR A O 1
ATOM 2884 N N . ARG A 1 375 ? -1.565 -0.750 -21.589 1.00 97.69 375 ARG A N 1
ATOM 2885 C CA . ARG A 1 375 ? -2.577 0.270 -21.913 1.00 97.69 375 ARG A CA 1
ATOM 2886 C C . ARG A 1 375 ? -2.453 1.549 -21.084 1.00 97.69 375 ARG A C 1
ATOM 2888 O O . ARG A 1 375 ? -3.465 2.175 -20.802 1.00 97.69 375 ARG A O 1
ATOM 2895 N N . ASN A 1 376 ? -1.255 1.915 -20.636 1.00 97.75 376 ASN A N 1
ATOM 2896 C CA . ASN A 1 376 ? -1.000 3.246 -20.089 1.00 97.75 376 ASN A CA 1
ATOM 2897 C C . ASN A 1 376 ? -0.671 4.187 -21.255 1.00 97.75 376 ASN A C 1
ATOM 2899 O O . ASN A 1 376 ? -0.111 3.741 -22.259 1.00 97.75 376 ASN A O 1
ATOM 2903 N N . GLU A 1 377 ? -1.033 5.462 -21.147 1.00 96.31 377 GLU A N 1
ATOM 2904 C CA . GLU A 1 377 ? -0.948 6.404 -22.279 1.00 96.31 377 GLU A CA 1
ATOM 2905 C C . GLU A 1 377 ? 0.502 6.700 -22.704 1.00 96.31 377 GLU A C 1
ATOM 2907 O O . GLU A 1 377 ? 0.771 6.989 -23.869 1.00 96.31 377 GLU A O 1
ATOM 2912 N N . GLU A 1 378 ? 1.456 6.588 -21.776 1.00 97.69 378 GLU A N 1
ATOM 2913 C CA . GLU A 1 378 ? 2.881 6.804 -22.044 1.00 97.69 378 GLU A CA 1
ATOM 2914 C C . GLU A 1 378 ? 3.665 5.475 -22.003 1.00 97.69 378 GLU A C 1
ATOM 2916 O O . GLU A 1 378 ? 3.267 4.500 -22.634 1.00 97.69 378 GLU A O 1
ATOM 2921 N N . TYR A 1 379 ? 4.816 5.413 -21.322 1.00 98.31 379 TYR A N 1
ATOM 2922 C CA . TYR A 1 379 ? 5.617 4.191 -21.209 1.00 98.31 379 TYR A CA 1
ATOM 2923 C C . TYR A 1 379 ? 5.073 3.208 -20.164 1.00 98.31 379 TYR A C 1
ATOM 2925 O O . TYR A 1 379 ? 4.554 3.618 -19.125 1.00 98.31 379 TYR A O 1
ATOM 2933 N N . GLY A 1 380 ? 5.303 1.908 -20.364 1.00 98.44 380 GLY A N 1
ATOM 2934 C CA . GLY A 1 380 ? 5.095 0.903 -19.315 1.00 98.44 380 GLY A CA 1
ATOM 2935 C C . GLY A 1 380 ? 5.927 1.220 -18.068 1.00 98.44 380 GLY A C 1
ATOM 2936 O O . GLY A 1 380 ? 5.382 1.405 -16.978 1.00 98.44 380 GLY A O 1
ATOM 2937 N N . VAL A 1 381 ? 7.243 1.375 -18.240 1.00 98.81 381 VAL A N 1
ATOM 2938 C CA . VAL A 1 381 ? 8.166 1.816 -17.182 1.00 98.81 381 VAL A CA 1
ATOM 2939 C C . VAL A 1 381 ? 9.024 2.988 -17.661 1.00 98.81 381 VAL A C 1
ATOM 2941 O O . VAL A 1 381 ? 9.782 2.875 -18.628 1.00 98.81 381 VAL A O 1
ATOM 2944 N N . ARG A 1 382 ? 8.973 4.101 -16.924 1.00 98.50 382 ARG A N 1
ATOM 2945 C CA . ARG A 1 382 ? 9.895 5.236 -17.043 1.00 98.50 382 ARG A CA 1
ATOM 2946 C C . ARG A 1 382 ? 10.862 5.243 -15.863 1.00 98.50 382 ARG A C 1
ATOM 2948 O O . ARG A 1 382 ? 10.430 5.254 -14.715 1.00 98.50 382 ARG A O 1
ATOM 2955 N N . ALA A 1 383 ? 12.159 5.299 -16.147 1.00 98.62 383 ALA A N 1
ATOM 2956 C CA . ALA A 1 383 ? 13.215 5.432 -15.149 1.00 98.62 383 ALA A CA 1
ATOM 2957 C C . ALA A 1 383 ? 14.140 6.607 -15.504 1.00 98.62 383 ALA A C 1
ATOM 2959 O O . ALA A 1 383 ? 14.680 6.645 -16.613 1.00 98.62 383 ALA A O 1
ATOM 2960 N N . HIS A 1 384 ? 14.291 7.568 -14.590 1.00 98.00 384 HIS A N 1
ATOM 2961 C CA . HIS A 1 384 ? 15.141 8.745 -14.793 1.00 98.00 384 HIS A CA 1
ATOM 2962 C C . HIS A 1 384 ? 15.768 9.287 -13.499 1.00 98.00 384 HIS A C 1
ATOM 2964 O O . HIS A 1 384 ? 15.463 8.806 -12.415 1.00 98.00 384 HIS A O 1
ATOM 2970 N N . ASP A 1 385 ? 16.657 10.276 -13.572 1.00 95.25 385 ASP A N 1
ATOM 2971 C CA . ASP A 1 385 ? 17.281 10.928 -12.401 1.00 95.25 385 ASP A CA 1
ATOM 2972 C C . ASP A 1 385 ? 17.924 9.930 -11.405 1.00 95.25 385 ASP A C 1
ATOM 2974 O O . ASP A 1 385 ? 17.686 9.958 -10.189 1.00 95.25 385 ASP A O 1
ATOM 2978 N N . GLY A 1 386 ? 18.724 8.988 -11.907 1.00 96.81 386 GLY A N 1
ATOM 2979 C CA . GLY A 1 386 ? 19.391 7.991 -11.070 1.00 96.81 386 GLY A CA 1
ATOM 2980 C C . GLY A 1 386 ? 18.474 6.884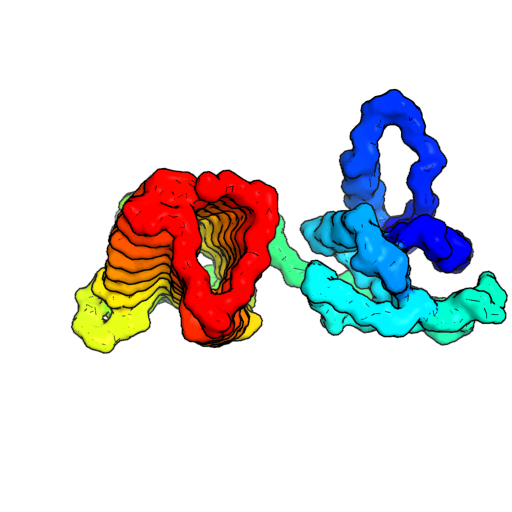 -10.549 1.00 96.81 386 GLY A C 1
ATOM 2981 O O . GLY A 1 386 ? 18.756 6.298 -9.501 1.00 96.81 386 GLY A O 1
ATOM 2982 N N . ALA A 1 387 ? 17.358 6.624 -11.228 1.00 98.19 387 ALA A N 1
ATOM 2983 C CA . ALA A 1 387 ? 16.442 5.550 -10.878 1.00 98.19 387 ALA A CA 1
ATOM 2984 C C . ALA A 1 387 ? 17.123 4.179 -10.897 1.00 98.19 387 ALA A C 1
ATOM 2986 O O . ALA A 1 387 ? 18.018 3.894 -11.694 1.00 98.19 387 ALA A O 1
ATOM 2987 N N . LYS A 1 388 ? 16.643 3.306 -10.022 1.00 97.75 388 LYS A N 1
ATOM 2988 C CA . LYS A 1 388 ? 17.009 1.897 -9.941 1.00 97.75 388 LYS A CA 1
ATOM 2989 C C . LYS A 1 388 ? 15.747 1.053 -10.046 1.00 97.75 388 LYS A C 1
ATOM 2991 O O . LYS A 1 388 ? 14.635 1.568 -10.076 1.00 97.75 388 LYS A O 1
ATOM 2996 N N . GLY A 1 389 ? 15.897 -0.257 -10.075 1.00 96.62 389 GLY A N 1
ATOM 2997 C CA . GLY A 1 389 ? 14.758 -1.145 -9.905 1.00 96.62 389 GLY A CA 1
ATOM 2998 C C . GLY A 1 389 ? 15.003 -2.513 -10.491 1.00 96.62 389 GLY A C 1
ATOM 2999 O O . GLY A 1 389 ? 16.014 -2.774 -11.145 1.00 96.62 389 GLY A O 1
ATOM 3000 N N . THR A 1 390 ? 14.060 -3.404 -10.242 1.00 98.62 390 THR A N 1
ATOM 3001 C CA . THR A 1 390 ? 14.049 -4.749 -10.807 1.00 98.62 390 THR A CA 1
ATOM 3002 C C . THR A 1 390 ? 12.649 -5.050 -11.307 1.00 98.62 390 THR A C 1
ATOM 3004 O O . THR A 1 390 ? 11.696 -4.945 -10.545 1.00 98.62 390 THR A O 1
ATOM 3007 N N . VAL A 1 391 ? 12.523 -5.418 -12.578 1.00 98.62 391 VAL A N 1
ATOM 3008 C CA . VAL A 1 391 ? 11.254 -5.805 -13.196 1.00 98.62 391 VAL A CA 1
ATOM 3009 C C . VAL A 1 391 ? 11.441 -7.170 -13.832 1.00 98.62 391 VAL A C 1
ATOM 3011 O O . VAL A 1 391 ? 12.281 -7.332 -14.724 1.00 98.62 391 VAL A O 1
ATOM 3014 N N . THR A 1 392 ? 10.704 -8.155 -13.326 1.00 98.50 392 THR A N 1
ATOM 3015 C CA . THR A 1 392 ? 10.886 -9.556 -13.708 1.00 98.50 392 THR A CA 1
ATOM 3016 C C . THR A 1 392 ? 9.572 -10.276 -13.933 1.00 98.50 392 THR A C 1
ATOM 3018 O O . THR A 1 392 ? 8.670 -10.138 -13.110 1.00 98.50 392 THR A O 1
ATOM 3021 N N . ASN A 1 393 ? 9.492 -11.127 -14.953 1.00 98.44 393 ASN A N 1
ATOM 3022 C CA . ASN A 1 393 ? 8.286 -11.904 -15.258 1.00 98.44 393 ASN A CA 1
ATOM 3023 C C . ASN A 1 393 ? 7.040 -11.019 -15.438 1.00 98.44 393 ASN A C 1
ATOM 3025 O O . ASN A 1 393 ? 5.955 -11.400 -15.006 1.00 98.44 393 ASN A O 1
ATOM 3029 N N . CYS A 1 394 ? 7.193 -9.819 -15.996 1.00 98.69 394 CYS A N 1
ATOM 3030 C CA . CYS A 1 394 ? 6.089 -8.886 -16.207 1.00 98.69 394 CYS A CA 1
ATOM 3031 C C . CYS A 1 394 ? 5.694 -8.812 -17.688 1.00 98.69 394 CYS A C 1
ATOM 3033 O O . CYS A 1 394 ? 6.523 -9.049 -18.565 1.00 98.69 394 CYS A O 1
ATOM 3035 N N . ASP A 1 395 ? 4.450 -8.430 -17.969 1.00 98.69 395 ASP A N 1
ATOM 3036 C CA . ASP A 1 395 ? 3.990 -8.054 -19.311 1.00 98.69 395 ASP A CA 1
ATOM 3037 C C . ASP A 1 395 ? 3.889 -6.532 -19.410 1.00 98.69 395 ASP A C 1
ATOM 3039 O O . ASP A 1 395 ? 3.163 -5.922 -18.630 1.00 98.69 395 ASP A O 1
ATOM 3043 N N . LEU A 1 396 ? 4.643 -5.919 -20.324 1.00 98.38 396 LEU A N 1
ATOM 3044 C CA . LEU A 1 396 ? 4.705 -4.468 -20.509 1.00 98.38 396 LEU A CA 1
ATOM 3045 C C . LEU A 1 396 ? 4.192 -4.013 -21.880 1.00 98.38 396 LEU A C 1
ATOM 3047 O O . LEU A 1 396 ? 4.419 -2.865 -22.267 1.00 98.38 396 LEU A O 1
ATOM 3051 N N . ARG A 1 397 ? 3.541 -4.891 -22.645 1.00 97.19 397 ARG A N 1
ATOM 3052 C CA . ARG A 1 397 ? 3.098 -4.575 -24.009 1.00 97.19 397 ARG A CA 1
ATOM 3053 C C . ARG A 1 397 ? 1.942 -3.570 -24.019 1.00 97.19 397 ARG A C 1
ATOM 3055 O O . ARG A 1 397 ? 1.339 -3.251 -22.997 1.00 97.19 397 ARG A O 1
ATOM 3062 N N . ASP A 1 398 ? 1.642 -3.053 -25.205 1.00 96.94 398 ASP A N 1
ATOM 3063 C CA . ASP A 1 398 ? 0.459 -2.222 -25.461 1.00 96.94 398 ASP A CA 1
ATOM 3064 C C . ASP A 1 398 ? 0.387 -0.915 -24.643 1.00 96.94 398 ASP A C 1
ATOM 3066 O O . ASP A 1 398 ? -0.701 -0.448 -24.314 1.00 96.94 398 ASP A O 1
ATOM 3070 N N . ASN A 1 399 ? 1.530 -0.309 -24.302 1.00 98.00 399 ASN A N 1
ATOM 3071 C CA . ASN A 1 399 ? 1.595 1.049 -23.742 1.00 98.00 399 ASN A CA 1
ATOM 3072 C C . ASN A 1 399 ? 1.838 2.083 -24.854 1.00 98.00 399 ASN A C 1
ATOM 3074 O O . ASN A 1 399 ? 2.544 1.795 -25.823 1.00 98.00 399 ASN A O 1
ATOM 3078 N N . GLY A 1 400 ? 1.276 3.285 -24.716 1.00 96.25 400 GLY A N 1
ATOM 3079 C CA . GLY A 1 400 ? 1.168 4.259 -25.805 1.00 96.25 400 GLY A CA 1
ATOM 3080 C C . GLY A 1 400 ? 2.504 4.756 -26.359 1.00 96.25 400 GLY A C 1
ATOM 3081 O O . GLY A 1 400 ? 2.644 4.905 -27.572 1.00 96.25 400 GLY A O 1
ATOM 3082 N N . TRP A 1 401 ? 3.510 4.969 -25.506 1.00 97.25 401 TRP A N 1
ATOM 3083 C CA . TRP A 1 401 ? 4.861 5.371 -25.941 1.00 97.25 401 TRP A CA 1
ATOM 3084 C C . TRP A 1 401 ? 5.851 4.200 -26.010 1.00 97.25 401 TRP A C 1
ATOM 3086 O O . TRP A 1 401 ? 6.992 4.380 -26.432 1.00 97.25 401 TRP A O 1
ATOM 3096 N N . GLY A 1 402 ? 5.420 2.995 -25.636 1.00 96.56 402 GLY A N 1
ATOM 3097 C CA . GLY A 1 402 ? 6.236 1.782 -25.631 1.00 96.56 402 GLY A CA 1
ATOM 3098 C C . GLY A 1 402 ? 6.531 1.250 -24.231 1.00 96.56 402 GLY A C 1
ATOM 3099 O O . GLY A 1 402 ? 5.993 1.705 -23.224 1.00 96.56 402 GLY A O 1
ATOM 3100 N N . THR A 1 403 ? 7.384 0.236 -24.149 1.00 97.69 403 THR A N 1
ATOM 3101 C CA . THR A 1 403 ? 7.533 -0.567 -22.926 1.00 97.69 403 THR A CA 1
ATOM 3102 C C . THR A 1 403 ? 8.478 0.052 -21.907 1.00 97.69 403 THR A C 1
ATOM 3104 O O . THR A 1 403 ? 8.167 0.076 -20.714 1.00 97.69 403 THR A O 1
ATOM 3107 N N . TRP A 1 404 ? 9.577 0.649 -22.372 1.00 97.81 404 TRP A N 1
ATOM 3108 C CA . TRP A 1 404 ? 10.604 1.238 -21.515 1.00 97.81 404 TRP A CA 1
ATOM 3109 C C . TRP A 1 404 ? 11.052 2.608 -21.997 1.00 97.81 404 TRP A C 1
ATOM 3111 O O . TRP A 1 404 ? 11.303 2.811 -23.182 1.00 97.81 404 TRP A O 1
ATOM 3121 N N . HIS A 1 405 ? 11.314 3.493 -21.042 1.00 98.00 405 HIS A N 1
ATOM 3122 C CA . HIS A 1 405 ? 12.194 4.636 -21.246 1.00 98.00 405 HIS A CA 1
ATOM 3123 C C . HIS A 1 405 ? 13.102 4.800 -20.028 1.00 98.00 405 HIS A C 1
ATOM 3125 O O . HIS A 1 405 ? 12.683 5.287 -18.977 1.00 98.00 405 HIS A O 1
ATOM 3131 N N . ILE A 1 406 ? 14.358 4.386 -20.170 1.00 98.31 406 ILE A N 1
ATOM 3132 C CA . ILE A 1 406 ? 15.378 4.419 -19.117 1.00 98.31 406 ILE A CA 1
ATOM 3133 C C . ILE A 1 406 ? 16.457 5.401 -19.575 1.00 98.31 406 ILE A C 1
ATOM 3135 O O . ILE A 1 406 ? 17.004 5.215 -20.658 1.00 98.31 406 ILE A O 1
ATOM 3139 N N . ASP A 1 407 ? 16.708 6.462 -18.805 1.00 97.19 407 ASP A N 1
ATOM 3140 C CA . ASP A 1 407 ? 17.778 7.413 -19.136 1.00 97.19 407 ASP A CA 1
ATOM 3141 C C . ASP A 1 407 ? 19.178 6.894 -18.763 1.00 97.19 407 ASP A C 1
ATOM 3143 O O . ASP A 1 407 ? 19.318 5.943 -17.994 1.00 97.19 407 ASP A O 1
ATOM 3147 N N . ASP A 1 408 ? 20.217 7.559 -19.273 1.00 97.81 408 ASP A N 1
ATOM 3148 C CA . ASP A 1 408 ? 21.623 7.166 -19.078 1.00 97.81 408 ASP A CA 1
ATOM 3149 C C . ASP A 1 408 ? 22.081 7.194 -17.610 1.00 97.81 408 ASP A C 1
ATOM 3151 O O . ASP A 1 408 ? 23.088 6.582 -17.252 1.00 97.81 408 ASP A O 1
ATOM 3155 N N . SER A 1 409 ? 21.364 7.919 -16.746 1.00 97.62 409 SER A N 1
ATOM 3156 C CA . SER A 1 409 ? 21.677 8.004 -15.318 1.00 97.62 409 SER A CA 1
ATOM 3157 C C . SER A 1 409 ? 21.079 6.849 -14.510 1.00 97.62 409 SER A C 1
ATOM 3159 O O . SER A 1 409 ? 21.447 6.654 -13.351 1.00 97.62 409 SER A O 1
ATOM 3161 N N . SER A 1 410 ? 20.165 6.085 -15.108 1.00 98.25 410 SER A N 1
ATOM 3162 C CA . SER A 1 410 ? 19.318 5.108 -14.432 1.00 98.25 410 SER A CA 1
ATOM 3163 C C . SER A 1 410 ? 19.687 3.671 -14.789 1.00 98.25 410 SER A C 1
ATOM 3165 O O . SER A 1 410 ? 20.200 3.375 -15.864 1.00 98.25 410 SER A O 1
ATOM 3167 N N . ASN A 1 411 ? 19.401 2.737 -13.881 1.00 97.25 411 ASN A N 1
ATOM 3168 C CA . ASN A 1 411 ? 19.696 1.320 -14.077 1.00 97.25 411 ASN A CA 1
ATOM 3169 C C . ASN A 1 411 ? 18.567 0.426 -13.552 1.00 97.25 411 ASN A C 1
ATOM 3171 O O . ASN A 1 411 ? 18.441 0.199 -12.348 1.00 97.25 411 ASN A O 1
ATOM 3175 N N . VAL A 1 412 ? 17.769 -0.122 -14.468 1.00 97.75 412 VAL A N 1
ATOM 3176 C CA . VAL A 1 412 ? 16.698 -1.075 -14.154 1.00 97.75 412 VAL A CA 1
ATOM 3177 C C . VAL A 1 412 ? 17.103 -2.467 -14.623 1.00 97.75 412 VAL A C 1
ATOM 3179 O O . VAL A 1 412 ? 17.364 -2.694 -15.805 1.00 97.75 412 VAL A O 1
ATOM 3182 N N . THR A 1 413 ? 17.111 -3.426 -13.698 1.00 98.19 413 THR A N 1
ATOM 3183 C CA . THR A 1 413 ? 17.299 -4.840 -14.034 1.00 98.19 413 THR A CA 1
ATOM 3184 C C . THR A 1 413 ? 16.023 -5.381 -14.668 1.00 98.19 413 THR A C 1
ATOM 3186 O O . THR A 1 413 ? 14.963 -5.349 -14.044 1.00 98.19 413 THR A O 1
ATOM 3189 N N . ARG A 1 414 ? 16.132 -5.905 -15.890 1.00 97.75 414 ARG A N 1
ATOM 3190 C CA . ARG A 1 414 ? 15.029 -6.494 -16.661 1.00 97.75 414 ARG A CA 1
ATOM 3191 C C . ARG A 1 414 ? 15.304 -7.978 -16.875 1.00 97.75 414 ARG A C 1
ATOM 3193 O O . ARG A 1 414 ? 16.415 -8.330 -17.273 1.00 97.75 414 ARG A O 1
ATOM 3200 N N . ARG A 1 415 ? 14.339 -8.851 -16.582 1.00 97.62 415 ARG A N 1
ATOM 3201 C CA . ARG A 1 415 ? 14.488 -10.300 -16.783 1.00 97.62 415 ARG A CA 1
ATOM 3202 C C . ARG A 1 415 ? 13.147 -10.942 -17.115 1.00 97.62 415 ARG A C 1
ATOM 3204 O O . ARG A 1 415 ? 12.178 -10.681 -16.417 1.00 97.62 415 ARG A O 1
ATOM 3211 N N . ASP A 1 416 ? 13.119 -11.811 -18.122 1.00 97.56 416 ASP A N 1
ATOM 3212 C CA . ASP A 1 416 ? 11.958 -12.659 -18.432 1.00 97.56 416 ASP A CA 1
ATOM 3213 C C . ASP A 1 416 ? 10.643 -11.864 -18.618 1.00 97.56 416 ASP A C 1
ATOM 3215 O O . ASP A 1 416 ? 9.561 -12.344 -18.286 1.00 97.56 416 ASP A O 1
ATOM 3219 N N . ASN A 1 417 ? 10.730 -10.624 -19.114 1.00 97.94 417 ASN A N 1
ATOM 3220 C CA . ASN A 1 417 ? 9.567 -9.774 -19.373 1.00 97.94 417 ASN A CA 1
ATOM 3221 C C . ASN A 1 417 ? 9.058 -9.961 -20.808 1.00 97.94 417 ASN A C 1
ATOM 3223 O O . ASN A 1 417 ? 9.832 -10.268 -21.716 1.00 97.94 417 ASN A O 1
ATOM 3227 N N . GLN A 1 418 ? 7.763 -9.730 -21.008 1.00 96.81 418 GLN A N 1
ATOM 3228 C CA . GLN A 1 418 ? 7.171 -9.546 -22.330 1.00 96.81 418 GLN A CA 1
ATOM 3229 C C . GLN A 1 418 ? 7.198 -8.050 -22.650 1.00 96.81 418 GLN A C 1
ATOM 3231 O O . GLN A 1 418 ? 6.645 -7.245 -21.899 1.00 96.81 418 GLN A O 1
ATOM 3236 N N . GLU A 1 419 ? 7.890 -7.686 -23.728 1.00 90.88 419 GLU A N 1
ATOM 3237 C CA . GLU A 1 419 ? 8.239 -6.307 -24.094 1.00 90.88 419 GLU A CA 1
ATOM 3238 C C . GLU A 1 419 ? 7.841 -5.990 -25.535 1.00 90.88 419 GLU A C 1
ATOM 3240 O O . GLU A 1 419 ? 7.754 -6.934 -26.356 1.00 90.88 419 GLU A O 1
#